Protein 8DPK (pdb70)

Sequence (549 aa):
HMNNALHAFVRSPHYRTIPSAGPNGIVVNRDMLVHQFRDFYKTLQHCSLVDKVHLMSERPSVEALRVADQMVSIGATFLEMPLTGMEHRATEFMESMRYVRGAGGPSTLASYLQDTENCRCNSGDVVCLPNGIAVGHGPRTNAVAHTTLKQLFEVKDSFDVFTLEQEGDAPPLGDYFGFAGSNVLLTWKDEHGLLAVDQYQQKQPHTEMNVVYLEPGCHFLSFYGDHTIDVLVQKGYERSMDSIAAAGLNPIPVQWSEMDKLGISMRAAVLPLKFALHAFVRSPHYRTIPSAGPNGIVVNRDMLVHQFRDFYKTLQHCSLVDKVHLMSERPSVEALRVADQMVSIGATFLEMPLTGMEHRATEFMESMRYVRGAGGPSTLASYLQDTENCRCNSGDVVCLPNGIAVGHGPRTNAVAHTTLKQLFEVKDDSFDVFTLEQEGDAPPLGDYFGFAGSNVLLTWKDEHGLLAVDQYQQKQPHTEMNVVYLEPGCHFLSFYGVDHTIDVLVQKGYERSMDSIAAAGLNPIPVQWSEMDKLGISMRAAVLPLKFF

Organism: Trypanosoma brucei brucei (strain 927/4 GUTat10.1) (NCBI:txid185431)

Foldseek 3Di:
DDAQQKEKEFEQEDLVQDDQFAPVGHGFDSVVRNVQVVVVQVVVDPDRFHPYYHYAYYDNDPLLLLLQQQFAQDPQATAGFACPPPPVCVVSSVSVQVSQVVVVHDNDHDCQQNPQPPFFAGNLQWADDPQETEGEDEDGGHVSNLVSVCVVFCDPVHYDYHYQYFDHPDDRCNQAWYDAADAEIGGEPDPGRVSSVVRVCVVPVPDDHHYQYFHPLWFKDHHDDNRAQEMETEPPRVVSCVSSVVVVGDYDYGHCVNVSRNVAGPSSSIHMRSD/DKEKEFEQEDLVQDDQAAPVRHGFDSVVRNVQVVVVQVVQPPDPQGPYYHYAYYDNDPLLLLVQQQFAADPLATEGFACPVPPVCVVSSVRVLVSCVVVPHDNDHDDLQNPQPPFFAGRLQWADAPQEIEGEDEDGGHVSNQVSCCVVFADPDPGYYYHYQYFDHPDDRCNQAWYDAFRQEIEGEPDPGRVSRVVRVCVVVVPDDHHYFYFHPLWFKDHGDADDGALEIETEPPRVVSCVSSVVVVGHYDYGHCVNVVRNVAGPSSSMHIYHND

B-factor: mean 29.28, std 13.78, range [8.92, 144.57]

Nearest PDB structures (foldseek):
  8dpk-assembly1_A  TM=1.004E+00  e=2.123E-64  Trypanosoma brucei
  8dpk-assembly2_D  TM=9.978E-01  e=4.471E-58  Trypanosoma brucei
  8fnk-assembly1_5  TM=9.763E-01  e=1.546E-48  Trypanosoma brucei
  8fn6-assembly1_5  TM=9.704E-01  e=1.549E-45  Trypanosoma brucei
  2jaj-assembly2_B  TM=7.789E-01  e=2.074E-13  Homo sapiens

Radius of gyration: 27.34 Å; Cα contacts (8 Å, |Δi|>4): 1108; chains: 2; bounding box: 71×53×75 Å

Solvent-accessible surface area: 24420 Å² total; per-residue (Å²): 125,23,32,41,40,11,32,0,0,0,0,28,8,50,82,192,54,17,46,93,41,9,111,152,50,91,110,10,64,104,89,78,0,16,103,7,4,142,55,0,54,104,34,0,66,149,23,40,4,8,66,99,4,37,84,2,55,86,57,96,52,44,69,3,5,45,3,6,9,5,4,20,4,3,50,90,37,34,0,40,3,12,83,89,70,29,95,125,10,35,82,8,25,87,52,2,16,149,73,0,100,70,32,63,17,25,79,105,19,26,48,116,1,72,111,42,144,109,4,104,11,30,6,0,0,10,13,26,8,46,100,3,1,0,0,0,49,22,54,61,0,30,56,53,0,9,89,9,0,62,142,53,34,70,71,192,147,86,52,50,6,24,27,1,88,27,81,65,100,3,43,18,0,8,19,2,0,4,3,4,5,74,63,7,2,0,0,21,109,32,98,17,0,78,72,4,8,101,34,7,79,142,96,27,88,170,89,161,23,66,27,8,87,0,46,69,21,0,19,9,8,18,37,35,54,62,82,43,83,17,0,0,0,10,116,64,49,143,187,1,45,104,39,0,51,89,24,54,12,61,24,34,60,6,70,0,25,1,0,44,66,14,48,5,5,0,38,0,0,1,0,38,0,48,82,66,3,26,0,0,0,3,22,6,51,86,199,55,16,42,99,46,10,111,126,50,82,113,13,69,105,86,77,0,15,102,8,6,129,68,0,52,106,32,0,83,157,13,71,8,5,94,115,14,28,86,4,54,89,56,96,57,48,66,1,7,47,4,6,8,4,3,18,4,8,40,71,18,13,0,31,1,10,38,89,60,33,110,127,9,35,91,10,7,109,48,3,15,134,76,0,100,72,30,59,15,57,68,106,25,26,38,81,1,72,112,46,145,110,4,118,13,30,7,1,0,11,14,17,7,47,91,0,1,0,0,0,48,28,53,52,0,40,54,50,0,5,71,11,0,67,116,11,4,73,51,172,111,182,74,51,48,7,20,24,1,84,26,84,65,108,4,42,18,0,8,19,2,0,4,4,2,9,73,53,6,0,0,0,21,105,27,99,20,0,80,74,4,8,102,30,9,84,144,101,31,90,172,86,149,22,62,27,10,86,0,34,66,22,0,20,9,4,14,34,85,22,71,133,118,26,80,18,0,0,0,11,124,69,52,110,172,0,38,93,36,0,52,91,27,55,15,64,25,39,66,7,64,0,31,0,2,54,61,18,50,6,5,0,36,0,3,1,2,33,0,25,36,123

Structure (mmCIF, N/CA/C/O backbone):
data_8DPK
#
_entry.id   8DPK
#
_cell.length_a   45.606
_cell.length_b   80.441
_cell.length_c   76.076
_cell.angle_alpha   90.000
_cell.angle_beta   102.730
_cell.angle_gamma   90.000
#
_symmetry.space_group_name_H-M   'P 1 21 1'
#
loop_
_entity.id
_entity.type
_entity.pdbx_description
1 polymer RESC5
2 water water
#
loop_
_atom_site.group_PDB
_atom_site.id
_atom_site.type_symbol
_atom_site.label_atom_id
_atom_site.label_alt_id
_atom_site.label_comp_id
_atom_site.label_asym_id
_atom_site.label_entity_id
_atom_site.label_seq_id
_atom_site.pdbx_PDB_ins_code
_atom_site.Cartn_x
_atom_site.Cartn_y
_atom_site.Cartn_z
_atom_site.occupancy
_atom_site.B_iso_or_equiv
_atom_site.auth_seq_id
_atom_site.auth_comp_id
_atom_site.auth_asym_id
_atom_site.auth_atom_id
_atom_site.pdbx_PDB_model_num
ATOM 1 N N . HIS A 1 20 ? 2.332 -10.310 58.162 1.00 49.99 6 HIS A N 1
ATOM 2 C CA . HIS A 1 20 ? 2.810 -10.587 56.813 1.00 46.65 6 HIS A CA 1
ATOM 3 C C . HIS A 1 20 ? 1.834 -11.488 56.068 1.00 50.12 6 HIS A C 1
ATOM 4 O O . HIS A 1 20 ? 1.502 -12.578 56.541 1.00 53.61 6 HIS A O 1
ATOM 6 N N . MET A 1 21 ? 1.378 -11.038 54.899 1.00 45.24 7 MET A N 1
ATOM 7 C CA . MET A 1 21 ? 0.437 -11.805 54.095 1.00 46.87 7 MET A CA 1
ATOM 8 C C . MET A 1 21 ? 0.869 -11.821 52.634 1.00 47.53 7 MET A C 1
ATOM 9 O O . MET A 1 21 ? 1.508 -10.886 52.143 1.00 47.41 7 MET A O 1
ATOM 14 N N . ASN A 1 22 ? 0.505 -12.902 51.943 1.00 47.60 8 ASN A N 1
ATOM 15 C CA . ASN A 1 22 ? 0.937 -13.138 50.569 1.00 46.04 8 ASN A CA 1
ATOM 16 C C . ASN A 1 22 ? 0.134 -12.268 49.608 1.00 49.06 8 ASN A C 1
ATOM 17 O O . ASN A 1 22 ? -1.100 -12.343 49.579 1.00 50.97 8 ASN A O 1
ATOM 22 N N . ASN A 1 23 ? 0.835 -11.463 48.802 1.00 46.27 9 ASN A N 1
ATOM 23 C CA . ASN A 1 23 ? 0.180 -10.475 47.951 1.00 50.95 9 ASN A CA 1
ATOM 24 C C . ASN A 1 23 ? -0.339 -11.044 46.625 1.00 47.20 9 ASN A C 1
ATOM 25 O O . ASN A 1 23 ? -0.891 -10.280 45.824 1.00 47.35 9 ASN A O 1
ATOM 30 N N . ALA A 1 24 ? -0.200 -12.357 46.393 1.00 45.51 10 ALA A N 1
ATOM 31 C CA . ALA A 1 24 ? -0.560 -13.080 45.168 1.00 47.44 10 ALA A CA 1
ATOM 32 C C . ALA A 1 24 ? 0.168 -12.564 43.924 1.00 46.63 10 ALA A C 1
ATOM 33 O O . ALA A 1 24 ? -0.201 -12.929 42.803 1.00 44.95 10 ALA A O 1
ATOM 35 N N . LEU A 1 25 ? 1.214 -11.751 44.088 1.00 39.00 11 LEU A N 1
ATOM 36 C CA . LEU A 1 25 ? 1.948 -11.199 42.954 1.00 42.34 11 LEU A CA 1
ATOM 37 C C . LEU A 1 25 ? 3.036 -12.164 42.495 1.00 39.88 11 LEU A C 1
ATOM 38 O O . LEU A 1 25 ? 3.863 -12.610 43.295 1.00 40.99 11 LEU A O 1
ATOM 43 N N . HIS A 1 26 ? 3.040 -12.469 41.200 1.00 36.67 12 HIS A N 1
ATOM 44 C CA . HIS A 1 26 ? 4.021 -13.355 40.591 1.00 30.65 12 HIS A CA 1
ATOM 45 C C . HIS A 1 26 ? 4.999 -12.541 39.755 1.00 33.23 12 HIS A C 1
ATOM 46 O O . HIS A 1 26 ? 4.595 -11.622 39.033 1.00 36.45 12 HIS A O 1
ATOM 53 N N . ALA A 1 27 ? 6.283 -12.884 39.849 1.00 26.39 13 ALA A N 1
ATOM 54 C CA . ALA A 1 27 ? 7.344 -12.172 39.146 1.00 24.62 13 ALA A CA 1
ATOM 55 C C . ALA A 1 27 ? 8.065 -13.136 38.214 1.00 21.94 13 ALA A C 1
ATOM 56 O O . ALA A 1 27 ? 8.605 -14.151 38.665 1.00 24.85 13 ALA A O 1
ATOM 58 N N . PHE A 1 28 ? 8.082 -12.810 36.924 1.00 21.15 14 PHE A N 1
ATOM 59 C CA . PHE A 1 28 ? 8.778 -13.594 35.913 1.00 17.71 14 PHE A CA 1
ATOM 60 C C . PHE A 1 28 ? 10.055 -12.870 35.513 1.00 15.11 14 PHE A C 1
ATOM 61 O O . PHE A 1 28 ? 10.037 -11.654 35.288 1.00 20.11 14 PHE A O 1
ATOM 69 N N . VAL A 1 29 ? 11.162 -13.613 35.438 1.00 14.51 15 VAL A N 1
ATOM 70 C CA . VAL A 1 29 ? 12.455 -13.078 35.029 1.00 13.90 15 VAL A CA 1
ATOM 71 C C . VAL A 1 29 ? 13.139 -14.111 34.142 1.00 18.65 15 VAL A C 1
ATOM 72 O O . VAL A 1 29 ? 12.825 -15.301 34.177 1.00 13.36 15 VAL A O 1
ATOM 76 N N . ARG A 1 30 ? 14.084 -13.636 33.336 1.00 18.17 16 ARG A N 1
ATOM 77 C CA . ARG A 1 30 ? 14.833 -14.477 32.411 1.00 16.48 16 ARG A CA 1
ATOM 78 C C . ARG A 1 30 ? 16.308 -14.375 32.759 1.00 18.81 16 ARG A C 1
ATOM 79 O O . ARG A 1 30 ? 16.842 -13.267 32.875 1.00 17.90 16 ARG A O 1
ATOM 87 N N . SER A 1 31 ? 16.964 -15.517 32.944 1.00 17.87 17 SER A N 1
ATOM 88 C CA . SER A 1 31 ? 18.368 -15.457 33.299 1.00 22.28 17 SER A CA 1
ATOM 89 C C . SER A 1 31 ? 19.204 -15.075 32.079 1.00 21.36 17 SER A C 1
ATOM 90 O O . SER A 1 31 ? 18.833 -15.372 30.939 1.00 23.72 17 SER A O 1
ATOM 93 N N . PRO A 1 32 ? 20.311 -14.373 32.296 1.00 21.12 18 PRO A N 1
ATOM 94 C CA . PRO A 1 32 ? 21.183 -14.001 31.179 1.00 21.93 18 PRO A CA 1
ATOM 95 C C . PRO A 1 32 ? 21.784 -15.217 30.486 1.00 23.54 18 PRO A C 1
ATOM 96 O O . PRO A 1 32 ? 22.070 -16.246 31.104 1.00 15.29 18 PRO A O 1
ATOM 100 N N . HIS A 1 33 ? 21.961 -15.083 29.175 1.00 19.62 19 HIS A N 1
ATOM 101 C CA . HIS A 1 33 ? 22.666 -16.069 28.366 1.00 22.08 19 HIS A CA 1
ATOM 102 C C . HIS A 1 33 ? 24.143 -15.690 28.365 1.00 23.02 19 HIS A C 1
ATOM 103 O O . HIS A 1 33 ? 24.544 -14.727 27.704 1.00 24.86 19 HIS A O 1
ATOM 110 N N . TYR A 1 34 ? 24.946 -16.449 29.116 1.00 21.89 20 TYR A N 1
ATOM 111 C CA . TYR A 1 34 ? 26.345 -16.098 29.354 1.00 24.06 20 TYR A CA 1
ATOM 112 C C . TYR A 1 34 ? 27.113 -15.863 28.057 1.00 24.51 20 TYR A C 1
ATOM 113 O O . TYR A 1 34 ? 27.911 -14.923 27.959 1.00 19.58 20 TYR A O 1
ATOM 122 N N . ARG A 1 35 ? 26.878 -16.703 27.046 1.00 26.31 21 ARG A N 1
ATOM 123 C CA . ARG A 1 35 ? 27.667 -16.631 25.820 1.00 25.26 21 ARG A CA 1
ATOM 124 C C . ARG A 1 35 ? 27.442 -15.329 25.052 1.00 26.18 21 ARG A C 1
ATOM 125 O O . ARG A 1 35 ? 28.352 -14.867 24.353 1.00 31.41 21 ARG A O 1
ATOM 133 N N . THR A 1 36 ? 26.261 -14.717 25.163 1.00 22.43 22 THR A N 1
ATOM 134 C CA . THR A 1 36 ? 25.929 -13.553 24.346 1.00 24.48 22 THR A CA 1
ATOM 135 C C . THR A 1 36 ? 25.852 -12.251 25.139 1.00 19.84 22 THR A C 1
ATOM 136 O O . THR A 1 36 ? 25.326 -11.258 24.627 1.00 17.54 22 THR A O 1
ATOM 140 N N . ILE A 1 37 ? 26.365 -12.219 26.364 1.00 17.86 23 ILE A N 1
ATOM 141 C CA . ILE A 1 37 ? 26.395 -10.982 27.140 1.00 22.34 23 ILE A CA 1
ATOM 142 C C . ILE A 1 37 ? 27.385 -10.020 26.488 1.00 20.20 23 ILE A C 1
ATOM 143 O O . ILE A 1 37 ? 28.551 -10.383 26.284 1.00 23.81 23 ILE A O 1
ATOM 148 N N . PRO A 1 38 ? 26.971 -8.806 26.121 1.00 20.51 24 PRO A N 1
ATOM 149 C CA . PRO A 1 38 ? 27.914 -7.872 25.490 1.00 20.29 24 PRO A CA 1
ATOM 150 C C . PRO A 1 38 ? 29.037 -7.476 26.438 1.00 21.90 24 PRO A C 1
ATOM 151 O O . PRO A 1 38 ? 28.852 -7.359 27.651 1.00 22.29 24 PRO A O 1
ATOM 155 N N . SER A 1 39 ? 30.225 -7.278 25.864 1.00 20.74 25 SER A N 1
ATOM 156 C CA . SER A 1 39 ? 31.379 -6.884 26.663 1.00 21.09 25 SER A CA 1
ATOM 157 C C . SER A 1 39 ? 31.275 -5.451 27.173 1.00 25.17 25 SER A C 1
ATOM 158 O O . SER A 1 39 ? 31.962 -5.100 28.139 1.00 27.56 25 SER A O 1
ATOM 161 N N . ALA A 1 40 ? 30.437 -4.617 26.558 1.00 23.96 26 ALA A N 1
ATOM 162 C CA . ALA A 1 40 ? 30.280 -3.238 26.992 1.00 27.15 26 ALA A CA 1
ATOM 163 C C . ALA A 1 40 ? 28.829 -2.811 26.832 1.00 27.14 26 ALA A C 1
ATOM 164 O O . ALA A 1 40 ? 28.092 -3.355 26.005 1.00 28.64 26 ALA A O 1
ATOM 166 N N . GLY A 1 41 ? 28.427 -1.828 27.636 1.00 25.50 27 GLY A N 1
ATOM 167 C CA . GLY A 1 41 ? 27.082 -1.312 27.582 1.00 27.70 27 GLY A CA 1
ATOM 168 C C . GLY A 1 41 ? 26.904 -0.286 26.483 1.00 29.77 27 GLY A C 1
ATOM 169 O O . GLY A 1 41 ? 27.833 0.055 25.738 1.00 25.45 27 GLY A O 1
ATOM 170 N N . PRO A 1 42 ? 25.676 0.231 26.377 1.00 33.22 28 PRO A N 1
ATOM 171 C CA . PRO A 1 42 ? 25.364 1.162 25.277 1.00 36.38 28 PRO A CA 1
ATOM 172 C C . PRO A 1 42 ? 26.221 2.414 25.268 1.00 39.55 28 PRO A C 1
ATOM 173 O O . PRO A 1 42 ? 26.453 2.981 24.193 1.00 41.02 28 PRO A O 1
ATOM 177 N N . ASN A 1 43 ? 26.697 2.870 26.425 1.00 35.55 29 ASN A N 1
ATOM 178 C CA . ASN A 1 43 ? 27.568 4.035 26.480 1.00 37.20 29 ASN A CA 1
ATOM 179 C C . ASN A 1 43 ? 29.041 3.688 26.315 1.00 37.10 29 ASN A C 1
ATOM 180 O O . ASN A 1 43 ? 29.861 4.599 26.158 1.00 34.39 29 ASN A O 1
ATOM 185 N N . GLY A 1 44 ? 29.397 2.405 26.339 1.00 31.32 30 GLY A N 1
ATOM 186 C CA . GLY A 1 44 ? 30.773 1.987 26.187 1.00 28.91 30 GLY A CA 1
ATOM 187 C C . GLY A 1 44 ? 31.457 1.532 27.458 1.00 27.92 30 GLY A C 1
ATOM 188 O O . GLY A 1 44 ? 32.613 1.096 27.394 1.00 26.76 30 GLY A O 1
ATOM 189 N N . ILE A 1 45 ? 30.787 1.615 28.607 1.00 24.92 31 ILE A N 1
ATOM 190 C CA . ILE A 1 45 ? 31.402 1.198 29.858 1.00 23.50 31 ILE A CA 1
ATOM 191 C C . ILE A 1 45 ? 31.535 -0.323 29.886 1.00 27.66 31 ILE A C 1
ATOM 192 O O . ILE A 1 45 ? 30.733 -1.054 29.288 1.00 27.68 31 ILE A O 1
ATOM 197 N N . VAL A 1 46 ? 32.575 -0.807 30.573 1.00 25.05 32 VAL A N 1
ATOM 198 C CA . VAL A 1 46 ? 32.866 -2.238 30.605 1.00 27.91 32 VAL A CA 1
ATOM 199 C C . VAL A 1 46 ? 31.767 -2.979 31.355 1.00 24.96 32 VAL A C 1
ATOM 200 O O . VAL A 1 46 ? 31.263 -2.510 32.385 1.00 22.23 32 VAL A O 1
ATOM 204 N N . VAL A 1 47 ? 31.386 -4.145 30.835 1.00 24.75 33 VAL A N 1
ATOM 205 C CA . VAL A 1 47 ? 30.433 -5.039 31.481 1.00 21.28 33 VAL A CA 1
ATOM 206 C C . VAL A 1 47 ? 31.157 -6.340 31.798 1.00 20.66 33 VAL A C 1
ATOM 207 O O . VAL A 1 47 ? 31.869 -6.881 30.945 1.00 22.92 33 VAL A O 1
ATOM 211 N N . ASN A 1 48 ? 30.984 -6.830 33.025 1.00 18.50 34 ASN A N 1
ATOM 212 C CA . ASN A 1 48 ? 31.620 -8.059 33.495 1.00 20.95 34 ASN A CA 1
ATOM 213 C C . ASN A 1 48 ? 30.572 -9.167 33.503 1.00 18.12 34 ASN A C 1
ATOM 214 O O . ASN A 1 48 ? 29.696 -9.194 34.372 1.00 15.83 34 ASN A O 1
ATOM 219 N N . ARG A 1 49 ? 30.665 -10.089 32.541 1.00 18.55 35 ARG A N 1
ATOM 220 C CA . ARG A 1 49 ? 29.630 -11.114 32.432 1.00 18.98 35 ARG A CA 1
ATOM 221 C C . ARG A 1 49 ? 29.654 -12.071 33.619 1.00 18.95 35 ARG A C 1
ATOM 222 O O . ARG A 1 49 ? 28.596 -12.549 34.048 1.00 18.91 35 ARG A O 1
ATOM 230 N N . ASP A 1 50 ? 30.832 -12.344 34.179 1.00 18.27 36 ASP A N 1
ATOM 231 C CA . ASP A 1 50 ? 30.896 -13.146 35.398 1.00 20.24 36 ASP A CA 1
ATOM 232 C C . ASP A 1 50 ? 30.170 -12.453 36.547 1.00 22.06 36 ASP A C 1
ATOM 233 O O . ASP A 1 50 ? 29.377 -13.077 37.263 1.00 14.40 36 ASP A O 1
ATOM 238 N N . MET A 1 51 ? 30.427 -11.155 36.737 1.00 18.33 37 MET A N 1
ATOM 239 C CA . MET A 1 51 ? 29.700 -10.401 37.752 1.00 18.56 37 MET A CA 1
ATOM 240 C C . MET A 1 51 ? 28.213 -10.359 37.438 1.00 17.03 37 MET A C 1
ATOM 241 O O . MET A 1 51 ? 27.377 -10.449 38.343 1.00 17.22 37 MET A O 1
ATOM 246 N N . LEU A 1 52 ? 27.864 -10.225 36.158 1.00 18.79 38 LEU A N 1
ATOM 247 C CA . LEU A 1 52 ? 26.464 -10.054 35.781 1.00 20.33 38 LEU A CA 1
ATOM 248 C C . LEU A 1 52 ? 25.626 -11.268 36.167 1.00 17.50 38 LEU A C 1
ATOM 249 O O . LEU A 1 52 ? 24.580 -11.133 36.811 1.00 14.84 38 LEU A O 1
ATOM 254 N N . VAL A 1 53 ? 26.053 -12.466 35.757 1.00 16.52 39 VAL A N 1
ATOM 255 C CA . VAL A 1 53 ? 25.286 -13.657 36.116 1.00 15.92 39 VAL A CA 1
ATOM 256 C C . VAL A 1 53 ? 25.282 -13.852 37.628 1.00 19.62 39 VAL A C 1
ATOM 257 O O . VAL A 1 53 ? 24.305 -14.358 38.195 1.00 18.89 39 VAL A O 1
ATOM 261 N N . HIS A 1 54 ? 26.358 -13.443 38.306 1.00 18.86 40 HIS A N 1
ATOM 262 C CA . HIS A 1 54 ? 26.383 -13.455 39.769 1.00 20.34 40 HIS A CA 1
ATOM 263 C C . HIS A 1 54 ? 25.270 -12.575 40.329 1.00 20.14 40 HIS A C 1
ATOM 264 O O . HIS A 1 54 ? 24.480 -13.010 41.177 1.00 16.11 40 HIS A O 1
ATOM 271 N N . GLN A 1 55 ? 25.170 -11.343 39.830 1.00 16.51 41 GLN A N 1
ATOM 272 C CA . GLN A 1 55 ? 24.212 -10.393 40.380 1.00 17.73 41 GLN A CA 1
ATOM 273 C C . GLN A 1 55 ? 22.776 -10.811 40.095 1.00 17.18 41 GLN A C 1
ATOM 274 O O . GLN A 1 55 ? 21.889 -10.606 40.935 1.00 13.30 41 GLN A O 1
ATOM 280 N N . PHE A 1 56 ? 22.523 -11.408 38.923 1.00 19.37 42 PHE A N 1
ATOM 281 C CA . PHE A 1 56 ? 21.158 -11.811 38.597 1.00 17.54 42 PHE A CA 1
ATOM 282 C C . PHE A 1 56 ? 20.696 -12.967 39.474 1.00 15.14 42 PHE A C 1
ATOM 283 O O . PHE A 1 56 ? 19.547 -12.984 39.931 1.00 16.13 42 PHE A O 1
ATOM 291 N N . ARG A 1 57 ? 21.565 -13.952 39.704 1.00 14.65 43 ARG A N 1
ATOM 292 C CA . ARG A 1 57 ? 21.212 -15.036 40.616 1.00 21.08 43 ARG A CA 1
ATOM 293 C C . ARG A 1 57 ? 20.920 -14.500 42.011 1.00 20.77 43 ARG A C 1
ATOM 294 O O . ARG A 1 57 ? 19.945 -14.913 42.651 1.00 18.80 43 ARG A O 1
ATOM 302 N N . ASP A 1 58 ? 21.743 -13.563 42.491 1.00 18.51 44 ASP A N 1
ATOM 303 C CA . ASP A 1 58 ? 21.478 -12.938 43.783 1.00 21.29 44 ASP A CA 1
ATOM 304 C C . ASP A 1 58 ? 20.197 -12.114 43.739 1.00 21.53 44 ASP A C 1
ATOM 305 O O . ASP A 1 58 ? 19.446 -12.075 44.722 1.00 17.52 44 ASP A O 1
ATOM 310 N N . PHE A 1 59 ? 19.926 -11.465 42.600 1.00 16.28 45 PHE A N 1
ATOM 311 C CA . PHE A 1 59 ? 18.705 -10.677 42.453 1.00 16.26 45 PHE A CA 1
ATOM 312 C C . PHE A 1 59 ? 17.470 -11.565 42.507 1.00 21.43 45 PHE A C 1
ATOM 313 O O . PHE A 1 59 ? 16.498 -11.258 43.208 1.00 18.72 45 PHE A O 1
ATOM 321 N N . TYR A 1 60 ? 17.490 -12.670 41.756 1.00 21.31 46 TYR A N 1
ATOM 322 C CA . TYR A 1 60 ? 16.396 -13.634 41.802 1.00 22.03 46 TYR A CA 1
ATOM 323 C C . TYR A 1 60 ? 16.154 -14.125 43.227 1.00 23.47 46 TYR A C 1
ATOM 324 O O . TYR A 1 60 ? 15.005 -14.212 43.678 1.00 21.09 46 TYR A O 1
ATOM 333 N N . LYS A 1 61 ? 17.225 -14.420 43.964 1.00 20.24 47 LYS A N 1
ATOM 334 C CA . LYS A 1 61 ? 17.062 -14.882 45.339 1.00 25.59 47 LYS A CA 1
ATOM 335 C C . LYS A 1 61 ? 16.561 -13.771 46.255 1.00 25.81 47 LYS A C 1
ATOM 336 O O . LYS A 1 61 ? 15.853 -14.045 47.231 1.00 26.85 47 LYS A O 1
ATOM 342 N N . THR A 1 62 ? 16.913 -12.517 45.960 1.00 24.07 48 THR A N 1
ATOM 343 C CA . THR A 1 62 ? 16.390 -11.400 46.740 1.00 24.55 48 THR A CA 1
ATOM 344 C C . THR A 1 62 ? 14.886 -11.250 46.539 1.00 29.53 48 THR A C 1
ATOM 345 O O . THR A 1 62 ? 14.137 -11.066 47.506 1.00 29.51 48 THR A O 1
ATOM 349 N N . LEU A 1 63 ? 14.427 -11.327 45.284 1.00 28.18 49 LEU A N 1
ATOM 350 C CA . LEU A 1 63 ? 12.994 -11.269 45.009 1.00 27.98 49 LEU A CA 1
ATOM 351 C C . LEU A 1 63 ? 12.238 -12.364 45.749 1.00 33.07 49 LEU A C 1
ATOM 352 O O . LEU A 1 63 ? 11.055 -12.201 46.066 1.00 37.96 49 LEU A O 1
ATOM 357 N N . GLN A 1 64 ? 12.917 -13.471 46.055 1.00 37.19 50 GLN A N 1
ATOM 358 C CA . GLN A 1 64 ? 12.255 -14.639 46.626 1.00 36.97 50 GLN A CA 1
ATOM 359 C C . GLN A 1 64 ? 11.848 -14.423 48.082 1.00 41.70 50 GLN A C 1
ATOM 360 O O . GLN A 1 64 ? 10.805 -14.928 48.515 1.00 44.72 50 GLN A O 1
ATOM 366 N N . HIS A 1 65 ? 12.649 -13.686 48.858 1.00 41.10 51 HIS A N 1
ATOM 367 C CA . HIS A 1 65 ? 12.514 -13.666 50.316 1.00 45.38 51 HIS A CA 1
ATOM 368 C C . HIS A 1 65 ? 11.940 -12.373 50.877 1.00 41.15 51 HIS A C 1
ATOM 369 O O . HIS A 1 65 ? 12.042 -12.140 52.086 1.00 49.91 51 HIS A O 1
ATOM 376 N N . CYS A 1 66 ? 11.353 -11.530 50.045 1.00 43.64 52 CYS A N 1
ATOM 377 C CA . CYS A 1 66 ? 10.969 -10.183 50.434 1.00 47.30 52 CYS A CA 1
ATOM 378 C C . CYS A 1 66 ? 9.457 -10.002 50.353 1.00 47.78 52 CYS A C 1
ATOM 379 O O . CYS A 1 66 ? 8.717 -10.932 50.025 1.00 50.03 52 CYS A O 1
ATOM 382 N N . SER A 1 67 ? 8.993 -8.791 50.682 1.00 46.79 53 SER A N 1
ATOM 383 C CA . SER A 1 67 ? 7.556 -8.558 50.773 1.00 43.04 53 SER A CA 1
ATOM 384 C C . SER A 1 67 ? 6.927 -8.178 49.442 1.00 45.74 53 SER A C 1
ATOM 385 O O . SER A 1 67 ? 5.697 -8.161 49.338 1.00 47.10 53 SER A O 1
ATOM 388 N N . LEU A 1 68 ? 7.743 -7.878 48.431 1.00 45.56 54 LEU A N 1
ATOM 389 C CA . LEU A 1 68 ? 7.223 -7.348 47.174 1.00 48.37 54 LEU A CA 1
ATOM 390 C C . LEU A 1 68 ? 6.409 -8.404 46.431 1.00 48.12 54 LEU A C 1
ATOM 391 O O . LEU A 1 68 ? 5.221 -8.196 46.164 1.00 49.14 54 LEU A O 1
ATOM 396 N N . VAL A 1 69 ? 7.013 -9.563 46.136 1.00 43.96 55 VAL A N 1
ATOM 397 C CA . VAL A 1 69 ? 6.385 -10.610 45.334 1.00 45.64 55 VAL A CA 1
ATOM 398 C C . VAL A 1 69 ? 6.193 -11.871 46.167 1.00 41.26 55 VAL A C 1
ATOM 399 O O . VAL A 1 69 ? 6.783 -12.056 47.235 1.00 43.57 55 VAL A O 1
ATOM 403 N N . ASP A 1 70 ? 5.350 -12.761 45.649 1.00 43.66 56 ASP A N 1
ATOM 404 C CA . ASP A 1 70 ? 5.009 -14.027 46.300 1.00 39.90 56 ASP A CA 1
ATOM 405 C C . ASP A 1 70 ? 5.811 -15.188 45.739 1.00 40.08 56 ASP A C 1
ATOM 406 O O . ASP A 1 70 ? 6.390 -15.982 46.487 1.00 41.80 56 ASP A O 1
ATOM 411 N N . LYS A 1 71 ? 5.860 -15.283 44.420 1.00 41.30 57 LYS A N 1
ATOM 412 C CA . LYS A 1 71 ? 6.469 -16.403 43.731 1.00 38.59 57 LYS A CA 1
ATOM 413 C C . LYS A 1 71 ? 7.266 -15.859 42.560 1.00 29.12 57 LYS A C 1
ATOM 414 O O . LYS A 1 71 ? 6.793 -14.988 41.827 1.00 33.41 57 LYS A O 1
ATOM 420 N N . VAL A 1 72 ? 8.486 -16.361 42.411 1.00 30.47 58 VAL A N 1
ATOM 421 C CA . VAL A 1 72 ? 9.390 -15.952 41.349 1.00 26.95 58 VAL A CA 1
ATOM 422 C C . VAL A 1 72 ? 9.450 -17.085 40.339 1.00 25.09 58 VAL A C 1
ATOM 423 O O . VAL A 1 72 ? 9.589 -18.253 40.719 1.00 24.85 58 VAL A O 1
ATOM 427 N N . HIS A 1 73 ? 9.319 -16.744 39.061 1.00 26.10 59 HIS A N 1
ATOM 428 C CA . HIS A 1 73 ? 9.339 -17.715 37.975 1.00 20.19 59 HIS A CA 1
ATOM 429 C C . HIS A 1 73 ? 10.501 -17.382 37.057 1.00 17.70 59 HIS A C 1
ATOM 430 O O . HIS A 1 73 ? 10.569 -16.275 36.512 1.00 18.53 59 HIS A O 1
ATOM 437 N N . LEU A 1 74 ? 11.410 -18.332 36.897 1.00 12.87 60 LEU A N 1
ATOM 438 C CA . LEU A 1 74 ? 12.570 -18.173 36.034 1.00 15.09 60 LEU A CA 1
ATOM 439 C C . LEU A 1 74 ? 12.246 -18.726 34.649 1.00 18.05 60 LEU A C 1
ATOM 440 O O . LEU A 1 74 ? 11.713 -19.833 34.525 1.00 15.94 60 LEU A O 1
ATOM 445 N N . MET A 1 75 ? 12.553 -17.949 33.615 1.00 15.01 61 MET A N 1
ATOM 446 C CA . MET A 1 75 ? 12.265 -18.315 32.236 1.00 17.37 61 MET A CA 1
ATOM 447 C C . MET A 1 75 ? 13.562 -18.620 31.497 1.00 15.90 61 MET A C 1
ATOM 448 O O . MET A 1 75 ? 14.629 -18.106 31.846 1.00 14.74 61 MET A O 1
ATOM 453 N N . SER A 1 76 ? 13.460 -19.461 30.471 1.00 12.55 62 SER A N 1
ATOM 454 C CA . SER A 1 76 ? 14.647 -20.001 29.822 1.00 16.24 62 SER A CA 1
ATOM 455 C C . SER A 1 76 ? 15.408 -18.927 29.048 1.00 15.09 62 SER A C 1
ATOM 456 O O . SER A 1 76 ? 14.838 -17.938 28.575 1.00 14.20 62 SER A O 1
ATOM 459 N N . GLU A 1 77 ? 16.720 -19.139 28.932 1.00 12.68 63 GLU A N 1
ATOM 460 C CA . GLU A 1 77 ? 17.610 -18.167 28.311 1.00 15.21 63 GLU A CA 1
ATOM 461 C C . GLU A 1 77 ? 17.288 -17.983 26.832 1.00 21.74 63 GLU A C 1
ATOM 462 O O . GLU A 1 77 ? 16.882 -18.918 26.136 1.00 22.14 63 GLU A O 1
ATOM 468 N N . ARG A 1 78 ? 17.481 -16.758 26.356 1.00 18.43 64 ARG A N 1
ATOM 469 C CA . ARG A 1 78 ? 17.422 -16.431 24.942 1.00 20.99 64 ARG A CA 1
ATOM 470 C C . ARG A 1 78 ? 18.677 -15.658 24.568 1.00 24.40 64 ARG A C 1
ATOM 471 O O . ARG A 1 78 ? 19.245 -14.953 25.409 1.00 19.83 64 ARG A O 1
ATOM 479 N N . PRO A 1 79 ? 19.146 -15.782 23.317 1.00 23.48 65 PRO A N 1
ATOM 480 C CA . PRO A 1 79 ? 20.477 -15.259 22.982 1.00 26.03 65 PRO A CA 1
ATOM 481 C C . PRO A 1 79 ? 20.487 -13.776 22.651 1.00 26.48 65 PRO A C 1
ATOM 482 O O . PRO A 1 79 ? 21.127 -13.358 21.683 1.00 34.34 65 PRO A O 1
ATOM 486 N N . SER A 1 80 ? 19.805 -12.969 23.455 1.00 29.95 66 SER A N 1
ATOM 487 C CA . SER A 1 80 ? 19.777 -11.528 23.250 1.00 27.34 66 SER A CA 1
ATOM 488 C C . SER A 1 80 ? 19.550 -10.863 24.594 1.00 25.28 66 SER A C 1
ATOM 489 O O . SER A 1 80 ? 18.617 -11.229 25.315 1.00 23.61 66 SER A O 1
ATOM 492 N N . VAL A 1 81 ? 20.398 -9.888 24.927 1.00 24.74 67 VAL A N 1
ATOM 493 C CA . VAL A 1 81 ? 20.271 -9.221 26.214 1.00 25.73 67 VAL A CA 1
ATOM 494 C C . VAL A 1 81 ? 18.968 -8.438 26.308 1.00 19.97 67 VAL A C 1
ATOM 495 O O . VAL A 1 81 ? 18.506 -8.137 27.414 1.00 22.68 67 VAL A O 1
ATOM 499 N N . GLU A 1 82 ? 18.343 -8.124 25.170 1.00 23.26 68 GLU A N 1
ATOM 500 C CA . GLU A 1 82 ? 17.054 -7.443 25.191 1.00 19.91 68 GLU A CA 1
ATOM 501 C C . GLU A 1 82 ? 15.965 -8.308 25.816 1.00 20.43 68 GLU A C 1
ATOM 502 O O . GLU A 1 82 ? 15.005 -7.776 26.385 1.00 18.73 68 GLU A O 1
ATOM 508 N N . ALA A 1 83 ? 16.093 -9.634 25.723 1.00 17.18 69 ALA A N 1
ATOM 509 C CA . ALA A 1 83 ? 15.109 -10.540 26.306 1.00 18.76 69 ALA A CA 1
ATOM 510 C C . ALA A 1 83 ? 15.113 -10.529 27.832 1.00 17.63 69 ALA A C 1
ATOM 511 O O . ALA A 1 83 ? 14.218 -11.124 28.440 1.00 18.99 69 ALA A O 1
ATOM 513 N N . LEU A 1 84 ? 16.092 -9.883 28.468 1.00 19.14 70 LEU A N 1
ATOM 514 C CA . LEU A 1 84 ? 16.027 -9.704 29.915 1.00 18.08 70 LEU A CA 1
ATOM 515 C C . LEU A 1 84 ? 15.022 -8.636 30.316 1.00 17.24 70 LEU A C 1
ATOM 516 O O . LEU A 1 84 ? 14.618 -8.591 31.483 1.00 15.63 70 LEU A O 1
ATOM 521 N N . ARG A 1 85 ? 14.610 -7.784 29.374 1.00 15.84 71 ARG A N 1
ATOM 522 C CA . ARG A 1 85 ? 13.694 -6.678 29.649 1.00 18.16 71 ARG A CA 1
ATOM 523 C C . ARG A 1 85 ? 12.244 -7.167 29.646 1.00 20.66 71 ARG A C 1
ATOM 524 O O . ARG A 1 85 ? 11.393 -6.678 28.902 1.00 21.93 71 ARG A O 1
ATOM 532 N N . VAL A 1 86 ? 11.970 -8.147 30.512 1.00 15.49 72 VAL A N 1
ATOM 533 C CA . VAL A 1 86 ? 10.680 -8.829 30.484 1.00 13.12 72 VAL A CA 1
ATOM 534 C C . VAL A 1 86 ? 9.518 -7.905 30.830 1.00 18.57 72 VAL A C 1
ATOM 535 O O . VAL A 1 86 ? 8.366 -8.223 30.512 1.00 18.72 72 VAL A O 1
ATOM 539 N N . ALA A 1 87 ? 9.783 -6.761 31.467 1.00 16.65 73 ALA A N 1
ATOM 540 C CA . ALA A 1 87 ? 8.708 -5.825 31.791 1.00 16.78 73 ALA A CA 1
ATOM 541 C C . ALA A 1 87 ? 8.101 -5.192 30.542 1.00 13.93 73 ALA A C 1
ATOM 542 O O . ALA A 1 87 ? 6.925 -4.809 30.552 1.00 11.30 73 ALA A O 1
ATOM 544 N N . ASP A 1 88 ? 8.881 -5.074 29.465 1.00 12.25 74 ASP A N 1
ATOM 545 C CA . ASP A 1 88 ? 8.425 -4.390 28.256 1.00 17.16 74 ASP A CA 1
ATOM 546 C C . ASP A 1 88 ? 7.188 -5.028 27.631 1.00 18.03 74 ASP A C 1
ATOM 547 O O . ASP A 1 88 ? 6.494 -4.363 26.853 1.00 19.70 74 ASP A O 1
ATOM 552 N N . GLN A 1 89 ? 6.904 -6.300 27.935 1.00 15.54 75 GLN A N 1
ATOM 553 C CA . GLN A 1 89 ? 5.833 -7.007 27.239 1.00 19.44 75 GLN A CA 1
ATOM 554 C C . GLN A 1 89 ? 4.460 -6.454 27.600 1.00 18.81 75 GLN A C 1
ATOM 555 O O . GLN A 1 89 ? 3.597 -6.307 26.726 1.00 22.53 75 GLN A O 1
ATOM 561 N N . MET A 1 90 ? 4.233 -6.150 28.873 1.00 17.20 76 MET A N 1
ATOM 562 C CA . MET A 1 90 ? 2.903 -5.766 29.327 1.00 19.29 76 MET A CA 1
ATOM 563 C C . MET A 1 90 ? 3.021 -4.966 30.615 1.00 20.21 76 MET A C 1
ATOM 564 O O . MET A 1 90 ? 4.091 -4.871 31.224 1.00 19.87 76 MET A O 1
ATOM 569 N N . VAL A 1 91 ? 1.894 -4.388 31.020 1.00 19.25 77 VAL A N 1
ATOM 570 C CA . VAL A 1 91 ? 1.739 -3.769 32.326 1.00 19.73 77 VAL A CA 1
ATOM 571 C C . VAL A 1 91 ? 0.412 -4.244 32.898 1.00 25.66 77 VAL A C 1
ATOM 572 O O . VAL A 1 91 ? -0.548 -4.499 32.162 1.00 25.32 77 VAL A O 1
ATOM 576 N N . SER A 1 92 ? 0.371 -4.398 34.217 1.00 23.53 78 SER A N 1
ATOM 577 C CA . SER A 1 92 ? -0.818 -4.870 34.913 1.00 27.31 78 SER A CA 1
ATOM 578 C C . SER A 1 92 ? -1.466 -3.683 35.617 1.00 28.83 78 SER A C 1
ATOM 579 O O . SER A 1 92 ? -0.855 -3.069 36.498 1.00 29.88 78 SER A O 1
ATOM 582 N N . ILE A 1 93 ? -2.684 -3.340 35.204 1.00 26.49 79 ILE A N 1
ATOM 583 C CA . ILE A 1 93 ? -3.466 -2.274 35.823 1.00 26.84 79 ILE A CA 1
ATOM 584 C C . ILE A 1 93 ? -4.693 -2.922 36.448 1.00 29.71 79 ILE A C 1
ATOM 585 O O . ILE A 1 93 ? -5.564 -3.439 35.736 1.00 26.83 79 ILE A O 1
ATOM 590 N N . GLY A 1 94 ? -4.763 -2.901 37.775 1.00 34.58 80 GLY A N 1
ATOM 591 C CA . GLY A 1 94 ? -5.824 -3.631 38.448 1.00 34.68 80 GLY A CA 1
ATOM 592 C C . GLY A 1 94 ? -5.692 -5.111 38.154 1.00 33.78 80 GLY A C 1
ATOM 593 O O . GLY A 1 94 ? -4.613 -5.698 38.284 1.00 36.68 80 GLY A O 1
ATOM 594 N N . ALA A 1 95 ? -6.797 -5.726 37.741 1.00 37.28 81 ALA A N 1
ATOM 595 C CA . ALA A 1 95 ? -6.806 -7.125 37.335 1.00 35.41 81 ALA A CA 1
ATOM 596 C C . ALA A 1 95 ? -6.660 -7.301 35.829 1.00 33.52 81 ALA A C 1
ATOM 597 O O . ALA A 1 95 ? -6.881 -8.407 35.323 1.00 33.11 81 ALA A O 1
ATOM 599 N N . THR A 1 96 ? -6.295 -6.243 35.106 1.00 28.36 82 THR A N 1
ATOM 600 C CA . THR A 1 96 ? -6.115 -6.290 33.660 1.00 25.11 82 THR A CA 1
ATOM 601 C C . THR A 1 96 ? -4.637 -6.451 33.331 1.00 27.78 82 THR A C 1
ATOM 602 O O . THR A 1 96 ? -3.794 -5.722 33.864 1.00 27.33 82 THR A O 1
ATOM 606 N N . PHE A 1 97 ? -4.327 -7.405 32.455 1.00 26.03 83 PHE A N 1
ATOM 607 C CA . PHE A 1 97 ? -2.965 -7.633 31.973 1.00 27.06 83 PHE A CA 1
ATOM 608 C C . PHE A 1 97 ? -2.877 -7.040 30.568 1.00 26.48 83 PHE A C 1
ATOM 609 O O . PHE A 1 97 ? -3.233 -7.692 29.583 1.00 25.52 83 PHE A O 1
ATOM 617 N N . LEU A 1 98 ? -2.396 -5.801 30.480 1.00 24.24 84 LEU A N 1
ATOM 618 C CA . LEU A 1 98 ? -2.503 -5.001 29.266 1.00 18.23 84 LEU A CA 1
ATOM 619 C C . LEU A 1 98 ? -1.274 -5.188 28.383 1.00 21.89 84 LEU A C 1
ATOM 620 O O . LEU A 1 98 ? -0.167 -4.784 28.753 1.00 21.50 84 LEU A O 1
ATOM 625 N N . GLU A 1 99 ? -1.481 -5.764 27.204 1.00 22.79 85 GLU A N 1
ATOM 626 C CA . GLU A 1 99 ? -0.395 -5.971 26.259 1.00 25.03 85 GLU A CA 1
ATOM 627 C C . GLU A 1 99 ? 0.045 -4.643 25.655 1.00 22.51 85 GLU A C 1
ATOM 628 O O . GLU A 1 99 ? -0.772 -3.751 25.413 1.00 23.04 85 GLU A O 1
ATOM 634 N N . MET A 1 100 ? 1.348 -4.514 25.421 1.00 21.67 86 MET A N 1
ATOM 635 C CA . MET A 1 100 ? 1.900 -3.320 24.806 1.00 23.76 86 MET A CA 1
ATOM 636 C C . MET A 1 100 ? 1.823 -3.426 23.287 1.00 27.12 86 MET A C 1
ATOM 637 O O . MET A 1 100 ? 1.798 -4.534 22.738 1.00 25.15 86 MET A O 1
ATOM 642 N N . PRO A 1 101 ? 1.769 -2.291 22.592 1.00 28.21 87 PRO A N 1
ATOM 643 C CA . PRO A 1 101 ? 1.885 -2.321 21.133 1.00 25.14 87 PRO A CA 1
ATOM 644 C C . PRO A 1 101 ? 3.289 -2.731 20.721 1.00 32.13 87 PRO A C 1
ATOM 645 O O . PRO A 1 101 ? 4.273 -2.435 21.400 1.00 41.93 87 PRO A O 1
ATOM 649 N N . LEU A 1 102 ? 3.374 -3.425 19.588 1.00 39.55 88 LEU A N 1
ATOM 650 C CA . LEU A 1 102 ? 4.638 -3.959 19.099 1.00 44.38 88 LEU A CA 1
ATOM 651 C C . LEU A 1 102 ? 5.296 -3.057 18.064 1.00 50.36 88 LEU A C 1
ATOM 652 O O . LEU A 1 102 ? 6.198 -3.507 17.352 1.00 55.94 88 LEU A O 1
ATOM 657 N N . THR A 1 103 ? 4.874 -1.791 17.979 1.00 48.97 89 THR A N 1
ATOM 658 C CA . THR A 1 103 ? 5.341 -0.918 16.904 1.00 57.27 89 THR A CA 1
ATOM 659 C C . THR A 1 103 ? 6.849 -0.711 16.944 1.00 65.75 89 THR A C 1
ATOM 660 O O . THR A 1 103 ? 7.471 -0.472 15.901 1.00 68.05 89 THR A O 1
ATOM 664 N N . GLY A 1 104 ? 7.455 -0.791 18.123 1.00 68.03 90 GLY A N 1
ATOM 665 C CA . GLY A 1 104 ? 8.885 -0.597 18.226 1.00 82.49 90 GLY A CA 1
ATOM 666 C C . GLY A 1 104 ? 9.658 -1.885 18.409 1.00 94.05 90 GLY A C 1
ATOM 667 O O . GLY A 1 104 ? 10.883 -1.903 18.260 1.00 105.19 90 GLY A O 1
ATOM 668 N N . MET A 1 105 ? 8.958 -2.970 18.725 1.00 85.38 91 MET A N 1
ATOM 669 C CA . MET A 1 105 ? 9.594 -4.234 19.082 1.00 72.90 91 MET A CA 1
ATOM 670 C C . MET A 1 105 ? 8.924 -5.403 18.372 1.00 56.76 91 MET A C 1
ATOM 671 O O . MET A 1 105 ? 8.544 -6.400 18.989 1.00 55.19 91 MET A O 1
ATOM 676 N N . GLU A 1 106 ? 8.752 -5.287 17.052 1.00 47.69 92 GLU A N 1
ATOM 677 C CA . GLU A 1 106 ? 8.248 -6.417 16.276 1.00 44.70 92 GLU A CA 1
ATOM 678 C C . GLU A 1 106 ? 9.157 -7.630 16.423 1.00 36.99 92 GLU A C 1
ATOM 679 O O . GLU A 1 106 ? 8.679 -8.763 16.547 1.00 37.27 92 GLU A O 1
ATOM 685 N N . HIS A 1 107 ? 10.472 -7.406 16.422 1.00 34.58 93 HIS A N 1
ATOM 686 C CA . HIS A 1 107 ? 11.457 -8.478 16.500 1.00 34.93 93 HIS A CA 1
ATOM 687 C C . HIS A 1 107 ? 11.412 -9.243 17.816 1.00 30.42 93 HIS A C 1
ATOM 688 O O . HIS A 1 107 ? 12.138 -10.234 17.958 1.00 30.24 93 HIS A O 1
ATOM 695 N N . ARG A 1 108 ? 10.598 -8.815 18.779 1.00 28.71 94 ARG A N 1
ATOM 696 C CA . ARG A 1 108 ? 10.499 -9.482 20.071 1.00 26.28 94 ARG A CA 1
ATOM 697 C C . ARG A 1 108 ? 9.210 -10.275 20.220 1.00 25.23 94 ARG A C 1
ATOM 698 O O . ARG A 1 108 ? 8.903 -10.741 21.323 1.00 22.09 94 ARG A O 1
ATOM 706 N N . ALA A 1 109 ? 8.455 -10.449 19.134 1.00 25.54 95 ALA A N 1
ATOM 707 C CA . ALA A 1 109 ? 7.193 -11.174 19.217 1.00 25.95 95 ALA A CA 1
ATOM 708 C C . ALA A 1 109 ? 7.409 -12.598 19.715 1.00 22.43 95 ALA A C 1
ATOM 709 O O . ALA A 1 109 ? 6.690 -13.071 20.603 1.00 24.08 95 ALA A O 1
ATOM 711 N N . THR A 1 110 ? 8.390 -13.305 19.148 1.00 16.87 96 THR A N 1
ATOM 712 C CA . THR A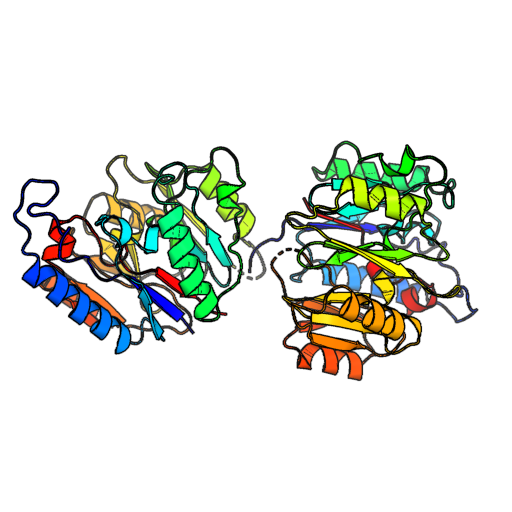 1 110 ? 8.569 -14.703 19.524 1.00 23.84 96 THR A CA 1
ATOM 713 C C . THR A 1 110 ? 9.060 -14.835 20.958 1.00 20.12 96 THR A C 1
ATOM 714 O O . THR A 1 110 ? 8.774 -15.841 21.618 1.00 18.20 96 THR A O 1
ATOM 718 N N . GLU A 1 111 ? 9.778 -13.829 21.458 1.00 23.73 97 GLU A N 1
ATOM 719 C CA . GLU A 1 111 ? 10.145 -13.809 22.869 1.00 17.34 97 GLU A CA 1
ATOM 720 C C . GLU A 1 111 ? 8.907 -13.673 23.749 1.00 18.28 97 GLU A C 1
ATOM 721 O O . GLU A 1 111 ? 8.668 -14.504 24.633 1.00 17.93 97 GLU A O 1
ATOM 727 N N . PHE A 1 112 ? 8.098 -12.633 23.506 1.00 16.57 98 PHE A N 1
ATOM 728 C CA . PHE A 1 112 ? 6.886 -12.399 24.293 1.00 20.23 98 PHE A CA 1
ATOM 729 C C . PHE A 1 112 ? 5.997 -13.636 24.304 1.00 23.31 98 PHE A C 1
ATOM 730 O O . PHE A 1 112 ? 5.346 -13.953 25.310 1.00 23.80 98 PHE A O 1
ATOM 738 N N . MET A 1 113 ? 5.964 -14.332 23.172 1.00 25.09 99 MET A N 1
ATOM 739 C CA . MET A 1 113 ? 5.262 -15.599 23.034 1.00 22.22 99 MET A CA 1
ATOM 740 C C . MET A 1 113 ? 5.718 -16.606 24.071 1.00 24.88 99 MET A C 1
ATOM 741 O O . MET A 1 113 ? 4.915 -17.158 24.834 1.00 23.61 99 MET A O 1
ATOM 746 N N . GLU A 1 114 ? 7.015 -16.906 24.050 1.00 22.16 100 GLU A N 1
ATOM 747 C CA . GLU A 1 114 ? 7.595 -17.881 24.959 1.00 21.29 100 GLU A CA 1
ATOM 748 C C . GLU A 1 114 ? 7.349 -17.486 26.408 1.00 23.31 100 GLU A C 1
ATOM 749 O O . GLU A 1 114 ? 7.010 -18.330 27.248 1.00 19.90 100 GLU A O 1
ATOM 755 N N . SER A 1 115 ? 7.481 -16.190 26.706 1.00 19.62 101 SER A N 1
ATOM 756 C CA . SER A 1 115 ? 7.154 -15.684 28.032 1.00 19.88 101 SER A CA 1
ATOM 757 C C . SER A 1 115 ? 5.708 -15.981 28.398 1.00 19.96 101 SER A C 1
ATOM 758 O O . SER A 1 115 ? 5.404 -16.222 29.570 1.00 21.34 101 SER A O 1
ATOM 761 N N . MET A 1 116 ? 4.805 -15.984 27.413 1.00 18.72 102 MET A N 1
ATOM 762 C CA . MET A 1 116 ? 3.400 -16.236 27.714 1.00 21.03 102 MET A CA 1
ATOM 763 C C . MET A 1 116 ? 3.150 -17.696 28.060 1.00 21.38 102 MET A C 1
ATOM 764 O O . MET A 1 116 ? 2.200 -18.003 28.789 1.00 23.72 102 MET A O 1
ATOM 769 N N . ARG A 1 117 ? 3.981 -18.607 27.557 1.00 18.89 103 ARG A N 1
ATOM 770 C CA . ARG A 1 117 ? 3.848 -20.001 27.962 1.00 23.83 103 ARG A CA 1
ATOM 771 C C . ARG A 1 117 ? 4.198 -20.171 29.435 1.00 21.59 103 ARG A C 1
ATOM 772 O O . ARG A 1 117 ? 3.522 -20.910 30.160 1.00 21.17 103 ARG A O 1
ATOM 780 N N . TYR A 1 118 ? 5.234 -19.469 29.902 1.00 24.17 104 TYR A N 1
ATOM 781 C CA . TYR A 1 118 ? 5.567 -19.500 31.323 1.00 25.05 104 TYR A CA 1
ATOM 782 C C . TYR A 1 118 ? 4.438 -18.922 32.165 1.00 23.60 104 TYR A C 1
ATOM 783 O O . TYR A 1 118 ? 4.137 -19.436 33.248 1.00 25.70 104 TYR A O 1
ATOM 792 N N . VAL A 1 119 ? 3.795 -17.861 31.676 1.00 24.34 105 VAL A N 1
ATOM 793 C CA . VAL A 1 119 ? 2.685 -17.256 32.408 1.00 24.30 105 VAL A CA 1
ATOM 794 C C . VAL A 1 119 ? 1.523 -18.236 32.515 1.00 26.98 105 VAL A C 1
ATOM 795 O O . VAL A 1 119 ? 0.981 -18.468 33.603 1.00 27.37 105 VAL A O 1
ATOM 799 N N . ARG A 1 120 ? 1.133 -18.838 31.389 1.00 28.99 106 ARG A N 1
ATOM 800 C CA . ARG A 1 120 ? 0.045 -19.812 31.404 1.00 29.40 106 ARG A CA 1
ATOM 801 C C . ARG A 1 120 ? 0.400 -21.022 32.257 1.00 27.12 106 ARG A C 1
ATOM 802 O O . ARG A 1 120 ? -0.437 -21.520 33.019 1.00 26.24 106 ARG A O 1
ATOM 810 N N . GLY A 1 121 ? 1.640 -21.504 32.147 1.00 25.64 107 GLY A N 1
ATOM 811 C CA . GLY A 1 121 ? 2.035 -22.689 32.889 1.00 24.68 107 GLY A CA 1
ATOM 812 C C . GLY A 1 121 ? 1.976 -22.502 34.390 1.00 29.90 107 GLY A C 1
ATOM 813 O O . GLY A 1 121 ? 1.764 -23.465 35.131 1.00 36.43 107 GLY A O 1
ATOM 814 N N . ALA A 1 122 ? 2.156 -21.272 34.860 1.00 26.79 108 ALA A N 1
ATOM 815 C CA . ALA A 1 122 ? 2.113 -20.973 36.284 1.00 30.74 108 ALA A CA 1
ATOM 816 C C . ALA A 1 122 ? 0.697 -20.742 36.792 1.00 32.16 108 ALA A C 1
ATOM 817 O O . ALA A 1 122 ? 0.529 -20.296 37.932 1.00 33.27 108 ALA A O 1
ATOM 819 N N . GLY A 1 123 ? -0.315 -21.033 35.980 1.00 27.82 109 GLY A N 1
ATOM 820 C CA . GLY A 1 123 ? -1.685 -20.750 36.349 1.00 30.48 109 GLY A CA 1
ATOM 821 C C . GLY A 1 123 ? -2.142 -19.341 36.056 1.00 31.11 109 GLY A C 1
ATOM 822 O O . GLY A 1 123 ? -3.156 -18.906 36.614 1.00 31.23 109 GLY A O 1
ATOM 823 N N . GLY A 1 124 ? -1.431 -18.614 35.197 1.00 32.50 110 GLY A N 1
ATOM 824 C CA . GLY A 1 124 ? -1.766 -17.245 34.891 1.00 32.78 110 GLY A CA 1
ATOM 825 C C . GLY A 1 124 ? -2.838 -17.115 33.831 1.00 37.61 110 GLY A C 1
ATOM 826 O O . GLY A 1 124 ? -3.524 -18.080 33.480 1.00 35.61 110 GLY A O 1
ATOM 827 N N . PRO A 1 125 ? -3.002 -15.903 33.301 1.00 36.76 111 PRO A N 1
ATOM 828 C CA . PRO A 1 125 ? -4.020 -15.681 32.268 1.00 39.61 111 PRO A CA 1
ATOM 829 C C . PRO A 1 125 ? -3.734 -16.507 31.026 1.00 38.54 111 PRO A C 1
ATOM 830 O O . PRO A 1 125 ? -2.582 -16.779 30.685 1.00 40.35 111 PRO A O 1
ATOM 834 N N . SER A 1 126 ? -4.810 -16.903 30.346 1.00 41.20 112 SER A N 1
ATOM 835 C CA . SER A 1 126 ? -4.653 -17.621 29.087 1.00 44.11 112 SER A CA 1
ATOM 836 C C . SER A 1 126 ? -4.220 -16.677 27.974 1.00 42.80 112 SER A C 1
ATOM 837 O O . SER A 1 126 ? -3.399 -17.042 27.125 1.00 40.36 112 SER A O 1
ATOM 840 N N . THR A 1 127 ? -4.767 -15.465 27.963 1.00 40.02 113 THR A N 1
ATOM 841 C CA . THR A 1 127 ? -4.429 -14.437 26.992 1.00 42.77 113 THR A CA 1
ATOM 842 C C . THR A 1 127 ? -4.184 -13.127 27.731 1.00 38.30 113 THR A C 1
ATOM 843 O O . THR A 1 127 ? -4.388 -13.024 28.944 1.00 41.34 113 THR A O 1
ATOM 847 N N . LEU A 1 128 ? -3.733 -12.120 26.992 1.00 33.24 114 LEU A N 1
ATOM 848 C CA . LEU A 1 128 ? -3.604 -10.770 27.514 1.00 33.24 114 LEU A CA 1
ATOM 849 C C . LEU A 1 128 ? -4.609 -9.856 26.827 1.00 32.58 114 LEU A C 1
ATOM 850 O O . LEU A 1 128 ? -5.008 -10.094 25.684 1.00 34.49 114 LEU A O 1
ATOM 855 N N . ALA A 1 129 ? -5.017 -8.809 27.540 1.00 28.99 115 ALA A N 1
ATOM 856 C CA . ALA A 1 129 ? -5.887 -7.800 26.952 1.00 26.27 115 ALA A CA 1
ATOM 857 C C . ALA A 1 129 ? -5.182 -7.128 25.782 1.00 23.84 115 ALA A C 1
ATOM 858 O O . ALA A 1 129 ? -4.026 -6.709 25.895 1.00 21.83 115 ALA A O 1
ATOM 860 N N . SER A 1 130 ? -5.879 -7.031 24.652 1.00 25.27 116 SER A N 1
ATOM 861 C CA . SER A 1 130 ? -5.290 -6.540 23.414 1.00 25.86 116 SER A CA 1
ATOM 862 C C . SER A 1 130 ? -5.782 -5.145 23.039 1.00 23.44 116 SER A C 1
ATOM 863 O O . SER A 1 130 ? -5.687 -4.758 21.870 1.00 23.91 116 SER A O 1
ATOM 866 N N . TYR A 1 131 ? -6.300 -4.384 24.008 1.00 23.92 117 TYR A N 1
ATOM 867 C CA . TYR A 1 131 ? -6.826 -3.050 23.720 1.00 22.95 117 TYR A CA 1
ATOM 868 C C . TYR A 1 131 ? -5.789 -2.175 23.027 1.00 19.51 117 TYR A C 1
ATOM 869 O O . TYR A 1 131 ? -6.055 -1.599 21.966 1.00 22.60 117 TYR A O 1
ATOM 878 N N . LEU A 1 132 ? -4.600 -2.055 23.623 1.00 20.31 118 LEU A N 1
ATOM 879 C CA . LEU A 1 132 ? -3.568 -1.185 23.066 1.00 20.18 118 LEU A CA 1
ATOM 880 C C . LEU A 1 132 ? -3.081 -1.684 21.714 1.00 23.74 118 LEU A C 1
ATOM 881 O O . LEU A 1 132 ? -2.705 -0.880 20.854 1.00 19.09 118 LEU A O 1
ATOM 886 N N . GLN A 1 133 ? -3.065 -3.004 21.514 1.00 23.63 119 GLN A N 1
ATOM 887 C CA . GLN A 1 133 ? -2.661 -3.557 20.226 1.00 25.68 119 GLN A CA 1
ATOM 888 C C . GLN A 1 133 ? -3.735 -3.354 19.166 1.00 23.88 119 GLN A C 1
ATOM 889 O O . GLN A 1 133 ? -3.424 -3.332 17.970 1.00 26.75 119 GLN A O 1
ATOM 895 N N . ASP A 1 1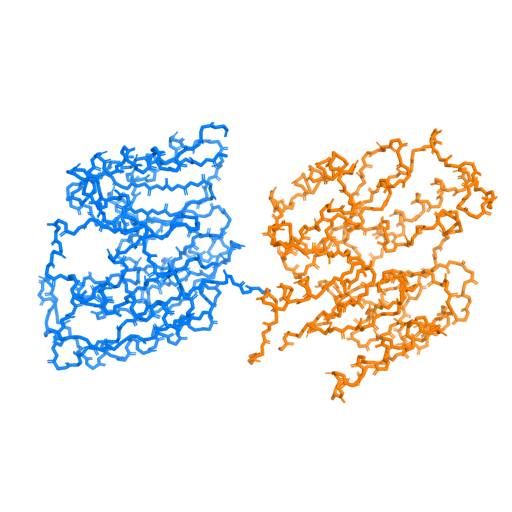34 ? -4.993 -3.214 19.576 1.00 21.12 120 ASP A N 1
ATOM 896 C CA . ASP A 1 134 ? -6.095 -3.007 18.647 1.00 24.05 120 ASP A CA 1
ATOM 897 C C . ASP A 1 134 ? -6.396 -1.536 18.391 1.00 22.29 120 ASP A C 1
ATOM 898 O O . ASP A 1 134 ? -7.333 -1.235 17.647 1.00 21.67 120 ASP A O 1
ATOM 903 N N . THR A 1 135 ? -5.633 -0.617 18.979 1.00 23.34 121 THR A N 1
ATOM 904 C CA . THR A 1 135 ? -5.873 0.816 18.839 1.00 17.72 121 THR A CA 1
ATOM 905 C C . THR A 1 135 ? -4.880 1.402 17.844 1.00 22.43 121 THR A C 1
ATOM 906 O O . THR A 1 135 ? -3.664 1.286 18.037 1.00 18.85 121 THR A O 1
ATOM 910 N N . GLU A 1 136 ? -5.391 2.047 16.796 1.00 22.84 122 GLU A N 1
ATOM 911 C CA . GLU A 1 136 ? -4.514 2.560 15.754 1.00 22.68 122 GLU A CA 1
ATOM 912 C C . GLU A 1 136 ? -3.632 3.688 16.283 1.00 18.18 122 GLU A C 1
ATOM 913 O O . GLU A 1 136 ? -4.084 4.544 17.047 1.00 21.63 122 GLU A O 1
ATOM 919 N N . ASN A 1 137 ? -2.360 3.670 15.871 1.00 19.62 123 ASN A N 1
ATOM 920 C CA . ASN A 1 137 ? -1.356 4.694 16.182 1.00 19.38 123 ASN A CA 1
ATOM 921 C C . ASN A 1 137 ? -1.062 4.808 17.671 1.00 21.22 123 ASN A C 1
ATOM 922 O O . ASN A 1 137 ? -0.507 5.817 18.118 1.00 21.36 123 ASN A O 1
ATOM 927 N N . CYS A 1 138 ? -1.431 3.797 18.446 1.00 20.36 124 CYS A N 1
ATOM 928 C CA . CYS A 1 138 ? -1.191 3.787 19.881 1.00 21.50 124 CYS A CA 1
ATOM 929 C C . CYS A 1 138 ? 0.239 3.329 20.146 1.00 23.06 124 CYS A C 1
ATOM 930 O O . CYS A 1 138 ? 0.601 2.195 19.821 1.00 22.64 124 CYS A O 1
ATOM 933 N N . ARG A 1 139 ? 1.059 4.210 20.712 1.00 18.25 125 ARG A N 1
ATOM 934 C CA . ARG A 1 139 ? 2.412 3.872 21.138 1.00 19.56 125 ARG A CA 1
ATOM 935 C C . ARG A 1 139 ? 2.454 3.943 22.658 1.00 19.41 125 ARG A C 1
ATOM 936 O O . ARG A 1 139 ? 2.043 4.951 23.241 1.00 16.11 125 ARG A O 1
ATOM 944 N N . CYS A 1 140 ? 2.934 2.883 23.302 1.00 19.69 126 CYS A N 1
ATOM 945 C CA . CYS A 1 140 ? 2.980 2.890 24.758 1.00 18.40 126 CYS A CA 1
ATOM 946 C C . CYS A 1 140 ? 4.120 1.994 25.220 1.00 23.39 126 CYS A C 1
ATOM 947 O O . CYS A 1 140 ? 4.408 0.971 24.591 1.00 25.34 126 CYS A O 1
ATOM 950 N N . ASN A 1 141 ? 4.776 2.396 26.306 1.00 19.15 127 ASN A N 1
ATOM 951 C CA . ASN A 1 141 ? 5.853 1.632 26.924 1.00 18.84 127 ASN A CA 1
ATOM 952 C C . ASN A 1 141 ? 5.443 1.296 28.349 1.00 18.85 127 ASN A C 1
ATOM 953 O O . ASN A 1 141 ? 4.994 2.177 29.089 1.00 12.73 127 ASN A O 1
ATOM 958 N N . SER A 1 142 ? 5.582 0.021 28.730 1.00 18.02 128 SER A N 1
ATOM 959 C CA . SER A 1 142 ? 5.075 -0.412 30.029 1.00 19.24 128 SER A CA 1
ATOM 960 C C . SER A 1 142 ? 5.720 0.359 31.172 1.00 13.89 128 SER A C 1
ATOM 961 O O . SER A 1 142 ? 5.081 0.588 32.204 1.00 10.98 128 SER A O 1
ATOM 964 N N . GLY A 1 143 ? 6.983 0.755 31.015 1.00 11.35 129 GLY A N 1
ATOM 965 C CA . GLY A 1 143 ? 7.658 1.520 32.043 1.00 17.60 129 GLY A CA 1
ATOM 966 C C . GLY A 1 143 ? 7.140 2.929 32.214 1.00 18.00 129 GLY A C 1
ATOM 967 O O . GLY A 1 143 ? 7.446 3.561 33.230 1.00 18.73 129 GLY A O 1
ATOM 968 N N . ASP A 1 144 ? 6.373 3.435 31.250 1.00 13.03 130 ASP A N 1
ATOM 969 C CA . ASP A 1 144 ? 5.770 4.753 31.360 1.00 16.19 130 ASP A CA 1
ATOM 970 C C . ASP A 1 144 ? 4.448 4.726 32.113 1.00 16.81 130 ASP A C 1
ATOM 971 O O . ASP A 1 144 ? 3.831 5.781 32.291 1.00 16.31 130 ASP A O 1
ATOM 976 N N . VAL A 1 145 ? 4.008 3.559 32.571 1.00 11.37 131 VAL A N 1
ATOM 977 C CA . VAL A 1 145 ? 2.798 3.421 33.374 1.00 12.26 131 VAL A CA 1
ATOM 978 C C . VAL A 1 145 ? 3.226 3.091 34.798 1.00 17.83 131 VAL A C 1
ATOM 979 O O . VAL A 1 145 ? 3.913 2.089 35.028 1.00 16.21 131 VAL A O 1
ATOM 983 N N . VAL A 1 146 ? 2.841 3.935 35.751 1.00 14.01 132 VAL A N 1
ATOM 984 C CA . VAL A 1 146 ? 3.226 3.771 37.151 1.00 17.82 132 VAL A CA 1
ATOM 985 C C . VAL A 1 146 ? 1.960 3.696 37.990 1.00 21.93 132 VAL A C 1
ATOM 986 O O . VAL A 1 146 ? 1.139 4.622 37.968 1.00 18.12 132 VAL A O 1
ATOM 990 N N . CYS A 1 147 ? 1.807 2.600 38.731 1.00 17.46 133 CYS A N 1
ATOM 991 C CA . CYS A 1 147 ? 0.638 2.405 39.580 1.00 27.01 133 CYS A CA 1
ATOM 992 C C . CYS A 1 147 ? 0.731 3.255 40.844 1.00 27.39 133 CYS A C 1
ATOM 993 O O . CYS A 1 147 ? 1.798 3.387 41.451 1.00 23.96 133 CYS A O 1
ATOM 996 N N . LEU A 1 148 ? -0.408 3.832 41.233 1.00 30.22 134 LEU A N 1
ATOM 997 C CA . LEU A 1 148 ? -0.532 4.798 42.319 1.00 33.62 134 LEU A CA 1
ATOM 998 C C . LEU A 1 148 ? -1.609 4.309 43.285 1.00 39.04 134 LEU A C 1
ATOM 999 O O . LEU A 1 148 ? -2.233 3.274 43.014 1.00 43.92 134 LEU A O 1
ATOM 1004 N N . PRO A 1 149 ? -1.851 4.999 44.434 1.00 44.68 135 PRO A N 1
ATOM 1005 C CA . PRO A 1 149 ? -2.905 4.548 45.358 1.00 51.89 135 PRO A CA 1
ATOM 1006 C C . PRO A 1 149 ? -4.232 4.213 44.693 1.00 52.88 135 PRO A C 1
ATOM 1007 O O . PRO A 1 149 ? -4.720 3.082 44.802 1.00 55.92 135 PRO A O 1
ATOM 1011 N N . ASN A 1 150 ? -4.819 5.178 43.994 1.00 45.55 136 ASN A N 1
ATOM 1012 C CA . ASN A 1 150 ? -6.108 4.998 43.336 1.00 45.19 136 ASN A CA 1
ATOM 1013 C C . ASN A 1 150 ? -6.041 5.504 41.904 1.00 37.17 136 ASN A C 1
ATOM 1014 O O . ASN A 1 150 ? -6.889 6.271 41.444 1.00 35.28 136 ASN A O 1
ATOM 1019 N N . GLY A 1 151 ? -5.007 5.087 41.183 1.00 30.68 137 GLY A N 1
ATOM 1020 C CA . GLY A 1 151 ? -4.873 5.483 39.796 1.00 29.67 137 GLY A CA 1
ATOM 1021 C C . GLY A 1 151 ? -3.500 5.128 39.264 1.00 26.09 137 GLY A C 1
ATOM 1022 O O . GLY A 1 151 ? -2.774 4.334 39.863 1.00 24.07 137 GLY A O 1
ATOM 1023 N N . ILE A 1 152 ? -3.166 5.726 38.123 1.00 23.14 138 ILE A N 1
ATOM 1024 C CA . ILE A 1 152 ? -1.872 5.530 37.484 1.00 23.25 138 ILE A CA 1
ATOM 1025 C C . ILE A 1 152 ? -1.360 6.879 37.003 1.00 20.94 138 ILE A C 1
ATOM 1026 O O . ILE A 1 152 ? -2.135 7.785 36.685 1.00 21.46 138 ILE A O 1
ATOM 1031 N N . ALA A 1 153 ? -0.040 7.012 36.965 1.00 17.10 139 ALA A N 1
ATOM 1032 C CA . ALA A 1 153 ? 0.617 8.144 36.328 1.00 21.07 139 ALA A CA 1
ATOM 1033 C C . ALA A 1 153 ? 1.273 7.625 35.059 1.00 18.21 139 ALA A C 1
ATOM 1034 O O . ALA A 1 153 ? 2.040 6.658 35.106 1.00 15.86 139 ALA A O 1
ATOM 1036 N N . VAL A 1 154 ? 0.942 8.235 33.926 1.00 12.48 140 VAL A N 1
ATOM 1037 C CA . VAL A 1 154 ? 1.463 7.819 32.631 1.00 17.03 140 VAL A CA 1
ATOM 1038 C C . VAL A 1 154 ? 2.329 8.938 32.078 1.00 19.49 140 VAL A C 1
ATOM 1039 O O . VAL A 1 154 ? 1.876 10.083 31.961 1.00 14.82 140 VAL A O 1
ATOM 1043 N N . GLY A 1 155 ? 3.571 8.608 31.738 1.00 16.05 141 GLY A N 1
ATOM 1044 C CA . GLY A 1 155 ? 4.420 9.574 31.070 1.00 15.66 141 GLY A CA 1
ATOM 1045 C C . GLY A 1 155 ? 4.011 9.749 29.618 1.00 20.09 141 GLY A C 1
ATOM 1046 O O . GLY A 1 155 ? 3.692 8.787 28.916 1.00 14.25 141 GLY A O 1
ATOM 1047 N N . HIS A 1 156 ? 3.996 11.001 29.173 1.00 18.84 142 HIS A N 1
ATOM 1048 C CA . HIS A 1 156 ? 3.780 11.340 27.771 1.00 21.47 142 HIS A CA 1
ATOM 1049 C C . HIS A 1 156 ? 5.085 11.876 27.205 1.00 22.32 142 HIS A C 1
ATOM 1050 O O . HIS A 1 156 ? 5.586 12.906 27.667 1.00 25.01 142 HIS A O 1
ATOM 1057 N N . GLY A 1 157 ? 5.634 11.185 26.216 1.00 21.02 143 GLY A N 1
ATOM 1058 C CA . GLY A 1 157 ? 6.883 11.609 25.640 1.00 25.60 143 GLY A CA 1
ATOM 1059 C C . GLY A 1 157 ? 7.365 10.737 24.502 1.00 28.63 143 GLY A C 1
ATOM 1060 O O . GLY A 1 157 ? 6.607 10.352 23.606 1.00 28.78 143 GLY A O 1
ATOM 1061 N N . PRO A 1 158 ? 8.656 10.397 24.535 1.00 27.62 144 PRO A N 1
ATOM 1062 C CA . PRO A 1 158 ? 9.290 9.771 23.366 1.00 28.05 144 PRO A CA 1
ATOM 1063 C C . PRO A 1 158 ? 8.904 8.318 23.147 1.00 28.02 144 PRO A C 1
ATOM 1064 O O . PRO A 1 158 ? 9.191 7.784 22.067 1.00 34.78 144 PRO A O 1
ATOM 1068 N N . ARG A 1 159 ? 8.272 7.660 24.115 1.00 22.25 145 ARG A N 1
ATOM 1069 C CA . ARG A 1 159 ? 7.844 6.277 23.955 1.00 19.59 145 ARG A CA 1
ATOM 1070 C C . ARG A 1 159 ? 6.337 6.097 23.962 1.00 22.29 145 ARG A C 1
ATOM 1071 O O . ARG A 1 159 ? 5.836 5.191 23.293 1.00 20.91 145 ARG A O 1
ATOM 1079 N N . THR A 1 160 ? 5.606 6.924 24.706 1.00 18.81 146 THR A N 1
ATOM 1080 C CA . THR A 1 160 ? 4.188 6.724 24.981 1.00 16.40 146 THR A CA 1
ATOM 1081 C C . THR A 1 160 ? 3.437 7.951 24.492 1.00 19.06 146 THR A C 1
ATOM 1082 O O . THR A 1 160 ? 3.516 9.019 25.109 1.00 24.12 146 THR A O 1
ATOM 1086 N N . ASN A 1 161 ? 2.710 7.801 23.387 1.00 19.79 147 ASN A N 1
ATOM 1087 C CA . ASN A 1 161 ? 2.116 8.941 22.714 1.00 18.92 147 ASN A CA 1
ATOM 1088 C C . ASN A 1 161 ? 0.730 9.233 23.286 1.00 22.70 147 ASN A C 1
ATOM 1089 O O . ASN A 1 161 ? 0.261 8.586 24.229 1.00 16.72 147 ASN A O 1
ATOM 1094 N N . ALA A 1 162 ? 0.065 10.228 22.697 1.00 20.44 148 ALA A N 1
ATOM 1095 C CA . ALA A 1 162 ? -1.172 10.744 23.264 1.00 14.62 148 ALA A CA 1
ATOM 1096 C C . ALA A 1 162 ? -2.363 9.831 23.012 1.00 16.17 148 ALA A C 1
ATOM 1097 O O . ALA A 1 162 ? -3.307 9.830 23.810 1.00 18.62 148 ALA A O 1
ATOM 1099 N N . VAL A 1 163 ? -2.360 9.074 21.910 1.00 16.87 149 VAL A N 1
ATOM 1100 C CA . VAL A 1 163 ? -3.400 8.065 21.713 1.00 18.57 149 VAL A CA 1
ATOM 1101 C C . VAL A 1 163 ? -3.403 7.085 22.882 1.00 18.07 149 VAL A C 1
ATOM 1102 O O . VAL A 1 163 ? -4.455 6.766 23.451 1.00 16.21 149 VAL A O 1
ATOM 1106 N N . ALA A 1 164 ? -2.218 6.619 23.279 1.00 16.19 150 ALA A N 1
ATOM 1107 C CA . ALA A 1 164 ? -2.128 5.717 24.424 1.00 18.90 150 ALA A CA 1
ATOM 1108 C C . ALA A 1 164 ? -2.727 6.347 25.675 1.00 18.08 150 ALA A C 1
ATOM 1109 O O . ALA A 1 164 ? -3.448 5.681 26.426 1.00 16.86 150 ALA A O 1
ATOM 1111 N N . HIS A 1 165 ? -2.459 7.636 25.911 1.00 15.35 151 HIS A N 1
ATOM 1112 C CA . HIS A 1 165 ? -3.051 8.296 27.070 1.00 16.10 151 HIS A CA 1
ATOM 1113 C C . HIS A 1 165 ? -4.566 8.382 26.935 1.00 16.22 151 HIS A C 1
ATOM 1114 O O . HIS A 1 165 ? -5.297 8.108 27.894 1.00 17.08 151 HIS A O 1
ATOM 1121 N N . THR A 1 166 ? -5.053 8.757 25.747 1.00 22.44 152 THR A N 1
ATOM 1122 C CA . THR A 1 166 ? -6.492 8.785 25.503 1.00 21.51 152 THR A CA 1
ATOM 1123 C C . THR A 1 166 ? -7.110 7.410 25.718 1.00 20.90 152 THR A C 1
ATOM 1124 O O . THR A 1 166 ? -8.169 7.284 26.348 1.00 19.41 152 THR A O 1
ATOM 1128 N N . THR A 1 167 ? -6.456 6.365 25.208 1.00 19.87 153 THR A N 1
ATOM 1129 C CA . THR A 1 167 ? -7.008 5.017 25.315 1.00 19.73 153 THR A CA 1
ATOM 1130 C C . THR A 1 167 ? -6.983 4.520 26.755 1.00 20.75 153 THR A C 1
ATOM 1131 O O . THR A 1 167 ? -7.958 3.924 27.226 1.00 20.64 153 THR A O 1
ATOM 1135 N N . LEU A 1 168 ? -5.882 4.758 27.476 1.00 20.13 154 LEU A N 1
ATOM 1136 C CA . LEU A 1 168 ? -5.805 4.314 28.866 1.00 21.62 154 LEU A CA 1
ATOM 1137 C C . LEU A 1 168 ? -6.862 5.002 29.719 1.00 22.63 154 LEU A C 1
ATOM 1138 O O . LEU A 1 168 ? -7.425 4.391 30.636 1.00 19.58 154 LEU A O 1
ATOM 1143 N N . LYS A 1 169 ? -7.150 6.273 29.424 1.00 20.84 155 LYS A N 1
ATOM 1144 C CA . LYS A 1 169 ? -8.153 7.007 30.187 1.00 21.84 155 LYS A CA 1
ATOM 1145 C C . LYS A 1 169 ? -9.540 6.409 29.986 1.00 21.32 155 LYS A C 1
ATOM 1146 O O . LYS A 1 169 ? -10.258 6.140 30.955 1.00 26.73 155 LYS A O 1
ATOM 1152 N N . GLN A 1 170 ? -9.938 6.179 28.735 1.00 23.48 156 GLN A N 1
ATOM 1153 C CA . GLN A 1 170 ? -11.244 5.570 28.517 1.00 25.58 156 GLN A CA 1
ATOM 1154 C C . GLN A 1 170 ? -11.287 4.141 29.047 1.00 22.80 156 GLN A C 1
ATOM 1155 O O . GLN A 1 170 ? -12.352 3.671 29.457 1.00 22.21 156 GLN A O 1
ATOM 1161 N N . LEU A 1 171 ? -10.139 3.458 29.097 1.00 22.07 157 LEU A N 1
ATOM 1162 C CA . LEU A 1 171 ? -10.095 2.101 29.636 1.00 22.92 157 LEU A CA 1
ATOM 1163 C C . LEU A 1 171 ? -10.273 2.085 31.151 1.00 22.58 157 LEU A C 1
ATOM 1164 O O . LEU A 1 171 ? -10.957 1.206 31.690 1.00 21.86 157 LEU A O 1
ATOM 1169 N N . PHE A 1 172 ? -9.661 3.035 31.862 1.00 24.67 158 PHE A N 1
ATOM 1170 C CA . PHE A 1 172 ? -9.544 2.927 33.315 1.00 24.01 158 PHE A CA 1
ATOM 1171 C C . PHE A 1 172 ? -10.001 4.148 34.106 1.00 27.30 158 PHE A C 1
ATOM 1172 O O . PHE A 1 172 ? -10.312 3.992 35.293 1.00 30.01 158 PHE A O 1
ATOM 1180 N N . GLU A 1 173 ? -10.050 5.342 33.518 1.00 25.50 159 GLU A N 1
ATOM 1181 C CA . GLU A 1 173 ? -10.365 6.529 34.306 1.00 29.05 159 GLU A CA 1
ATOM 1182 C C . GLU A 1 173 ? -11.816 6.504 34.774 1.00 34.32 159 GLU A C 1
ATOM 1183 O O . GLU A 1 173 ? -12.731 6.222 33.994 1.00 37.43 159 GLU A O 1
ATOM 1189 N N . VAL A 1 174 ? -12.020 6.788 36.059 1.00 39.93 160 VAL A N 1
ATOM 1190 C CA . VAL A 1 174 ? -13.346 6.899 36.657 1.00 45.09 160 VAL A CA 1
ATOM 1191 C C . VAL A 1 174 ? -13.393 8.210 37.429 1.00 51.90 160 VAL A C 1
ATOM 1192 O O . VAL A 1 174 ? -12.628 8.398 38.383 1.00 47.50 160 VAL A O 1
ATOM 1196 N N . LYS A 1 175 ? -14.289 9.111 37.021 1.00 60.35 161 LYS A N 1
ATOM 1197 C CA . LYS A 1 175 ? -14.378 10.438 37.619 1.00 70.92 161 LYS A CA 1
ATOM 1198 C C . LYS A 1 175 ? -15.218 10.472 38.890 1.00 79.46 161 LYS A C 1
ATOM 1199 O O . LYS A 1 175 ? -15.145 11.460 39.628 1.00 81.95 161 LYS A O 1
ATOM 1205 N N . ASP A 1 176 ? -16.005 9.434 39.158 1.00 88.70 162 ASP A N 1
ATOM 1206 C CA . ASP A 1 176 ? -16.876 9.398 40.331 1.00 107.15 162 ASP A CA 1
ATOM 1207 C C . ASP A 1 176 ? -16.085 9.501 41.633 1.00 114.79 162 ASP A C 1
ATOM 1208 O O . ASP A 1 176 ? -15.037 8.875 41.788 1.00 111.85 162 ASP A O 1
ATOM 1213 N N . SER A 1 180 ? -12.991 6.141 42.598 1.00 53.29 166 SER A N 1
ATOM 1214 C CA . SER A 1 180 ? -12.252 6.961 41.643 1.00 48.54 166 SER A CA 1
ATOM 1215 C C . SER A 1 180 ? -10.982 6.245 41.195 1.00 43.40 166 SER A C 1
ATOM 1216 O O . SER A 1 180 ? -10.343 5.538 41.977 1.00 35.94 166 SER A O 1
ATOM 1219 N N . PHE A 1 181 ? -10.628 6.426 39.925 1.00 36.45 167 PHE A N 1
ATOM 1220 C CA . PHE A 1 181 ? -9.366 5.927 39.387 1.00 32.87 167 PHE A CA 1
ATOM 1221 C C . PHE A 1 181 ? -8.829 6.980 38.430 1.00 31.89 167 PHE A C 1
ATOM 1222 O O . PHE A 1 181 ? -9.373 7.161 37.337 1.00 30.68 167 PHE A O 1
ATOM 1230 N N . ASP A 1 182 ? -7.776 7.677 38.840 1.00 30.03 168 ASP A N 1
ATOM 1231 C CA . ASP A 1 182 ? -7.212 8.749 38.037 1.00 29.75 168 ASP A CA 1
ATOM 1232 C C . ASP A 1 182 ? -6.173 8.205 37.070 1.00 26.88 168 ASP A C 1
ATOM 1233 O O . ASP A 1 182 ? -5.529 7.183 37.322 1.00 24.54 168 ASP A O 1
ATOM 1238 N N . VAL A 1 183 ? -6.034 8.892 35.942 1.00 22.15 169 VAL A N 1
ATOM 1239 C CA . VAL A 1 183 ? -4.986 8.621 34.966 1.00 24.87 169 VAL A CA 1
ATOM 1240 C C . VAL A 1 183 ? -4.275 9.951 34.756 1.00 26.22 169 VAL A C 1
ATOM 1241 O O . VAL A 1 183 ? -4.724 10.783 33.961 1.00 25.61 169 VAL A O 1
ATOM 1245 N N . PHE A 1 184 ? -3.179 10.163 35.478 1.00 24.60 170 PHE A N 1
ATOM 1246 C CA . PHE A 1 184 ? -2.432 11.413 35.402 1.00 28.31 170 PHE A CA 1
ATOM 1247 C C . PHE A 1 184 ? -1.454 11.361 34.234 1.00 25.59 170 PHE A C 1
ATOM 1248 O O . PHE A 1 184 ? -0.611 10.460 34.166 1.00 21.21 170 PHE A O 1
ATOM 1256 N N . THR A 1 185 ? -1.551 12.330 33.325 1.00 24.56 171 THR A N 1
ATOM 1257 C CA . THR A 1 185 ? -0.583 12.471 32.244 1.00 19.52 171 THR A CA 1
ATOM 1258 C C . THR A 1 185 ? 0.558 13.370 32.706 1.00 22.56 171 THR A C 1
ATOM 1259 O O . THR A 1 185 ? 0.332 14.523 33.085 1.00 19.11 171 THR A O 1
ATOM 1263 N N . LEU A 1 186 ? 1.781 12.844 32.674 1.00 19.90 172 LEU A N 1
ATOM 1264 C CA . LEU A 1 186 ? 2.975 13.595 33.048 1.00 21.98 172 LEU A CA 1
ATOM 1265 C C . LEU A 1 186 ? 3.814 13.797 31.793 1.00 22.73 172 LEU A C 1
ATOM 1266 O O . LEU A 1 186 ? 4.384 12.838 31.262 1.00 18.54 172 LEU A O 1
ATOM 1271 N N . GLU A 1 187 ? 3.874 15.042 31.321 1.00 17.62 173 GLU A N 1
ATOM 1272 C CA . GLU A 1 187 ? 4.623 15.375 30.116 1.00 18.28 173 GLU A CA 1
ATOM 1273 C C . GLU A 1 187 ? 6.117 15.260 30.374 1.00 20.51 173 GLU A C 1
ATOM 1274 O O . GLU A 1 187 ? 6.639 15.841 31.330 1.00 25.01 173 GLU A O 1
ATOM 1280 N N . GLN A 1 188 ? 6.811 14.533 29.508 1.00 16.59 174 GLN A N 1
ATOM 1281 C CA . GLN A 1 188 ? 8.229 14.260 29.671 1.00 18.31 174 GLN A CA 1
ATOM 1282 C C . GLN A 1 188 ? 9.044 15.006 28.625 1.00 20.07 174 GLN A C 1
ATOM 1283 O O . GLN A 1 188 ? 8.556 15.317 27.535 1.00 24.66 174 GLN A O 1
ATOM 1289 N N . GLU A 1 189 ? 10.298 15.282 28.970 1.00 20.21 175 GLU A N 1
ATOM 1290 C CA . GLU A 1 189 ? 11.254 15.808 28.012 1.00 24.06 175 GLU A CA 1
ATOM 1291 C C . GLU A 1 189 ? 11.747 14.690 27.096 1.00 29.43 175 GLU A C 1
ATOM 1292 O O . GLU A 1 189 ? 11.567 13.500 27.368 1.00 27.70 175 GLU A O 1
ATOM 1298 N N . GLY A 1 190 ? 12.402 15.090 26.004 1.00 34.41 176 GLY A N 1
ATOM 1299 C CA . GLY A 1 190 ? 12.741 14.142 24.955 1.00 29.56 176 GLY A CA 1
ATOM 1300 C C . GLY A 1 190 ? 13.701 13.051 25.387 1.00 31.00 176 GLY A C 1
ATOM 1301 O O . GLY A 1 190 ? 13.680 11.948 24.834 1.00 33.32 176 GLY A O 1
ATOM 1302 N N . ASP A 1 191 ? 14.560 13.332 26.366 1.00 26.57 177 ASP A N 1
ATOM 1303 C CA . ASP A 1 191 ? 15.545 12.355 26.812 1.00 26.89 177 ASP A CA 1
ATOM 1304 C C . ASP A 1 191 ? 15.138 11.660 28.107 1.00 26.15 177 ASP A C 1
ATOM 1305 O O . ASP A 1 191 ? 15.990 11.073 28.781 1.00 26.76 177 ASP A O 1
ATOM 1310 N N . ALA A 1 192 ? 13.861 11.707 28.462 1.00 22.56 178 ALA A N 1
ATOM 1311 C CA . ALA A 1 192 ? 13.412 11.070 29.693 1.00 19.70 178 ALA A CA 1
ATOM 1312 C C . ALA A 1 192 ? 13.437 9.554 29.540 1.00 21.02 178 ALA A C 1
ATOM 1313 O O . ALA A 1 192 ? 12.925 9.027 28.544 1.00 17.57 178 ALA A O 1
ATOM 1315 N N . PRO A 1 193 ? 14.010 8.826 30.493 1.00 19.99 179 PRO A N 1
ATOM 1316 C CA . PRO A 1 193 ? 13.835 7.371 30.528 1.00 14.51 179 PRO A CA 1
ATOM 1317 C C . PRO A 1 193 ? 12.378 7.033 30.788 1.00 17.67 179 PRO A C 1
ATOM 1318 O O . PRO A 1 193 ? 11.576 7.937 31.073 1.00 20.19 179 PRO A O 1
ATOM 1322 N N . PRO A 1 194 ? 11.985 5.762 30.683 1.00 18.69 180 PRO A N 1
ATOM 1323 C CA . PRO A 1 194 ? 10.621 5.387 31.075 1.00 16.72 180 PRO A CA 1
ATOM 1324 C C . PRO A 1 194 ? 10.299 5.908 32.469 1.00 18.59 180 PRO A C 1
ATOM 1325 O O . PRO A 1 194 ? 11.142 5.879 33.368 1.00 14.76 180 PRO A O 1
ATOM 1329 N N . LEU A 1 195 ? 9.062 6.390 32.636 1.00 16.21 181 LEU A N 1
ATOM 1330 C CA . LEU A 1 195 ? 8.676 7.094 33.858 1.00 16.54 181 LEU A CA 1
ATOM 1331 C C . LEU A 1 195 ? 8.997 6.291 35.113 1.00 17.18 181 LEU A C 1
ATOM 1332 O O . LEU A 1 195 ? 9.492 6.844 36.104 1.00 10.00 181 LEU A O 1
ATOM 1337 N N . GLY A 1 196 ? 8.739 4.983 35.083 1.00 17.26 182 GLY A N 1
ATOM 1338 C CA . GLY A 1 196 ? 8.889 4.143 36.262 1.00 16.25 182 GLY A CA 1
ATOM 1339 C C . GLY A 1 196 ? 10.316 3.902 36.702 1.00 13.98 182 GLY A C 1
ATOM 1340 O O . GLY A 1 196 ? 10.520 3.417 37.821 1.00 15.89 182 GLY A O 1
ATOM 1341 N N . ASP A 1 197 ? 11.302 4.219 35.860 1.00 11.21 183 ASP A N 1
ATOM 1342 C CA . ASP A 1 197 ? 12.696 4.050 36.263 1.00 16.10 183 ASP A CA 1
ATOM 1343 C C . ASP A 1 197 ? 13.125 5.097 37.290 1.00 17.49 183 ASP A C 1
ATOM 1344 O O . ASP A 1 197 ? 14.038 4.847 38.088 1.00 15.47 183 ASP A O 1
ATOM 1349 N N . TYR A 1 198 ? 12.484 6.268 37.284 1.00 16.44 184 TYR A N 1
ATOM 1350 C CA . TYR A 1 198 ? 12.889 7.383 38.131 1.00 13.52 184 TYR A CA 1
ATOM 1351 C C . TYR A 1 198 ? 11.733 7.953 38.937 1.00 13.35 184 TYR A C 1
ATOM 1352 O O . TYR A 1 198 ? 11.899 8.991 39.590 1.00 16.96 184 TYR A O 1
ATOM 1361 N N . PHE A 1 199 ? 10.576 7.303 38.918 1.00 13.99 185 PHE A N 1
ATOM 1362 C CA . PHE A 1 199 ? 9.374 7.844 39.540 1.00 13.90 185 PHE A CA 1
ATOM 1363 C C . PHE A 1 199 ? 8.532 6.666 39.995 1.00 17.98 185 PHE A C 1
ATOM 1364 O O . PHE A 1 199 ? 8.122 5.844 39.171 1.00 13.47 185 PHE A O 1
ATOM 1372 N N . GLY A 1 200 ? 8.289 6.568 41.296 1.00 18.68 186 GLY A N 1
ATOM 1373 C CA . GLY A 1 200 ? 7.594 5.406 41.807 1.00 20.94 186 GLY A CA 1
ATOM 1374 C C . GLY A 1 200 ? 6.821 5.649 43.083 1.00 23.14 186 GLY A C 1
ATOM 1375 O O . GLY A 1 200 ? 6.761 6.776 43.582 1.00 26.31 186 GLY A O 1
ATOM 1376 N N . PHE A 1 201 ? 6.236 4.582 43.621 1.00 24.97 187 PHE A N 1
ATOM 1377 C CA . PHE A 1 201 ? 5.442 4.630 44.838 1.00 26.37 187 PHE A CA 1
ATOM 1378 C C . PHE A 1 201 ? 5.878 3.524 45.786 1.00 28.86 187 PHE A C 1
ATOM 1379 O O . PHE A 1 201 ? 6.270 2.436 45.357 1.00 23.46 187 PHE A O 1
ATOM 1387 N N . ALA A 1 202 ? 5.774 3.806 47.084 1.00 25.99 188 ALA A N 1
ATOM 1388 C CA . ALA A 1 202 ? 6.069 2.816 48.108 1.00 27.25 188 ALA A CA 1
ATOM 1389 C C . ALA A 1 202 ? 5.216 3.092 49.336 1.00 32.19 188 ALA A C 1
ATOM 1390 O O . ALA A 1 202 ? 4.843 4.238 49.610 1.00 30.48 188 ALA A O 1
ATOM 1392 N N . GLY A 1 203 ? 4.915 2.027 50.073 1.00 35.90 189 GLY A N 1
ATOM 1393 C CA . GLY A 1 203 ? 4.175 2.172 51.313 1.00 35.19 189 GLY A CA 1
ATOM 1394 C C . GLY A 1 203 ? 2.772 2.688 51.076 1.00 33.89 189 GLY A C 1
ATOM 1395 O O . GLY A 1 203 ? 2.116 2.354 50.084 1.00 38.76 189 GLY A O 1
ATOM 1396 N N . SER A 1 204 ? 2.300 3.522 52.001 1.00 38.05 190 SER A N 1
ATOM 1397 C CA . SER A 1 204 ? 0.952 4.068 51.914 1.00 37.03 190 SER A CA 1
ATOM 1398 C C . SER A 1 204 ? 0.903 5.363 51.108 1.00 39.13 190 SER A C 1
ATOM 1399 O O . SER A 1 204 ? 0.007 5.538 50.277 1.00 45.74 190 SER A O 1
ATOM 1402 N N . ASN A 1 205 ? 1.828 6.295 51.364 1.00 32.72 191 ASN A N 1
ATOM 1403 C CA . ASN A 1 205 ? 1.788 7.584 50.682 1.00 36.71 191 ASN A CA 1
ATOM 1404 C C . ASN A 1 205 ? 3.179 8.128 50.355 1.00 31.58 191 ASN A C 1
ATOM 1405 O O . ASN A 1 205 ? 3.377 9.348 50.346 1.00 40.05 191 ASN A O 1
ATOM 1410 N N . VAL A 1 206 ? 4.154 7.265 50.077 1.00 24.54 192 VAL A N 1
ATOM 1411 C CA . VAL A 1 206 ? 5.517 7.710 49.796 1.00 24.07 192 VAL A CA 1
ATOM 1412 C C . VAL A 1 206 ? 5.741 7.764 48.291 1.00 28.40 192 VAL A C 1
ATOM 1413 O O . VAL A 1 206 ? 5.532 6.768 47.583 1.00 25.96 192 VAL A O 1
ATOM 1417 N N . LEU A 1 207 ? 6.188 8.924 47.810 1.00 24.53 193 LEU A N 1
ATOM 1418 C CA . LEU A 1 207 ? 6.565 9.135 46.418 1.00 24.47 193 LEU A CA 1
ATOM 1419 C C . LEU A 1 207 ? 8.081 9.062 46.289 1.00 22.37 193 LEU A C 1
ATOM 1420 O O . LEU A 1 207 ? 8.801 9.800 46.967 1.00 24.93 193 LEU A O 1
ATOM 1425 N N . LEU A 1 208 ? 8.561 8.181 45.418 1.00 19.18 194 LEU A N 1
ATOM 1426 C CA . LEU A 1 208 ? 9.986 8.021 45.162 1.00 21.05 194 LEU A CA 1
ATOM 1427 C C . LEU A 1 208 ? 10.322 8.662 43.825 1.00 22.46 194 LEU A C 1
ATOM 1428 O O . LEU A 1 208 ? 9.687 8.354 42.811 1.00 21.63 194 LEU A O 1
ATOM 1433 N N . THR A 1 209 ? 11.310 9.557 43.820 1.00 19.61 195 THR A N 1
ATOM 1434 C CA . THR A 1 209 ? 11.662 10.243 42.587 1.00 14.99 195 THR A CA 1
ATOM 1435 C C . THR A 1 209 ? 13.154 10.539 42.569 1.00 14.46 195 THR A C 1
ATOM 1436 O O . THR A 1 209 ? 13.773 10.765 43.613 1.00 17.80 195 THR A O 1
ATOM 1440 N N . TRP A 1 210 ? 13.728 10.503 41.368 1.00 13.63 196 TRP A N 1
ATOM 1441 C CA . TRP A 1 210 ? 15.113 10.905 41.169 1.00 17.80 196 TRP A CA 1
ATOM 1442 C C . TRP A 1 210 ? 15.241 12.422 41.240 1.00 21.59 196 TRP A C 1
ATOM 1443 O O . TRP A 1 210 ? 14.324 13.164 40.877 1.00 23.82 196 TRP A O 1
ATOM 1454 N N . LYS A 1 211 ? 16.418 12.883 41.662 1.00 21.08 197 LYS A N 1
ATOM 1455 C CA . LYS A 1 211 ? 16.685 14.303 41.841 1.00 23.29 197 LYS A CA 1
ATOM 1456 C C . LYS A 1 211 ? 17.129 14.996 40.556 1.00 19.50 197 LYS A C 1
ATOM 1457 O O . LYS A 1 211 ? 17.807 16.026 40.628 1.00 27.67 197 LYS A O 1
ATOM 1463 N N . ASP A 1 212 ? 16.783 14.462 39.389 1.00 19.79 198 ASP A N 1
ATOM 1464 C CA . ASP A 1 212 ? 17.185 15.081 38.137 1.00 18.60 198 ASP A CA 1
ATOM 1465 C C . ASP A 1 212 ? 16.020 15.866 37.540 1.00 18.39 198 ASP A C 1
ATOM 1466 O O . ASP A 1 212 ? 14.944 15.983 38.133 1.00 13.84 198 ASP A O 1
ATOM 1471 N N . GLU A 1 213 ? 16.240 16.408 36.338 1.00 23.65 199 GLU A N 1
ATOM 1472 C CA . GLU A 1 213 ? 15.209 17.217 35.697 1.00 15.04 199 GLU A CA 1
ATOM 1473 C C . GLU A 1 213 ? 13.926 16.425 35.481 1.00 20.40 199 GLU A C 1
ATOM 1474 O O . GLU A 1 213 ? 12.827 16.986 35.575 1.00 17.05 199 GLU A O 1
ATOM 1480 N N . HIS A 1 214 ? 14.041 15.119 35.223 1.00 18.59 200 HIS A N 1
ATOM 1481 C CA . HIS A 1 214 ? 12.874 14.314 34.880 1.00 14.77 200 HIS A CA 1
ATOM 1482 C C . HIS A 1 214 ? 12.016 14.014 36.103 1.00 15.30 200 HIS A C 1
ATOM 1483 O O . HIS A 1 214 ? 10.795 14.209 36.076 1.00 11.83 200 HIS A O 1
ATOM 1490 N N . GLY A 1 215 ? 12.634 13.535 37.185 1.00 14.54 201 GLY A N 1
ATOM 1491 C CA . GLY A 1 215 ? 11.872 13.281 38.397 1.00 13.48 201 GLY A CA 1
ATOM 1492 C C . GLY A 1 215 ? 11.293 14.545 39.004 1.00 14.83 201 GLY A C 1
ATOM 1493 O O . GLY A 1 215 ? 10.150 14.557 39.472 1.00 13.22 201 GLY A O 1
ATOM 1494 N N . LEU A 1 216 ? 12.065 15.632 38.994 1.00 11.98 202 LEU A N 1
ATOM 1495 C CA . LEU A 1 216 ? 11.592 16.876 39.597 1.00 15.44 202 LEU A CA 1
ATOM 1496 C C . LEU A 1 216 ? 10.445 17.485 38.797 1.00 14.14 202 LEU A C 1
ATOM 1497 O O . LEU A 1 216 ? 9.503 18.039 39.376 1.00 12.44 202 LEU A O 1
ATOM 1502 N N . LEU A 1 217 ? 10.496 17.376 37.467 1.00 15.19 203 LEU A N 1
ATOM 1503 C CA . LEU A 1 217 ? 9.377 17.829 36.647 1.00 14.90 203 LEU A CA 1
ATOM 1504 C C . LEU A 1 217 ? 8.133 16.982 36.886 1.00 16.98 203 LEU A C 1
ATOM 1505 O O . LEU A 1 217 ? 7.026 17.518 37.016 1.00 13.00 203 LEU A O 1
ATOM 1510 N N . ALA A 1 218 ? 8.296 15.654 36.938 1.00 11.52 204 ALA A N 1
ATOM 1511 C CA . ALA A 1 218 ? 7.163 14.770 37.194 1.00 14.93 204 ALA A CA 1
ATOM 1512 C C . ALA A 1 218 ? 6.538 15.053 38.552 1.00 16.41 204 ALA A C 1
ATOM 1513 O O . ALA A 1 218 ? 5.310 15.015 38.703 1.00 13.68 204 ALA A O 1
ATOM 1515 N N . VAL A 1 219 ? 7.375 15.331 39.553 1.00 19.36 205 VAL A N 1
ATOM 1516 C CA . VAL A 1 219 ? 6.891 15.628 40.897 1.00 20.70 205 VAL A CA 1
ATOM 1517 C C . VAL A 1 219 ? 6.139 16.956 40.920 1.00 17.66 205 VAL A C 1
ATOM 1518 O O . VAL A 1 219 ? 5.065 17.068 41.525 1.00 14.88 205 VAL A O 1
ATOM 1522 N N . ASP A 1 220 ? 6.676 17.978 40.252 1.00 19.32 206 ASP A N 1
ATOM 1523 C CA . ASP A 1 220 ? 5.963 19.250 40.176 1.00 20.92 206 ASP A CA 1
ATOM 1524 C C . ASP A 1 220 ? 4.603 19.079 39.505 1.00 16.74 206 ASP A C 1
ATOM 1525 O O . ASP A 1 220 ? 3.592 19.599 39.994 1.00 17.36 206 ASP A O 1
ATOM 1530 N N . GLN A 1 221 ? 4.549 18.320 38.407 1.00 17.93 207 GLN A N 1
ATOM 1531 C CA . GLN A 1 221 ? 3.284 18.125 37.706 1.00 19.29 207 GLN A CA 1
ATOM 1532 C C . GLN A 1 221 ? 2.298 17.323 38.545 1.00 18.24 207 GLN A C 1
ATOM 1533 O O . GLN A 1 221 ? 1.117 17.678 38.629 1.00 16.67 207 GLN A O 1
ATOM 1539 N N . TYR A 1 222 ? 2.764 16.243 39.180 1.00 18.94 208 TYR A N 1
ATOM 1540 C CA . TYR A 1 222 ? 1.849 15.355 39.892 1.00 19.63 208 TYR A CA 1
ATOM 1541 C C . TYR A 1 222 ? 1.250 16.031 41.120 1.00 22.71 208 TYR A C 1
ATOM 1542 O O . TYR A 1 222 ? 0.071 15.823 41.434 1.00 21.39 208 TYR A O 1
ATOM 1551 N N . GLN A 1 223 ? 2.045 16.825 41.840 1.00 19.04 209 GLN A N 1
ATOM 1552 C CA . GLN A 1 223 ? 1.526 17.482 43.033 1.00 22.17 209 GLN A CA 1
ATOM 1553 C C . GLN A 1 223 ? 0.484 18.544 42.709 1.00 22.29 209 GLN A C 1
ATOM 1554 O O . GLN A 1 223 ? -0.355 18.846 43.564 1.00 22.57 209 GLN A O 1
ATOM 1560 N N . GLN A 1 224 ? 0.513 19.118 41.503 1.00 15.91 210 GLN A N 1
ATOM 1561 C CA . GLN A 1 224 ? -0.545 20.040 41.108 1.00 18.30 210 GLN A CA 1
ATOM 1562 C C . GLN A 1 224 ? -1.825 19.296 40.744 1.00 23.03 210 GLN A C 1
ATOM 1563 O O . GLN A 1 224 ? -2.920 19.704 41.146 1.00 22.47 210 GLN A O 1
ATOM 1569 N N . LYS A 1 225 ? -1.706 18.201 39.987 1.00 23.35 211 LYS A N 1
ATOM 1570 C CA . LYS A 1 225 ? -2.879 17.435 39.580 1.00 24.64 211 LYS A CA 1
ATOM 1571 C C . LYS A 1 225 ? -3.537 16.730 40.752 1.00 25.45 211 LYS A C 1
ATOM 1572 O O . LYS A 1 225 ? -4.731 16.422 40.688 1.00 28.52 211 LYS A O 1
ATOM 1578 N N . GLN A 1 226 ? -2.784 16.461 41.811 1.00 27.72 212 GLN A N 1
ATOM 1579 C CA . GLN A 1 226 ? -3.319 15.866 43.030 1.00 31.75 212 GLN A CA 1
ATOM 1580 C C . GLN A 1 226 ? -2.817 16.716 44.189 1.00 33.60 212 GLN A C 1
ATOM 1581 O O . GLN A 1 226 ? -1.777 16.416 44.791 1.00 39.09 212 GLN A O 1
ATOM 1587 N N . PRO A 1 227 ? -3.518 17.801 44.514 1.00 31.86 213 PRO A N 1
ATOM 1588 C CA . PRO A 1 227 ? -3.111 18.651 45.648 1.00 39.16 213 PRO A CA 1
ATOM 1589 C C . PRO A 1 227 ? -3.837 18.371 46.960 1.00 42.17 213 PRO A C 1
ATOM 1590 O O . PRO A 1 227 ? -3.591 19.097 47.929 1.00 45.20 213 PRO A O 1
ATOM 1594 N N . HIS A 1 228 ? -4.695 17.353 47.023 1.00 48.08 214 HIS A N 1
ATOM 1595 C CA . HIS A 1 228 ? -5.571 17.154 48.172 1.00 51.33 214 HIS A CA 1
ATOM 1596 C C . HIS A 1 228 ? -5.039 16.144 49.183 1.00 52.16 214 HIS A C 1
ATOM 1597 O O . HIS A 1 228 ? -5.196 16.354 50.389 1.00 50.39 214 HIS A O 1
ATOM 1604 N N . THR A 1 229 ? -4.425 15.046 48.745 1.00 50.66 215 THR A N 1
ATOM 1605 C CA . THR A 1 229 ? -3.751 14.132 49.664 1.00 53.19 215 THR A CA 1
ATOM 1606 C C . THR A 1 229 ? -2.263 14.465 49.654 1.00 49.02 215 THR A C 1
ATOM 1607 O O . THR A 1 229 ? -1.590 14.291 48.632 1.00 42.74 215 THR A O 1
ATOM 1611 N N . GLU A 1 230 ? -1.752 14.939 50.789 1.00 44.30 216 GLU A N 1
ATOM 1612 C CA . GLU A 1 230 ? -0.342 15.294 50.864 1.00 47.37 216 GLU A CA 1
ATOM 1613 C C . GLU A 1 230 ? 0.532 14.053 50.724 1.00 43.65 216 GLU A C 1
ATOM 1614 O O . GLU A 1 230 ? 0.222 12.987 51.263 1.00 38.68 216 GLU A O 1
ATOM 1620 N N . MET A 1 231 ? 1.634 14.200 49.996 1.00 44.66 217 MET A N 1
ATOM 1621 C CA . MET A 1 231 ? 2.479 13.082 49.606 1.00 39.16 217 MET A CA 1
ATOM 1622 C C . MET A 1 231 ? 3.871 13.269 50.190 1.00 38.00 217 MET A C 1
ATOM 1623 O O . MET A 1 231 ? 4.423 14.374 50.152 1.00 35.38 217 MET A O 1
ATOM 1628 N N . ASN A 1 232 ? 4.432 12.191 50.733 1.00 31.65 218 ASN A N 1
ATOM 1629 C CA . ASN A 1 232 ? 5.786 12.212 51.283 1.00 33.65 218 ASN A CA 1
ATOM 1630 C C . ASN A 1 232 ? 6.750 11.881 50.152 1.00 29.66 218 ASN A C 1
ATOM 1631 O O . ASN A 1 232 ? 6.918 10.716 49.783 1.00 28.57 218 ASN A O 1
ATOM 1636 N N . VAL A 1 233 ? 7.387 12.909 49.601 1.00 22.08 219 VAL A N 1
ATOM 1637 C CA . VAL A 1 233 ? 8.295 12.747 48.473 1.00 23.81 219 VAL A CA 1
ATOM 1638 C C . VAL A 1 233 ? 9.692 12.447 48.996 1.00 22.12 219 VAL A C 1
ATOM 1639 O O . VAL A 1 233 ? 10.245 13.211 49.797 1.00 24.07 219 VAL A O 1
ATOM 1643 N N . VAL A 1 234 ? 10.265 11.338 48.537 1.00 20.56 220 VAL A N 1
ATOM 1644 C CA . VAL A 1 234 ? 11.616 10.920 48.895 1.00 18.08 220 VAL A CA 1
ATOM 1645 C C . VAL A 1 234 ? 12.503 11.119 47.675 1.00 20.14 220 VAL A C 1
ATOM 1646 O O . VAL A 1 234 ? 12.274 10.505 46.625 1.00 23.36 220 VAL A O 1
ATOM 1650 N N . TYR A 1 235 ? 13.518 11.966 47.809 1.00 19.24 221 TYR A N 1
ATOM 1651 C CA . TYR A 1 235 ? 14.381 12.323 46.688 1.00 17.04 221 TYR A CA 1
ATOM 1652 C C . TYR A 1 235 ? 15.584 11.389 46.651 1.00 24.67 221 TYR A C 1
ATOM 1653 O O . TYR A 1 235 ? 16.485 11.486 47.491 1.00 28.63 221 TYR A O 1
ATOM 1662 N N . LEU A 1 236 ? 15.591 10.479 45.682 1.00 15.66 222 LEU A N 1
ATOM 1663 C CA . LEU A 1 236 ? 16.710 9.578 45.472 1.00 18.15 222 LEU A CA 1
ATOM 1664 C C . LEU A 1 236 ? 17.803 10.267 44.662 1.00 16.55 222 LEU A C 1
ATOM 1665 O O . LEU A 1 236 ? 17.580 11.285 44.004 1.00 24.04 222 LEU A O 1
ATOM 1670 N N . GLU A 1 237 ? 18.991 9.690 44.703 1.00 15.02 223 GLU A N 1
ATOM 1671 C CA . GLU A 1 237 ? 20.057 10.227 43.868 1.00 17.97 223 GLU A CA 1
ATOM 1672 C C . GLU A 1 237 ? 19.872 9.773 42.419 1.00 25.68 223 GLU A C 1
ATOM 1673 O O . GLU A 1 237 ? 19.545 8.607 42.173 1.00 19.38 223 GLU A O 1
ATOM 1679 N N . PRO A 1 238 ? 20.063 10.671 41.453 1.00 21.39 224 PRO A N 1
ATOM 1680 C CA . PRO A 1 238 ? 19.912 10.295 40.041 1.00 19.04 224 PRO A CA 1
ATOM 1681 C C . PRO A 1 238 ? 20.762 9.085 39.681 1.00 23.17 224 PRO A C 1
ATOM 1682 O O . PRO A 1 238 ? 21.961 9.039 39.958 1.00 24.36 224 PRO A O 1
ATOM 1686 N N . GLY A 1 239 ? 20.127 8.099 39.054 1.00 25.53 225 GLY A N 1
ATOM 1687 C CA . GLY A 1 239 ? 20.769 6.842 38.738 1.00 21.47 225 GLY A CA 1
ATOM 1688 C C . GLY A 1 239 ? 20.497 5.731 39.728 1.00 24.49 225 GLY A C 1
ATOM 1689 O O . GLY A 1 239 ? 20.888 4.585 39.471 1.00 24.47 225 GLY A O 1
ATOM 1690 N N . CYS A 1 240 ? 19.828 6.026 40.839 1.00 25.22 226 CYS A N 1
ATOM 1691 C CA . CYS A 1 240 ? 19.572 5.029 41.876 1.00 24.27 226 CYS A CA 1
ATOM 1692 C C . CYS A 1 240 ? 18.428 4.128 41.437 1.00 19.55 226 CYS A C 1
ATOM 1693 O O . CYS A 1 240 ? 17.256 4.442 41.655 1.00 16.55 226 CYS A O 1
ATOM 1696 N N . HIS A 1 241 ? 18.761 2.992 40.834 1.00 23.30 227 HIS A N 1
ATOM 1697 C CA . HIS A 1 241 ? 17.729 2.042 40.444 1.00 18.30 227 HIS A CA 1
ATOM 1698 C C . HIS A 1 241 ? 17.035 1.498 41.685 1.00 21.37 227 HIS A C 1
ATOM 1699 O O . HIS A 1 241 ? 17.684 1.182 42.689 1.00 17.05 227 HIS A O 1
ATOM 1706 N N . PHE A 1 242 ? 15.707 1.443 41.628 1.00 17.95 228 PHE A N 1
ATOM 1707 C CA . PHE A 1 242 ? 14.881 1.008 42.742 1.00 18.19 228 PHE A CA 1
ATOM 1708 C C . PHE A 1 242 ? 13.754 0.148 42.197 1.00 19.20 228 PHE A C 1
ATOM 1709 O O . PHE A 1 242 ? 13.404 0.226 41.018 1.00 16.62 228 PHE A O 1
ATOM 1717 N N . LEU A 1 243 ? 13.185 -0.678 43.071 1.00 20.05 229 LEU A N 1
ATOM 1718 C CA . LEU A 1 243 ? 12.061 -1.529 42.693 1.00 18.66 229 LEU A CA 1
ATOM 1719 C C . LEU A 1 243 ? 11.033 -1.508 43.814 1.00 21.62 229 LEU A C 1
ATOM 1720 O O . LEU A 1 243 ? 11.299 -1.995 44.918 1.00 21.65 229 LEU A O 1
ATOM 1725 N N . SER A 1 244 ? 9.865 -0.943 43.529 1.00 23.97 230 SER A N 1
ATOM 1726 C CA . SER A 1 244 ? 8.730 -1.014 44.437 1.00 30.78 230 SER A CA 1
ATOM 1727 C C . SER A 1 244 ? 7.468 -0.778 43.628 1.00 34.96 230 SER A C 1
ATOM 1728 O O . SER A 1 244 ? 7.389 0.202 42.880 1.00 37.65 230 SER A O 1
ATOM 1731 N N . PHE A 1 245 ? 6.495 -1.672 43.767 1.00 45.56 231 PHE A N 1
ATOM 1732 C CA . PHE A 1 245 ? 5.205 -1.516 43.111 1.00 52.33 231 PHE A CA 1
ATOM 1733 C C . PHE A 1 245 ? 4.135 -1.356 44.178 1.00 53.26 231 PHE A C 1
ATOM 1734 O O . PHE A 1 245 ? 3.986 -2.222 45.048 1.00 52.26 231 PHE A O 1
ATOM 1742 N N . TYR A 1 246 ? 3.413 -0.241 44.127 1.00 50.65 232 TYR A N 1
ATOM 1743 C CA . TYR A 1 246 ? 2.260 -0.086 44.996 1.00 58.24 232 TYR A CA 1
ATOM 1744 C C . TYR A 1 246 ? 1.218 -1.148 44.670 1.00 59.07 232 TYR A C 1
ATOM 1745 O O . TYR A 1 246 ? 1.164 -1.686 43.561 1.00 52.51 232 TYR A O 1
ATOM 1754 N N . GLY A 1 247 ? 0.376 -1.445 45.654 1.00 63.39 233 GLY A N 1
ATOM 1755 C CA . GLY A 1 247 ? -0.737 -2.322 45.381 1.00 70.42 233 GLY A CA 1
ATOM 1756 C C . GLY A 1 247 ? -1.489 -2.846 46.580 1.00 80.68 233 GLY A C 1
ATOM 1757 O O . GLY A 1 247 ? -2.026 -2.098 47.405 1.00 76.40 233 GLY A O 1
ATOM 1758 N N . ASP A 1 249 ? -1.112 -4.136 49.441 1.00 83.43 235 ASP A N 1
ATOM 1759 C CA . ASP A 1 249 ? -0.893 -4.136 50.884 1.00 74.38 235 ASP A CA 1
ATOM 1760 C C . ASP A 1 249 ? -0.147 -2.948 51.474 1.00 69.69 235 ASP A C 1
ATOM 1761 O O . ASP A 1 249 ? -0.153 -2.812 52.702 1.00 71.96 235 ASP A O 1
ATOM 1766 N N . HIS A 1 250 ? 0.493 -2.097 50.673 1.00 68.83 236 HIS A N 1
ATOM 1767 C CA . HIS A 1 250 ? 1.369 -1.037 51.182 1.00 62.70 236 HIS A CA 1
ATOM 1768 C C . HIS A 1 250 ? 2.508 -1.618 52.020 1.00 57.74 236 HIS A C 1
ATOM 1769 O O . HIS A 1 250 ? 2.797 -1.153 53.126 1.00 54.53 236 HIS A O 1
ATOM 1776 N N . THR A 1 251 ? 3.145 -2.661 51.494 1.00 54.84 237 THR A N 1
ATOM 1777 C CA . THR A 1 251 ? 4.380 -3.136 52.096 1.00 48.32 237 THR A CA 1
ATOM 1778 C C . THR A 1 251 ? 5.438 -2.038 52.027 1.00 40.07 237 THR A C 1
ATOM 1779 O O . THR A 1 251 ? 5.379 -1.135 51.186 1.00 38.29 237 THR A O 1
ATOM 1783 N N . ILE A 1 252 ? 6.410 -2.106 52.936 1.00 29.31 238 ILE A N 1
ATOM 1784 C CA . ILE A 1 252 ? 7.427 -1.064 53.023 1.00 33.01 238 ILE A CA 1
ATOM 1785 C C . ILE A 1 252 ? 8.751 -1.498 52.406 1.00 28.94 238 ILE A C 1
ATOM 1786 O O . ILE A 1 252 ? 9.725 -0.743 52.453 1.00 30.40 238 ILE A O 1
ATOM 1791 N N . ASP A 1 253 ? 8.809 -2.687 51.812 1.00 32.31 239 ASP A N 1
ATOM 1792 C CA . ASP A 1 253 ? 10.046 -3.164 51.212 1.00 30.72 239 ASP A CA 1
ATOM 1793 C C . ASP A 1 253 ? 10.295 -2.464 49.883 1.00 30.02 239 ASP A C 1
ATOM 1794 O O . ASP A 1 253 ? 9.419 -2.432 49.013 1.00 28.59 239 ASP A O 1
ATOM 1799 N N . VAL A 1 254 ? 11.497 -1.916 49.725 1.00 23.65 240 VAL A N 1
ATOM 1800 C CA . VAL A 1 254 ? 11.919 -1.270 48.489 1.00 24.13 240 VAL A CA 1
ATOM 1801 C C . VAL A 1 254 ? 13.321 -1.766 48.162 1.00 26.98 240 VAL A C 1
ATOM 1802 O O . VAL A 1 254 ? 14.247 -1.579 48.961 1.00 23.58 240 VAL A O 1
ATOM 1806 N N . LEU A 1 255 ? 13.473 -2.408 47.004 1.00 17.22 241 LEU A N 1
ATOM 1807 C CA . LEU A 1 255 ? 14.801 -2.762 46.518 1.00 16.20 241 LEU A CA 1
ATOM 1808 C C . LEU A 1 255 ? 15.535 -1.498 46.088 1.00 20.58 241 LEU A C 1
ATOM 1809 O O . LEU A 1 255 ? 14.967 -0.649 45.392 1.00 19.76 241 LEU A O 1
ATOM 1814 N N . VAL A 1 256 ? 16.788 -1.355 46.524 1.00 17.05 242 VAL A N 1
ATOM 1815 C CA . VAL A 1 256 ? 17.608 -0.186 46.218 1.00 18.66 242 VAL A CA 1
ATOM 1816 C C . VAL A 1 256 ? 18.967 -0.662 45.725 1.00 18.72 242 VAL A C 1
ATOM 1817 O O . VAL A 1 256 ? 19.603 -1.502 46.370 1.00 16.78 242 VAL A O 1
ATOM 1821 N N . GLN A 1 257 ? 19.416 -0.116 44.595 1.00 15.97 243 GLN A N 1
ATOM 1822 C CA . GLN A 1 257 ? 20.716 -0.484 44.044 1.00 14.25 243 GLN A CA 1
ATOM 1823 C C . GLN A 1 257 ? 21.819 -0.253 45.070 1.00 24.64 243 GLN A C 1
ATOM 1824 O O . GLN A 1 257 ? 21.962 0.851 45.610 1.00 18.65 243 GLN A O 1
ATOM 1830 N N . LYS A 1 258 ? 22.593 -1.304 45.335 1.00 24.56 244 LYS A N 1
ATOM 1831 C CA . LYS A 1 258 ? 23.703 -1.213 46.275 1.00 26.10 244 LYS A CA 1
ATOM 1832 C C . LYS A 1 258 ? 24.725 -0.189 45.798 1.00 31.86 244 LYS A C 1
ATOM 1833 O O . LYS A 1 258 ? 25.129 -0.190 44.632 1.00 39.01 244 LYS A O 1
ATOM 1839 N N . GLY A 1 259 ? 25.140 0.688 46.706 1.00 31.67 245 GLY A N 1
ATOM 1840 C CA . GLY A 1 259 ? 26.080 1.751 46.407 1.00 32.36 245 GLY A CA 1
ATOM 1841 C C . GLY A 1 259 ? 25.505 3.142 46.549 1.00 39.50 245 GLY A C 1
ATOM 1842 O O . GLY A 1 259 ? 26.269 4.114 46.630 1.00 56.89 245 GLY A O 1
ATOM 1843 N N . TYR A 1 260 ? 24.179 3.271 46.584 1.00 30.44 246 TYR A N 1
ATOM 1844 C CA . TYR A 1 260 ? 23.522 4.567 46.728 1.00 30.84 246 TYR A CA 1
ATOM 1845 C C . TYR A 1 260 ? 23.182 4.756 48.201 1.00 27.91 246 TYR A C 1
ATOM 1846 O O . TYR A 1 260 ? 22.040 4.617 48.641 1.00 22.44 246 TYR A O 1
ATOM 1855 N N . GLU A 1 261 ? 24.223 5.096 48.961 1.00 31.33 247 GLU A N 1
ATOM 1856 C CA . GLU A 1 261 ? 24.122 5.192 50.411 1.00 28.88 247 GLU A CA 1
ATOM 1857 C C . GLU A 1 261 ? 23.076 6.213 50.835 1.00 24.17 247 GLU A C 1
ATOM 1858 O O . GLU A 1 261 ? 22.187 5.912 51.640 1.00 22.45 247 GLU A O 1
ATOM 1864 N N . ARG A 1 262 ? 23.166 7.431 50.299 1.00 28.92 248 ARG A N 1
ATOM 1865 C CA . ARG A 1 262 ? 22.274 8.496 50.739 1.00 24.84 248 ARG A CA 1
ATOM 1866 C C . ARG A 1 262 ? 20.827 8.206 50.353 1.00 23.26 248 ARG A C 1
ATOM 1867 O O . ARG A 1 262 ? 19.907 8.493 51.128 1.00 25.40 248 ARG A O 1
ATOM 1875 N N . SER A 1 263 ? 20.606 7.620 49.170 1.00 22.58 249 SER A N 1
ATOM 1876 C CA . SER A 1 263 ? 19.258 7.205 48.786 1.00 21.27 249 SER A CA 1
ATOM 1877 C C . SER A 1 263 ? 18.687 6.209 49.784 1.00 23.01 249 SER A C 1
ATOM 1878 O O . SER A 1 263 ? 17.535 6.336 50.218 1.00 22.51 249 SER A O 1
ATOM 1881 N N . MET A 1 264 ? 19.480 5.201 50.157 1.00 24.91 250 MET A N 1
ATOM 1882 C CA . MET A 1 264 ? 19.041 4.249 51.172 1.00 25.23 250 MET A CA 1
ATOM 1883 C C . MET A 1 264 ? 18.690 4.957 52.475 1.00 21.68 250 MET A C 1
ATOM 1884 O O . MET A 1 264 ? 17.707 4.605 53.138 1.00 23.56 250 MET A O 1
ATOM 1889 N N . ASP A 1 265 ? 19.470 5.971 52.850 1.00 21.20 251 ASP A N 1
ATOM 1890 C CA . ASP A 1 265 ? 19.125 6.772 54.021 1.00 23.45 251 ASP A CA 1
ATOM 1891 C C . ASP A 1 265 ? 17.798 7.493 53.836 1.00 27.49 251 ASP A C 1
ATOM 1892 O O . ASP A 1 265 ? 16.968 7.530 54.753 1.00 24.73 251 ASP A O 1
ATOM 1897 N N . SER A 1 266 ? 17.582 8.077 52.656 1.00 22.26 252 SER A N 1
ATOM 1898 C CA . SER A 1 266 ? 16.344 8.803 52.406 1.00 23.59 252 SER A CA 1
ATOM 1899 C C . SER A 1 266 ? 15.136 7.886 52.516 1.00 23.27 252 SER A C 1
ATOM 1900 O O . SER A 1 266 ? 14.100 8.279 53.067 1.00 24.33 252 SER A O 1
ATOM 1903 N N . ILE A 1 267 ? 15.251 6.657 52.007 1.00 23.60 253 ILE A N 1
ATOM 1904 C CA . ILE A 1 267 ? 14.114 5.742 52.014 1.00 23.40 253 ILE A CA 1
ATOM 1905 C C . ILE A 1 267 ? 13.796 5.286 53.434 1.00 25.08 253 ILE A C 1
ATOM 1906 O O . ILE A 1 267 ? 12.630 5.270 53.848 1.00 27.00 253 ILE A O 1
ATOM 1911 N N . ALA A 1 268 ? 14.818 4.911 54.205 1.00 29.45 254 ALA A N 1
ATOM 1912 C CA . ALA A 1 268 ? 14.578 4.516 55.589 1.00 29.95 254 ALA A CA 1
ATOM 1913 C C . ALA A 1 268 ? 14.178 5.697 56.466 1.00 26.37 254 ALA A C 1
ATOM 1914 O O . ALA A 1 268 ? 13.563 5.492 57.517 1.00 30.32 254 ALA A O 1
ATOM 1916 N N . ALA A 1 269 ? 14.500 6.927 56.060 1.00 27.54 255 ALA A N 1
ATOM 1917 C CA . ALA A 1 269 ? 14.044 8.088 56.815 1.00 28.53 255 ALA A CA 1
ATOM 1918 C C . ALA A 1 269 ? 12.541 8.300 56.694 1.00 28.25 255 ALA A C 1
ATOM 1919 O O . ALA A 1 269 ? 11.969 9.056 57.487 1.00 26.19 255 ALA A O 1
ATOM 1921 N N . ALA A 1 270 ? 11.890 7.654 55.726 1.00 26.65 256 ALA A N 1
ATOM 1922 C CA . ALA A 1 270 ? 10.456 7.794 55.513 1.00 24.79 256 ALA A CA 1
ATOM 1923 C C . ALA A 1 270 ? 9.675 6.578 55.995 1.00 25.21 256 ALA A C 1
ATOM 1924 O O . ALA A 1 270 ? 8.531 6.376 55.573 1.00 32.63 256 ALA A O 1
ATOM 1926 N N . GLY A 1 271 ? 10.270 5.761 56.860 1.00 25.83 257 GLY A N 1
ATOM 1927 C CA . GLY A 1 271 ? 9.585 4.607 57.402 1.00 27.76 257 GLY A CA 1
ATOM 1928 C C . GLY A 1 271 ? 9.552 3.387 56.509 1.00 27.19 257 GLY A C 1
ATOM 1929 O O . GLY A 1 271 ? 8.760 2.475 56.771 1.00 29.93 257 GLY A O 1
ATOM 1930 N N . LEU A 1 272 ? 10.381 3.332 55.471 1.00 23.04 258 LEU A N 1
ATOM 1931 C CA . LEU A 1 272 ? 10.411 2.195 54.564 1.00 30.78 258 LEU A CA 1
ATOM 1932 C C . LEU A 1 272 ? 11.617 1.307 54.857 1.00 32.25 258 LEU A C 1
ATOM 1933 O O . LEU A 1 272 ? 12.506 1.657 55.636 1.00 29.58 258 LEU A O 1
ATOM 1938 N N . ASN A 1 273 ? 11.637 0.138 54.211 1.00 25.84 259 ASN A N 1
ATOM 1939 C CA . ASN A 1 273 ? 12.689 -0.857 54.401 1.00 28.86 259 ASN A CA 1
ATOM 1940 C C . ASN A 1 273 ? 13.545 -0.954 53.143 1.00 25.15 259 ASN A C 1
ATOM 1941 O O . ASN A 1 273 ? 13.215 -1.710 52.217 1.00 27.96 259 ASN A O 1
ATOM 1946 N N . PRO A 1 274 ? 14.657 -0.222 53.060 1.00 21.59 260 PRO A N 1
ATOM 1947 C CA . PRO A 1 274 ? 15.513 -0.319 51.871 1.00 24.16 260 PRO A CA 1
ATOM 1948 C C . PRO A 1 274 ? 16.299 -1.622 51.870 1.00 25.77 260 PRO A C 1
ATOM 1949 O O . PRO A 1 274 ? 16.966 -1.964 52.850 1.00 25.64 260 PRO A O 1
ATOM 1953 N N . ILE A 1 275 ? 16.209 -2.350 50.761 1.00 19.39 261 ILE A N 1
ATOM 1954 C CA . ILE A 1 275 ? 16.866 -3.646 50.609 1.00 19.76 261 ILE A CA 1
ATOM 1955 C C . ILE A 1 275 ? 17.940 -3.522 49.534 1.00 20.77 261 ILE A C 1
ATOM 1956 O O . ILE A 1 275 ? 17.614 -3.387 48.345 1.00 20.32 261 ILE A O 1
ATOM 1961 N N . PRO A 1 276 ? 19.223 -3.558 49.897 1.00 20.63 262 PRO A N 1
ATOM 1962 C CA . PRO A 1 276 ? 20.277 -3.350 48.896 1.00 17.93 262 PRO A CA 1
ATOM 1963 C C . PRO A 1 276 ? 20.372 -4.507 47.909 1.00 21.12 262 PRO A C 1
ATOM 1964 O O . PRO A 1 276 ? 20.295 -5.681 48.280 1.00 15.48 262 PRO A O 1
ATOM 1968 N N . VAL A 1 277 ? 20.537 -4.155 46.636 1.00 19.84 263 VAL A N 1
ATOM 1969 C CA . VAL A 1 277 ? 20.700 -5.115 45.551 1.00 21.38 263 VAL A CA 1
ATOM 1970 C C . VAL A 1 277 ? 21.910 -4.693 44.733 1.00 19.39 263 VAL A C 1
ATOM 1971 O O . VAL A 1 277 ? 21.999 -3.536 44.305 1.00 18.86 263 VAL A O 1
ATOM 1975 N N . GLN A 1 278 ? 22.847 -5.618 44.532 1.00 17.50 264 GLN A N 1
ATOM 1976 C CA . GLN A 1 278 ? 23.959 -5.365 43.625 1.00 16.65 264 GLN A CA 1
ATOM 1977 C C . GLN A 1 278 ? 23.446 -5.379 42.191 1.00 17.35 264 GLN A C 1
ATOM 1978 O O . GLN A 1 278 ? 22.926 -6.395 41.722 1.00 16.49 264 GLN A O 1
ATOM 1984 N N . TRP A 1 279 ? 23.587 -4.248 41.494 1.00 14.42 265 TRP A N 1
ATOM 1985 C CA . TRP A 1 279 ? 22.989 -4.102 40.172 1.00 17.52 265 TRP A CA 1
ATOM 1986 C C . TRP A 1 279 ? 23.934 -3.425 39.183 1.00 18.36 265 TRP A C 1
ATOM 1987 O O . TRP A 1 279 ? 23.490 -3.006 38.106 1.00 20.09 265 TRP A O 1
ATOM 1998 N N . SER A 1 280 ? 25.227 -3.345 39.510 1.00 18.06 266 SER A N 1
ATOM 1999 C CA . SER A 1 280 ? 26.160 -2.537 38.730 1.00 18.09 266 SER A CA 1
ATOM 2000 C C . SER A 1 280 ? 26.178 -2.938 37.260 1.00 19.38 266 SER A C 1
ATOM 2001 O O . SER A 1 280 ? 26.209 -2.074 36.377 1.00 19.45 266 SER A O 1
ATOM 2004 N N . GLU A 1 281 ? 26.162 -4.241 36.972 1.00 17.57 267 GLU A N 1
ATOM 2005 C CA . GLU A 1 281 ? 26.399 -4.679 35.601 1.00 19.42 267 GLU A CA 1
ATOM 2006 C C . GLU A 1 281 ? 25.150 -4.555 34.734 1.00 17.80 267 GLU A C 1
ATOM 2007 O O . GLU A 1 281 ? 25.248 -4.209 33.550 1.00 18.26 267 GLU A O 1
ATOM 2013 N N . MET A 1 282 ? 23.973 -4.856 35.289 1.00 19.46 268 MET A N 1
ATOM 2014 C CA . MET A 1 282 ? 22.734 -4.597 34.561 1.00 17.34 268 MET A CA 1
ATOM 2015 C C . MET A 1 282 ? 22.481 -3.102 34.423 1.00 22.45 268 MET A C 1
ATOM 2016 O O . MET A 1 282 ? 21.907 -2.656 33.420 1.00 16.21 268 MET A O 1
ATOM 2021 N N . ASP A 1 283 ? 22.883 -2.323 35.429 1.00 18.98 269 ASP A N 1
ATOM 2022 C CA . ASP A 1 283 ? 22.882 -0.868 35.313 1.00 18.42 269 ASP A CA 1
ATOM 2023 C C . ASP A 1 283 ? 23.680 -0.424 34.092 1.00 18.11 269 ASP A C 1
ATOM 2024 O O . ASP A 1 283 ? 23.202 0.372 33.276 1.00 21.59 269 ASP A O 1
ATOM 2029 N N . LYS A 1 284 ? 24.897 -0.953 33.939 1.00 20.21 270 LYS A N 1
ATOM 2030 C CA . LYS A 1 284 ? 25.743 -0.557 32.820 1.00 17.62 270 LYS A CA 1
ATOM 2031 C C . LYS A 1 284 ? 25.169 -1.018 31.488 1.00 23.99 270 LYS A C 1
ATOM 2032 O O . LYS A 1 284 ? 25.416 -0.386 30.454 1.00 22.18 270 LYS A O 1
ATOM 2038 N N . LEU A 1 285 ? 24.405 -2.111 31.493 1.00 22.91 271 LEU A N 1
ATOM 2039 C CA . LEU A 1 285 ? 23.746 -2.575 30.282 1.00 24.12 271 LEU A CA 1
ATOM 2040 C C . LEU A 1 285 ? 22.557 -1.711 29.897 1.00 24.79 271 LEU A C 1
ATOM 2041 O O . LEU A 1 285 ? 22.044 -1.856 28.782 1.00 29.37 271 LEU A O 1
ATOM 2046 N N . GLY A 1 286 ? 22.113 -0.823 30.781 1.00 22.49 272 GLY A N 1
ATOM 2047 C CA . GLY A 1 286 ? 20.936 -0.023 30.522 1.00 22.72 272 GLY A CA 1
ATOM 2048 C C . GLY A 1 286 ? 19.632 -0.669 30.922 1.00 22.81 272 GLY A C 1
ATOM 2049 O O . GLY A 1 286 ? 18.583 -0.301 30.382 1.00 21.84 272 GLY A O 1
ATOM 2050 N N . ILE A 1 287 ? 19.656 -1.622 31.849 1.00 23.13 273 ILE A N 1
ATOM 2051 C CA . ILE A 1 287 ? 18.462 -2.350 32.259 1.00 20.60 273 ILE A CA 1
ATOM 2052 C C . ILE A 1 287 ? 18.222 -2.053 33.730 1.00 21.16 273 ILE A C 1
ATOM 2053 O O . ILE A 1 287 ? 19.012 -2.463 34.591 1.00 17.42 273 ILE A O 1
ATOM 2058 N N . SER A 1 288 ? 17.137 -1.339 34.020 1.00 21.56 274 SER A N 1
ATOM 2059 C CA . SER A 1 288 ? 16.747 -1.114 35.400 1.00 20.51 274 SER A CA 1
ATOM 2060 C C . SER A 1 288 ? 16.298 -2.429 36.034 1.00 16.70 274 SER A C 1
ATOM 2061 O O . SER A 1 288 ? 16.044 -3.425 35.353 1.00 20.56 274 SER A O 1
ATOM 2064 N N . MET A 1 289 ? 16.197 -2.426 37.364 1.00 15.59 275 MET A N 1
ATOM 2065 C CA . MET A 1 289 ? 15.567 -3.552 38.044 1.00 18.67 275 MET A CA 1
ATOM 2066 C C . MET A 1 289 ? 14.108 -3.676 37.634 1.00 18.02 275 MET A C 1
ATOM 2067 O O . MET A 1 289 ? 13.591 -4.788 37.471 1.00 11.74 275 MET A O 1
ATOM 2072 N N . ARG A 1 290 ? 13.427 -2.540 37.463 1.00 13.25 276 ARG A N 1
ATOM 2073 C CA . ARG A 1 290 ? 12.034 -2.575 37.037 1.00 13.74 276 ARG A CA 1
ATOM 2074 C C . ARG A 1 290 ? 11.899 -3.268 35.689 1.00 17.39 276 ARG A C 1
ATOM 2075 O O . ARG A 1 290 ? 11.005 -4.101 35.498 1.00 14.04 276 ARG A O 1
ATOM 2083 N N . ALA A 1 291 ? 12.798 -2.958 34.753 1.00 14.13 277 ALA A N 1
ATOM 2084 C CA . ALA A 1 291 ? 12.734 -3.553 33.425 1.00 17.24 277 ALA A CA 1
ATOM 2085 C C . ALA A 1 291 ? 12.974 -5.054 33.449 1.00 16.42 277 ALA A C 1
ATOM 2086 O O . ALA A 1 291 ? 12.542 -5.748 32.525 1.00 14.15 277 ALA A O 1
ATOM 2088 N N . ALA A 1 292 ? 13.649 -5.569 34.474 1.00 16.84 278 ALA A N 1
ATOM 2089 C CA . ALA A 1 292 ? 14.063 -6.966 34.504 1.00 12.89 278 ALA A CA 1
ATOM 2090 C C . ALA A 1 292 ? 13.081 -7.869 35.243 1.00 16.10 278 ALA A C 1
ATOM 2091 O O . ALA A 1 292 ? 13.358 -9.064 35.404 1.00 14.92 278 ALA A O 1
ATOM 2093 N N . VAL A 1 293 ? 11.939 -7.337 35.681 1.00 14.59 279 VAL A N 1
ATOM 2094 C CA . VAL A 1 293 ? 10.937 -8.101 36.416 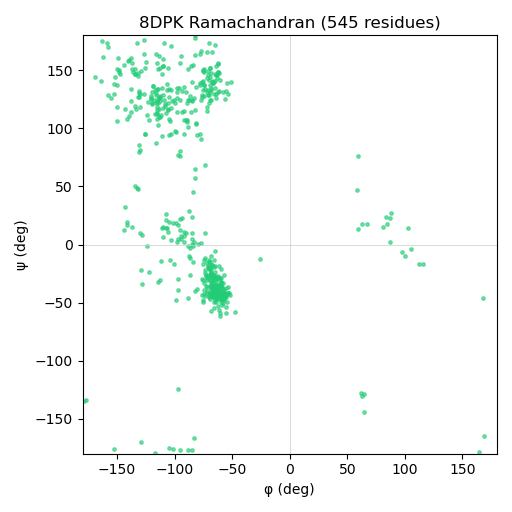1.00 17.53 279 VAL A CA 1
ATOM 2095 C C . VAL A 1 293 ? 9.569 -7.845 35.806 1.00 18.13 279 VAL A C 1
ATOM 2096 O O . VAL A 1 293 ? 9.152 -6.689 35.673 1.00 17.09 279 VAL A O 1
ATOM 2100 N N . LEU A 1 294 ? 8.861 -8.925 35.461 1.00 22.35 280 LEU A N 1
ATOM 2101 C CA . LEU A 1 294 ? 7.497 -8.840 34.962 1.00 21.11 280 LEU A CA 1
ATOM 2102 C C . LEU A 1 294 ? 6.542 -9.149 36.108 1.00 21.51 280 LEU A C 1
ATOM 2103 O O . LEU A 1 294 ? 6.311 -10.329 36.417 1.00 24.87 280 LEU A O 1
ATOM 2108 N N . PRO A 1 295 ? 5.981 -8.142 36.777 1.00 23.20 281 PRO A N 1
ATOM 2109 C CA . PRO A 1 295 ? 5.104 -8.408 37.923 1.00 30.83 281 PRO A CA 1
ATOM 2110 C C . PRO A 1 295 ? 3.657 -8.595 37.499 1.00 32.12 281 PRO A C 1
ATOM 2111 O O . PRO A 1 295 ? 3.079 -7.715 36.855 1.00 36.82 281 PRO A O 1
ATOM 2115 N N . LEU A 1 296 ? 3.056 -9.727 37.854 1.00 31.81 282 LEU A N 1
ATOM 2116 C CA . LEU A 1 296 ? 1.701 -10.052 37.420 1.00 37.90 282 LEU A CA 1
ATOM 2117 C C . LEU A 1 296 ? 0.790 -10.105 38.637 1.00 41.74 282 LEU A C 1
ATOM 2118 O O . LEU A 1 296 ? 0.915 -11.003 39.477 1.00 44.06 282 LEU A O 1
ATOM 2123 N N . LYS A 1 297 ? -0.128 -9.143 38.722 1.00 47.32 283 LYS A N 1
ATOM 2124 C CA . LYS A 1 297 ? -1.068 -9.038 39.837 1.00 47.63 283 LYS A CA 1
ATOM 2125 C C . LYS A 1 297 ? -2.160 -10.083 39.645 1.00 55.35 283 LYS A C 1
ATOM 2126 O O . LYS A 1 297 ? -3.182 -9.840 39.000 1.00 53.59 283 LYS A O 1
ATOM 2132 N N . PHE A 1 298 ? -1.936 -11.270 40.206 1.00 49.90 284 PHE A N 1
ATOM 2133 C CA . PHE A 1 298 ? -2.930 -12.335 40.138 1.00 48.77 284 PHE A CA 1
ATOM 2134 C C . PHE A 1 298 ? -4.113 -11.985 41.032 1.00 59.53 284 PHE A C 1
ATOM 2135 O O . PHE A 1 298 ? -3.970 -11.895 42.257 1.00 63.78 284 PHE A O 1
ATOM 2143 N N . ALA B 1 24 ? -0.087 -0.557 71.251 1.00 49.95 10 ALA D N 1
ATOM 2144 C CA . ALA B 1 24 ? -0.534 -0.125 69.933 1.00 49.54 10 ALA D CA 1
ATOM 2145 C C . ALA B 1 24 ? -1.803 -0.862 69.502 1.00 46.31 10 ALA D C 1
ATOM 2146 O O . ALA B 1 24 ? -2.091 -0.968 68.311 1.00 43.49 10 ALA D O 1
ATOM 2148 N N . LEU B 1 25 ? -2.560 -1.374 70.470 1.00 41.20 11 LEU D N 1
ATOM 2149 C CA . LEU B 1 25 ? -3.803 -2.085 70.200 1.00 41.63 11 LEU D CA 1
ATOM 2150 C C . LEU B 1 25 ? -4.978 -1.193 70.574 1.00 38.92 11 LEU D C 1
ATOM 2151 O O . LEU B 1 25 ? -5.153 -0.852 71.748 1.00 35.25 11 LEU D O 1
ATOM 2156 N N . HIS B 1 26 ? -5.785 -0.833 69.581 1.00 33.90 12 HIS D N 1
ATOM 2157 C CA . HIS B 1 26 ? -6.929 0.044 69.778 1.00 31.37 12 HIS D CA 1
ATOM 2158 C C . HIS B 1 26 ? -8.212 -0.776 69.784 1.00 28.71 12 HIS D C 1
ATOM 2159 O O . HIS B 1 26 ? -8.422 -1.616 68.905 1.00 33.36 12 HIS D O 1
ATOM 2166 N N . ALA B 1 27 ? -9.068 -0.522 70.770 1.00 26.51 13 ALA D N 1
ATOM 2167 C CA . ALA B 1 27 ? -10.342 -1.213 70.905 1.00 23.92 13 ALA D CA 1
ATOM 2168 C C . ALA B 1 27 ? -11.475 -0.217 70.715 1.00 25.52 13 ALA D C 1
ATOM 2169 O O . ALA B 1 27 ? -11.449 0.877 71.290 1.00 26.23 13 ALA D O 1
ATOM 2171 N N . PHE B 1 28 ? -12.464 -0.598 69.912 1.00 17.66 14 PHE D N 1
ATOM 2172 C CA . PHE B 1 28 ? -13.627 0.231 69.634 1.00 19.43 14 PHE D CA 1
ATOM 2173 C C . PHE B 1 28 ? -14.860 -0.461 70.198 1.00 18.10 14 PHE D C 1
ATOM 2174 O O . PHE B 1 28 ? -15.034 -1.672 70.017 1.00 21.69 14 PHE D O 1
ATOM 2182 N N . VAL B 1 29 ? -15.696 0.304 70.902 1.00 17.29 15 VAL D N 1
ATOM 2183 C CA . VAL B 1 29 ? -16.917 -0.203 71.517 1.00 17.43 15 VAL D CA 1
ATOM 2184 C C . VAL B 1 29 ? -18.024 0.815 71.280 1.00 19.14 15 VAL D C 1
ATOM 2185 O O . VAL B 1 29 ? -17.769 1.989 70.997 1.00 20.77 15 VAL D O 1
ATOM 2189 N N . ARG B 1 30 ? -19.268 0.359 71.412 1.00 17.71 16 ARG D N 1
ATOM 2190 C CA . ARG B 1 30 ? -20.430 1.226 71.270 1.00 18.60 16 ARG D CA 1
ATOM 2191 C C . ARG B 1 30 ? -21.309 1.089 72.502 1.00 22.79 16 ARG D C 1
ATOM 2192 O O . ARG B 1 30 ? -21.650 -0.028 72.905 1.00 19.29 16 ARG D O 1
ATOM 2200 N N . SER B 1 31 ? -21.671 2.214 73.093 1.00 25.56 17 SER D N 1
ATOM 2201 C CA . SER B 1 31 ? -22.507 2.127 74.277 1.00 25.65 17 SER D CA 1
ATOM 2202 C C . SER B 1 31 ? -23.947 1.787 73.898 1.00 23.93 17 SER D C 1
ATOM 2203 O O . SER B 1 31 ? -24.406 2.118 72.802 1.00 26.90 17 SER D O 1
ATOM 2206 N N . PRO B 1 32 ? -24.661 1.095 74.782 1.00 23.60 18 PRO D N 1
ATOM 2207 C CA . PRO B 1 32 ? -26.063 0.758 74.508 1.00 25.85 18 PRO D CA 1
ATOM 2208 C C . PRO B 1 32 ? -26.940 1.995 74.374 1.00 27.46 18 PRO D C 1
ATOM 2209 O O . PRO B 1 32 ? -26.705 3.030 75.002 1.00 21.92 18 PRO D O 1
ATOM 2213 N N . HIS B 1 33 ? -27.966 1.873 73.536 1.00 24.90 19 HIS D N 1
ATOM 2214 C CA . HIS B 1 33 ? -28.981 2.906 73.381 1.00 23.99 19 HIS D CA 1
ATOM 2215 C C . HIS B 1 33 ? -30.087 2.630 74.393 1.00 24.83 19 HIS D C 1
ATOM 2216 O O . HIS B 1 33 ? -30.864 1.685 74.229 1.00 28.02 19 HIS D O 1
ATOM 2223 N N . TYR B 1 34 ? -30.150 3.457 75.442 1.00 25.56 20 TYR D N 1
ATOM 2224 C CA . TYR B 1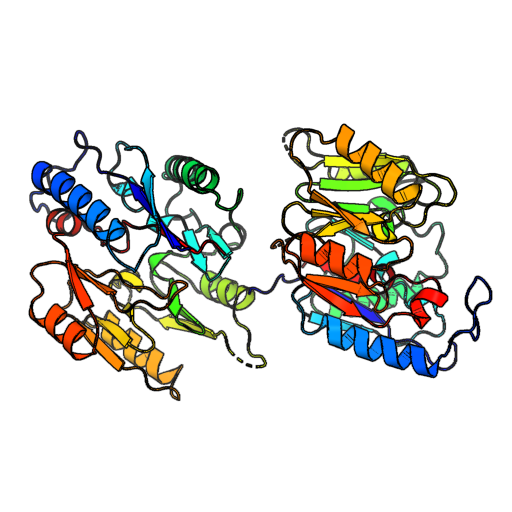 34 ? -31.052 3.199 76.563 1.00 26.73 20 TYR D CA 1
ATOM 2225 C C . TYR B 1 34 ? -32.499 3.030 76.110 1.00 29.72 20 TYR D C 1
ATOM 2226 O O . TYR B 1 34 ? -33.202 2.124 76.574 1.00 28.38 20 TYR D O 1
ATOM 2235 N N . ARG B 1 35 ? -32.960 3.889 75.196 1.00 26.30 21 ARG D N 1
ATOM 2236 C CA . ARG B 1 35 ? -34.369 3.884 74.820 1.00 28.85 21 ARG D CA 1
ATOM 2237 C C . ARG B 1 35 ? -34.777 2.586 74.128 1.00 28.10 21 ARG D C 1
ATOM 2238 O O . ARG B 1 35 ? -35.944 2.184 74.212 1.00 32.19 21 ARG D O 1
ATOM 2246 N N . THR B 1 36 ? -33.844 1.909 73.458 1.00 24.69 22 THR D N 1
ATOM 2247 C CA . THR B 1 36 ? -34.169 0.720 72.678 1.00 27.75 22 THR D CA 1
ATOM 2248 C C . THR B 1 36 ? -33.611 -0.567 73.278 1.00 27.50 22 THR D C 1
ATOM 2249 O O . THR B 1 36 ? -33.581 -1.592 72.588 1.00 26.40 22 THR D O 1
ATOM 2253 N N . ILE B 1 37 ? -33.173 -0.551 74.529 1.00 22.70 23 ILE D N 1
ATOM 2254 C CA . ILE B 1 37 ? -32.697 -1.798 75.139 1.00 28.01 23 ILE D CA 1
ATOM 2255 C C . ILE B 1 37 ? -33.870 -2.763 75.279 1.00 30.01 23 ILE D C 1
ATOM 2256 O O . ILE B 1 37 ? -34.930 -2.371 75.802 1.00 31.78 23 ILE D O 1
ATOM 2261 N N . PRO B 1 38 ? -33.746 -4.011 74.820 1.00 28.77 24 PRO D N 1
ATOM 2262 C CA . PRO B 1 38 ? -34.877 -4.944 74.903 1.00 29.48 24 PRO D CA 1
ATOM 2263 C C . PRO B 1 38 ? -35.303 -5.185 76.344 1.00 32.53 24 PRO D C 1
ATOM 2264 O O . PRO B 1 38 ? -34.477 -5.259 77.255 1.00 31.90 24 PRO D O 1
ATOM 2268 N N . SER B 1 39 ? -36.618 -5.291 76.543 1.00 34.78 25 SER D N 1
ATOM 2269 C CA . SER B 1 39 ? -37.137 -5.588 77.873 1.00 36.57 25 SER D CA 1
ATOM 2270 C C . SER B 1 39 ? -36.840 -7.025 78.276 1.00 36.45 25 SER D C 1
ATOM 2271 O O . SER B 1 39 ? -36.717 -7.321 79.469 1.00 38.63 25 SER D O 1
ATOM 2274 N N . ALA B 1 40 ? -36.713 -7.922 77.302 1.00 35.20 26 ALA D N 1
ATOM 2275 C CA . ALA B 1 40 ? -36.442 -9.323 77.573 1.00 39.35 26 ALA D CA 1
ATOM 2276 C C . ALA B 1 40 ? -35.388 -9.836 76.603 1.00 36.74 26 ALA D C 1
ATOM 2277 O O . ALA B 1 40 ? -35.203 -9.298 75.509 1.00 35.10 26 ALA D O 1
ATOM 2279 N N . GLY B 1 41 ? -34.695 -10.891 77.025 1.00 37.42 27 GLY D N 1
ATOM 2280 C CA . GLY B 1 41 ? -33.699 -11.533 76.202 1.00 39.54 27 GLY D CA 1
ATOM 2281 C C . GLY B 1 41 ? -34.315 -12.558 75.272 1.00 42.52 27 GLY D C 1
ATOM 2282 O O . GLY B 1 41 ? -35.536 -12.729 75.224 1.00 40.12 27 GLY D O 1
ATOM 2283 N N . PRO B 1 42 ? -33.470 -13.264 74.513 1.00 41.40 28 PRO D N 1
ATOM 2284 C CA . PRO B 1 42 ? -34.000 -14.208 73.512 1.00 47.52 28 PRO D CA 1
ATOM 2285 C C . PRO B 1 42 ? -34.877 -15.310 74.090 1.00 50.99 28 PRO D C 1
ATOM 2286 O O . PRO B 1 42 ? -35.849 -15.716 73.441 1.00 58.46 28 PRO D O 1
ATOM 2290 N N . ASN B 1 43 ? -34.572 -15.809 75.284 1.00 51.78 29 ASN D N 1
ATOM 2291 C CA . ASN B 1 43 ? -35.377 -16.861 75.893 1.00 54.06 29 ASN D CA 1
ATOM 2292 C C . ASN B 1 43 ? -36.507 -16.310 76.752 1.00 53.54 29 ASN D C 1
ATOM 2293 O O . ASN B 1 43 ? -37.161 -17.078 77.467 1.00 50.85 29 ASN D O 1
ATOM 2298 N N . GLY B 1 44 ? -36.755 -15.003 76.692 1.00 51.20 30 GLY D N 1
ATOM 2299 C CA . GLY B 1 44 ? -37.757 -14.379 77.525 1.00 49.96 30 GLY D CA 1
ATOM 2300 C C . GLY B 1 44 ? -37.268 -13.941 78.887 1.00 44.52 30 GLY D C 1
ATOM 2301 O O . GLY B 1 44 ? -38.073 -13.439 79.682 1.00 46.82 30 GLY D O 1
ATOM 2302 N N . ILE B 1 45 ? -35.980 -14.119 79.188 1.00 40.67 31 ILE D N 1
ATOM 2303 C CA . ILE B 1 45 ? -35.447 -13.652 80.459 1.00 38.69 31 ILE D CA 1
ATOM 2304 C C . ILE B 1 45 ? -35.496 -12.129 80.496 1.00 37.98 31 ILE D C 1
ATOM 2305 O O . ILE B 1 45 ? -35.233 -11.453 79.492 1.00 39.04 31 ILE D O 1
ATOM 2310 N N . VAL B 1 46 ? -35.872 -11.578 81.652 1.00 34.73 32 VAL D N 1
ATOM 2311 C CA . VAL B 1 46 ? -35.988 -10.131 81.786 1.00 37.62 32 VAL D CA 1
ATOM 2312 C C . VAL B 1 46 ? -34.597 -9.512 81.855 1.00 34.38 32 VAL D C 1
ATOM 2313 O O . VAL B 1 46 ? -33.691 -10.041 82.514 1.00 33.22 32 VAL D O 1
ATOM 2317 N N . VAL B 1 47 ? -34.414 -8.397 81.149 1.00 34.64 33 VAL D N 1
ATOM 2318 C CA . VAL B 1 47 ? -33.141 -7.684 81.103 1.00 31.44 33 VAL D CA 1
ATOM 2319 C C . VAL B 1 47 ? -33.335 -6.311 81.732 1.00 27.25 33 VAL D C 1
ATOM 2320 O O . VAL B 1 47 ? -34.266 -5.582 81.374 1.00 35.99 33 VAL D O 1
ATOM 2324 N N . ASN B 1 48 ? -32.461 -5.970 82.675 1.00 28.10 34 ASN D N 1
ATOM 2325 C CA . ASN B 1 48 ? -32.501 -4.706 83.405 1.00 27.32 34 ASN D CA 1
ATOM 2326 C C . ASN B 1 48 ? -31.656 -3.695 82.636 1.00 26.83 34 ASN D C 1
ATOM 2327 O O . ASN B 1 48 ? -30.423 -3.784 82.632 1.00 23.29 34 ASN D O 1
ATOM 2332 N N . ARG B 1 49 ? -32.310 -2.736 81.975 1.00 27.78 35 ARG D N 1
ATOM 2333 C CA . ARG B 1 49 ? -31.555 -1.800 81.146 1.00 24.47 35 ARG D CA 1
ATOM 2334 C C . ARG B 1 49 ? -30.686 -0.871 81.987 1.00 25.22 35 ARG D C 1
ATOM 2335 O O . ARG B 1 49 ? -29.601 -0.470 81.543 1.00 21.40 35 ARG D O 1
ATOM 2343 N N . ASP B 1 50 ? -31.124 -0.537 83.202 1.00 24.76 36 ASP D N 1
ATOM 2344 C CA . ASP B 1 50 ? -30.288 0.266 84.091 1.00 23.78 36 ASP D CA 1
ATOM 2345 C C . ASP B 1 50 ? -29.000 -0.468 84.438 1.00 25.15 36 ASP D C 1
ATOM 2346 O O . ASP B 1 50 ? -27.910 0.114 84.404 1.00 20.14 36 ASP D O 1
ATOM 2351 N N . MET B 1 51 ? -29.110 -1.758 84.773 1.00 23.50 37 MET D N 1
ATOM 2352 C CA . MET B 1 51 ? -27.923 -2.559 85.047 1.00 23.08 37 MET D CA 1
ATOM 2353 C C . MET B 1 51 ? -27.063 -2.706 83.801 1.00 18.39 37 MET D C 1
ATOM 2354 O O . MET B 1 51 ? -25.830 -2.738 83.887 1.00 19.44 37 MET D O 1
ATOM 2359 N N . LEU B 1 52 ? -27.696 -2.791 82.630 1.00 19.83 38 LEU D N 1
ATOM 2360 C CA . LEU B 1 52 ? -26.952 -2.974 81.389 1.00 21.03 38 LEU D CA 1
ATOM 2361 C C . LEU B 1 52 ? -26.001 -1.808 81.137 1.00 18.07 38 LEU D C 1
ATOM 2362 O O . LEU B 1 52 ? -24.793 -2.007 80.960 1.00 16.64 38 LEU D O 1
ATOM 2367 N N . VAL B 1 53 ? -26.533 -0.579 81.101 1.00 15.82 39 VAL D N 1
ATOM 2368 C CA . VAL B 1 53 ? -25.687 0.579 80.810 1.00 19.02 39 VAL D CA 1
ATOM 2369 C C . VAL B 1 53 ? -24.630 0.753 81.892 1.00 17.98 39 VAL D C 1
ATOM 2370 O O . VAL B 1 53 ? -23.498 1.171 81.618 1.00 19.71 39 VAL D O 1
ATOM 2374 N N . HIS B 1 54 ? -24.985 0.437 83.138 1.00 20.81 40 HIS D N 1
ATOM 2375 C CA . HIS B 1 54 ? -24.008 0.429 84.222 1.00 18.04 40 HIS D CA 1
ATOM 2376 C C . HIS B 1 54 ? -22.871 -0.533 83.912 1.00 16.75 40 HIS D C 1
ATOM 2377 O O . HIS B 1 54 ? -21.692 -0.186 84.046 1.00 14.97 40 HIS D O 1
ATOM 2384 N N . GLN B 1 55 ? -23.209 -1.745 83.469 1.00 21.57 41 GLN D N 1
ATOM 2385 C CA . GLN B 1 55 ? -22.185 -2.757 83.245 1.00 17.82 41 GLN D CA 1
ATOM 2386 C C . GLN B 1 55 ? -21.268 -2.377 82.090 1.00 15.97 41 GLN D C 1
ATOM 2387 O O . GLN B 1 55 ? -20.053 -2.599 82.161 1.00 12.33 41 GLN D O 1
ATOM 2393 N N . PHE B 1 56 ? -21.822 -1.791 81.024 1.00 17.88 42 PHE D N 1
ATOM 2394 C CA . PHE B 1 56 ? -20.980 -1.397 79.900 1.00 17.58 42 PHE D CA 1
ATOM 2395 C C . PHE B 1 56 ? -20.014 -0.285 80.292 1.00 18.28 42 PHE D C 1
ATOM 2396 O O . PHE B 1 56 ? -18.837 -0.320 79.911 1.00 17.29 42 PHE D O 1
ATOM 2404 N N . ARG B 1 57 ? -20.502 0.733 81.008 1.00 17.40 43 ARG D N 1
ATOM 2405 C CA . ARG B 1 57 ? -19.617 1.803 81.464 1.00 21.11 43 ARG D CA 1
ATOM 2406 C C . ARG B 1 57 ? -18.471 1.244 82.295 1.00 22.14 43 ARG D C 1
ATOM 2407 O O . ARG B 1 57 ? -17.310 1.627 82.106 1.00 20.13 43 ARG D O 1
ATOM 2415 N N . ASP B 1 58 ? -18.780 0.327 83.215 1.00 19.99 44 ASP D N 1
ATOM 2416 C CA . ASP B 1 58 ? -17.730 -0.341 83.971 1.00 20.58 44 ASP D CA 1
ATOM 2417 C C . ASP B 1 58 ? -16.830 -1.159 83.054 1.00 21.62 44 ASP D C 1
ATOM 2418 O O . ASP B 1 58 ? -15.615 -1.241 83.275 1.00 18.72 44 ASP D O 1
ATOM 2423 N N . PHE B 1 59 ? -17.408 -1.763 82.009 1.00 19.34 45 PHE D N 1
ATOM 2424 C CA . PHE B 1 59 ? -16.612 -2.549 81.073 1.00 16.55 45 PHE D CA 1
ATOM 2425 C C . PHE B 1 59 ? -15.657 -1.666 80.282 1.00 19.89 45 PHE D C 1
ATOM 2426 O O . PHE B 1 59 ? -14.486 -2.018 80.098 1.00 20.10 45 PHE D O 1
ATOM 2434 N N . TYR B 1 60 ? -16.147 -0.521 79.794 1.00 22.18 46 TYR D N 1
ATOM 2435 C CA . TYR B 1 60 ? -15.283 0.432 79.103 1.00 22.16 46 TYR D CA 1
ATOM 2436 C C . TYR B 1 60 ? -14.132 0.878 80.000 1.00 21.02 46 TYR D C 1
ATOM 2437 O O . TYR B 1 60 ? -12.983 0.975 79.551 1.00 24.23 46 TYR D O 1
ATOM 2446 N N . LYS B 1 61 ? -14.416 1.136 81.278 1.00 21.90 47 LYS D N 1
ATOM 2447 C CA . LYS B 1 61 ? -13.360 1.542 82.201 1.00 27.47 47 LYS D CA 1
ATOM 2448 C C . LYS B 1 61 ? -12.397 0.395 82.481 1.00 24.49 47 LYS D C 1
ATOM 2449 O O . LYS B 1 61 ? -11.191 0.617 82.640 1.00 23.94 47 LYS D O 1
ATOM 2455 N N . THR B 1 62 ? -12.912 -0.836 82.549 1.00 18.15 48 THR D N 1
ATOM 2456 C CA . THR B 1 62 ? -12.043 -1.996 82.733 1.00 24.54 48 THR D CA 1
ATOM 2457 C C . THR B 1 62 ? -11.040 -2.114 81.592 1.00 25.30 48 THR D C 1
ATOM 2458 O O . THR B 1 62 ? -9.843 -2.324 81.821 1.00 27.95 48 THR D O 1
ATOM 2462 N N . LEU B 1 63 ? -11.515 -1.976 80.349 1.00 23.82 49 LEU D N 1
ATOM 2463 C CA . LEU B 1 63 ? -10.627 -2.070 79.194 1.00 28.92 49 LEU D CA 1
ATOM 2464 C C . LEU B 1 63 ? -9.533 -1.010 79.249 1.00 31.33 49 LEU D C 1
ATOM 2465 O O . LEU B 1 63 ? -8.391 -1.264 78.850 1.00 32.80 49 LEU D O 1
ATOM 2470 N N . GLN B 1 64 ? -9.866 0.181 79.753 1.00 29.39 50 GLN D N 1
ATOM 2471 C CA . GLN B 1 64 ? -8.907 1.282 79.790 1.00 31.71 50 GLN D CA 1
ATOM 2472 C C . GLN B 1 64 ? -7.717 0.958 80.685 1.00 39.26 50 GLN D C 1
ATOM 2473 O O . GLN B 1 64 ? -6.560 1.189 80.310 1.00 41.97 50 GLN D O 1
ATOM 2479 N N . HIS B 1 65 ? -7.980 0.432 81.878 1.00 37.78 51 HIS D N 1
ATOM 2480 C CA . HIS B 1 65 ? -6.960 0.298 82.910 1.00 44.33 51 HIS D CA 1
ATOM 2481 C C . HIS B 1 65 ? -6.234 -1.042 82.872 1.00 36.76 51 HIS D C 1
ATOM 2482 O O . HIS B 1 65 ? -5.487 -1.351 83.805 1.00 44.76 51 HIS D O 1
ATOM 2489 N N . CYS B 1 66 ? -6.422 -1.836 81.823 1.00 37.73 52 CYS D N 1
ATOM 2490 C CA . CYS B 1 66 ? -5.777 -3.134 81.714 1.00 40.67 52 CYS D CA 1
ATOM 2491 C C . CYS B 1 66 ? -4.776 -3.124 80.566 1.00 41.29 52 CYS D C 1
ATOM 2492 O O . CYS B 1 66 ? -4.801 -2.249 79.697 1.00 43.82 52 CYS D O 1
ATOM 2495 N N . SER B 1 67 ? -3.873 -4.104 80.587 1.00 36.68 53 SER D N 1
ATOM 2496 C CA . SER B 1 67 ? -2.823 -4.196 79.581 1.00 37.08 53 SER D CA 1
ATOM 2497 C C . SER B 1 67 ? -3.278 -4.906 78.311 1.00 39.61 53 SER D C 1
ATOM 2498 O O . SER B 1 67 ? -2.487 -5.018 77.367 1.00 36.80 53 SER D O 1
ATOM 2501 N N . LEU B 1 68 ? -4.526 -5.378 78.263 1.00 35.84 54 LEU D N 1
ATOM 2502 C CA . LEU B 1 68 ? -5.027 -6.047 77.066 1.00 38.11 54 LEU D CA 1
ATOM 2503 C C . LEU B 1 68 ? -5.135 -5.081 75.890 1.00 44.83 54 LEU D C 1
ATOM 2504 O O . LEU B 1 68 ? -4.824 -5.445 74.749 1.00 40.93 54 LEU D O 1
ATOM 2509 N N . VAL B 1 69 ? -5.592 -3.852 76.142 1.00 40.53 55 VAL D N 1
ATOM 2510 C CA . VAL B 1 69 ? -5.701 -2.834 75.104 1.00 40.76 55 VAL D CA 1
ATOM 2511 C C . VAL B 1 69 ? -4.956 -1.584 75.553 1.00 35.46 55 VAL D C 1
ATOM 2512 O O . VAL B 1 69 ? -4.815 -1.308 76.749 1.00 31.53 55 VAL D O 1
ATOM 2516 N N . ASP B 1 70 ? -4.471 -0.827 74.573 1.00 38.37 56 ASP D N 1
ATOM 2517 C CA . ASP B 1 70 ? -3.710 0.388 74.827 1.00 37.23 56 ASP D CA 1
ATOM 2518 C C . ASP B 1 70 ? -4.553 1.652 74.757 1.00 35.68 56 ASP D C 1
ATOM 2519 O O . ASP B 1 70 ? -4.238 2.629 75.441 1.00 35.68 56 ASP D O 1
ATOM 2524 N N . LYS B 1 71 ? -5.612 1.657 73.951 1.00 37.80 57 LYS D N 1
ATOM 2525 C CA . LYS B 1 71 ? -6.491 2.811 73.829 1.00 30.32 57 LYS D CA 1
ATOM 2526 C C . LYS B 1 71 ? -7.889 2.325 73.486 1.00 31.13 57 LYS D C 1
ATOM 2527 O O . LYS B 1 71 ? -8.055 1.430 72.652 1.00 29.95 57 LYS D O 1
ATOM 2533 N N . VAL B 1 72 ? -8.888 2.917 74.134 1.00 27.08 58 VAL D N 1
ATOM 2534 C CA . VAL B 1 72 ? -10.287 2.558 73.936 1.00 28.02 58 VAL D CA 1
ATOM 2535 C C . VAL B 1 72 ? -10.987 3.714 73.236 1.00 24.53 58 VAL D C 1
ATOM 2536 O O . VAL B 1 72 ? -10.798 4.880 73.605 1.00 23.89 58 VAL D O 1
ATOM 2540 N N . HIS B 1 73 ? -11.790 3.390 72.225 1.00 23.39 59 HIS D N 1
ATOM 2541 C CA . HIS B 1 73 ? -12.537 4.377 71.456 1.00 22.35 59 HIS D CA 1
ATOM 2542 C C . HIS B 1 73 ? -14.020 4.062 71.567 1.00 20.84 59 HIS D C 1
ATOM 2543 O O . HIS B 1 73 ? -14.444 2.937 71.283 1.00 22.12 59 HIS D O 1
ATOM 2550 N N . LEU B 1 74 ? -14.795 5.048 71.995 1.00 14.81 60 LEU D N 1
ATOM 2551 C CA . LEU B 1 74 ? -16.233 4.922 72.168 1.00 17.22 60 LEU D CA 1
ATOM 2552 C C . LEU B 1 74 ? -16.942 5.463 70.930 1.00 20.89 60 LEU D C 1
ATOM 2553 O O . LEU B 1 74 ? -16.590 6.530 70.421 1.00 18.72 60 LEU D O 1
ATOM 2558 N N . MET B 1 75 ? -17.936 4.720 70.443 1.00 18.85 61 MET D N 1
ATOM 2559 C CA . MET B 1 75 ? -18.653 5.073 69.226 1.00 17.99 61 MET D CA 1
ATOM 2560 C C . MET B 1 75 ? -20.107 5.391 69.555 1.00 21.03 61 MET D C 1
ATOM 2561 O O . MET B 1 75 ? -20.672 4.863 70.518 1.00 21.03 61 MET D O 1
ATOM 2566 N N . SER B 1 76 ? -20.705 6.265 68.749 1.00 16.36 62 SER D N 1
ATOM 2567 C CA . SER B 1 76 ? -22.004 6.831 69.086 1.00 18.04 62 SER D CA 1
ATOM 2568 C C . SER B 1 76 ? -23.116 5.790 69.002 1.00 18.84 62 SER D C 1
ATOM 2569 O O . SER B 1 76 ? -23.059 4.840 68.214 1.00 18.68 62 SER D O 1
ATOM 2572 N N . GLU B 1 77 ? -24.151 6.004 69.811 1.00 16.93 63 GLU D N 1
ATOM 2573 C CA . GLU B 1 77 ? -25.225 5.035 69.967 1.00 20.39 63 GLU D CA 1
ATOM 2574 C C . GLU B 1 77 ? -26.004 4.836 68.671 1.00 24.90 63 GLU D C 1
ATOM 2575 O O . GLU B 1 77 ? -26.072 5.721 67.814 1.00 27.04 63 GLU D O 1
ATOM 2581 N N . ARG B 1 78 ? -26.598 3.652 68.534 1.00 22.95 64 ARG D N 1
ATOM 2582 C CA . ARG B 1 78 ? -27.487 3.332 67.428 1.00 25.54 64 ARG D CA 1
ATOM 2583 C C . ARG B 1 78 ? -28.699 2.593 67.973 1.00 25.36 64 ARG D C 1
ATOM 2584 O O . ARG B 1 78 ? -28.590 1.862 68.965 1.00 25.31 64 ARG D O 1
ATOM 2592 N N . PRO B 1 79 ? -29.868 2.758 67.339 1.00 27.16 65 PRO D N 1
ATOM 2593 C CA . PRO B 1 79 ? -31.118 2.254 67.931 1.00 26.86 65 PRO D CA 1
ATOM 2594 C C . PRO B 1 79 ? -31.300 0.742 67.885 1.00 30.63 65 PRO D C 1
ATOM 2595 O O . PRO B 1 79 ? -32.391 0.251 68.190 1.00 37.38 65 PRO D O 1
ATOM 2599 N N . SER B 1 80 ? -30.270 -0.012 67.513 1.00 29.15 66 SER D N 1
ATOM 2600 C CA . SER B 1 80 ? -30.361 -1.464 67.441 1.00 28.68 66 SER D CA 1
ATOM 2601 C C . SER B 1 80 ? -29.375 -2.103 68.409 1.00 30.07 66 SER D C 1
ATOM 2602 O O . SER B 1 80 ? -28.216 -1.686 68.496 1.00 31.04 66 SER D O 1
ATOM 2605 N N . VAL B 1 81 ? -29.834 -3.133 69.126 1.00 28.56 67 VAL D N 1
ATOM 2606 C CA . VAL B 1 81 ? -28.952 -3.832 70.052 1.00 30.01 67 VAL D CA 1
ATOM 2607 C C . VAL B 1 81 ? -27.887 -4.629 69.312 1.00 26.00 67 VAL D C 1
ATOM 2608 O O . VAL B 1 81 ? -26.857 -4.979 69.899 1.00 27.16 67 VAL D O 1
ATOM 2612 N N . GLU B 1 82 ? -28.104 -4.919 68.028 1.00 26.57 68 GLU D N 1
ATOM 2613 C CA . GLU B 1 82 ? -27.099 -5.628 67.244 1.00 24.68 68 GLU D CA 1
ATOM 2614 C C . GLU B 1 82 ? -25.845 -4.789 67.048 1.00 25.54 68 GLU D C 1
ATOM 2615 O O . GLU B 1 82 ? -24.752 -5.342 66.884 1.00 25.79 68 GLU D O 1
ATOM 2621 N N . ALA B 1 83 ? -25.979 -3.460 67.055 1.00 24.71 69 ALA D N 1
ATOM 2622 C CA . ALA B 1 83 ? -24.831 -2.586 66.853 1.00 23.71 69 ALA D CA 1
ATOM 2623 C C . ALA B 1 83 ? -23.818 -2.676 67.987 1.00 23.87 69 ALA D C 1
ATOM 2624 O O . ALA B 1 83 ? -22.690 -2.198 67.827 1.00 26.99 69 ALA D O 1
ATOM 2626 N N . LEU B 1 84 ? -24.183 -3.277 69.120 1.00 24.28 70 LEU D N 1
ATOM 2627 C CA . LEU B 1 84 ? -23.197 -3.517 70.166 1.00 25.32 70 LEU D CA 1
ATOM 2628 C C . LEU B 1 84 ? -22.208 -4.607 69.780 1.00 23.24 70 LEU D C 1
ATOM 2629 O O . LEU B 1 84 ? -21.125 -4.675 70.370 1.00 20.09 70 LEU D O 1
ATOM 2634 N N . ARG B 1 85 ? -22.546 -5.444 68.795 1.00 20.05 71 ARG D N 1
ATOM 2635 C CA . ARG B 1 85 ? -21.667 -6.519 68.337 1.00 21.38 71 ARG D CA 1
ATOM 2636 C C . ARG B 1 85 ? -20.631 -5.976 67.350 1.00 21.62 71 ARG D C 1
ATOM 2637 O O . ARG B 1 85 ? -20.594 -6.342 66.175 1.00 23.32 71 ARG D O 1
ATOM 2645 N N . VAL B 1 86 ? -19.766 -5.095 67.860 1.00 16.81 72 VAL D N 1
ATOM 2646 C CA . VAL B 1 86 ? -18.807 -4.403 67.006 1.00 17.70 72 VAL D CA 1
ATOM 2647 C C . VAL B 1 86 ? -17.730 -5.330 66.458 1.00 19.30 72 VAL D C 1
ATOM 2648 O O . VAL B 1 86 ? -17.100 -5.004 65.444 1.00 20.21 72 VAL D O 1
ATOM 2652 N N . ALA B 1 87 ? -17.495 -6.479 67.096 1.00 18.00 73 ALA D N 1
ATOM 2653 C CA . ALA B 1 87 ? -16.471 -7.396 66.603 1.00 18.80 73 ALA D CA 1
ATOM 2654 C C . ALA B 1 87 ? -16.859 -8.028 65.270 1.00 17.93 73 ALA D C 1
ATOM 2655 O O . ALA B 1 87 ? -15.979 -8.420 64.495 1.00 13.64 73 ALA D O 1
ATOM 2657 N N . ASP B 1 88 ? -18.160 -8.142 64.992 1.00 15.99 74 ASP D N 1
ATOM 2658 C CA . ASP B 1 88 ? -18.629 -8.846 63.800 1.00 23.77 74 ASP D CA 1
ATOM 2659 C C . ASP B 1 88 ? -18.143 -8.211 62.503 1.00 22.02 74 ASP D C 1
ATOM 2660 O O . ASP B 1 88 ? -18.166 -8.872 61.459 1.00 22.99 74 ASP D O 1
ATOM 2665 N N . GLN B 1 89 ? -17.706 -6.949 62.538 1.00 19.43 75 GLN D N 1
ATOM 2666 C CA . GLN B 1 89 ? -17.425 -6.237 61.296 1.00 23.83 75 GLN D CA 1
ATOM 2667 C C . GLN B 1 89 ? -16.168 -6.761 60.614 1.00 23.92 75 GLN D C 1
ATOM 2668 O O . GLN B 1 89 ? -16.142 -6.916 59.386 1.00 24.05 75 GLN D O 1
ATOM 2674 N N . MET B 1 90 ? -15.119 -7.036 61.383 1.00 19.03 76 MET D N 1
ATOM 2675 C CA . MET B 1 90 ? -13.836 -7.391 60.795 1.00 18.95 76 MET D CA 1
ATOM 2676 C C . MET B 1 90 ? -13.008 -8.150 61.821 1.00 22.59 76 MET D C 1
ATOM 2677 O O . MET B 1 90 ? -13.386 -8.281 62.988 1.00 21.49 76 MET D O 1
ATOM 2682 N N . VAL B 1 91 ? -11.860 -8.645 61.363 1.00 20.87 77 VAL D N 1
ATOM 2683 C CA . VAL B 1 91 ? -10.880 -9.283 62.230 1.00 22.63 77 VAL D CA 1
ATOM 2684 C C . VAL B 1 91 ? -9.505 -8.743 61.863 1.00 26.65 77 VAL D C 1
ATOM 2685 O O . VAL B 1 91 ? -9.238 -8.406 60.705 1.00 25.78 77 VAL D O 1
ATOM 2689 N N . SER B 1 92 ? -8.639 -8.635 62.866 1.00 22.28 78 SER D N 1
ATOM 2690 C CA . SER B 1 92 ? -7.301 -8.082 62.697 1.00 27.94 78 SER D CA 1
ATOM 2691 C C . SER B 1 92 ? -6.301 -9.230 62.774 1.00 29.73 78 SER D C 1
ATOM 2692 O O . SER B 1 92 ? -6.145 -9.858 63.827 1.00 30.11 78 SER D O 1
ATOM 2695 N N . ILE B 1 93 ? -5.639 -9.510 61.657 1.00 29.48 79 ILE D N 1
ATOM 2696 C CA . ILE B 1 93 ? -4.620 -10.548 61.578 1.00 32.13 79 ILE D CA 1
ATOM 2697 C C . ILE B 1 93 ? -3.299 -9.841 61.302 1.00 32.84 79 ILE D C 1
ATOM 2698 O O . ILE B 1 93 ? -3.031 -9.415 60.173 1.00 32.87 79 ILE D O 1
ATOM 2703 N N . GLY B 1 94 ? -2.471 -9.710 62.334 1.00 34.69 80 GLY D N 1
ATOM 2704 C CA . GLY B 1 94 ? -1.259 -8.923 62.191 1.00 37.05 80 GLY D CA 1
ATOM 2705 C C . GLY B 1 94 ? -1.610 -7.486 61.869 1.00 35.29 80 GLY D C 1
ATOM 2706 O O . GLY B 1 94 ? -2.430 -6.854 62.545 1.00 36.32 80 GLY D O 1
ATOM 2707 N N . ALA B 1 95 ? -1.005 -6.961 60.805 1.00 40.08 81 ALA D N 1
ATOM 2708 C CA . ALA B 1 95 ? -1.259 -5.602 60.350 1.00 38.43 81 ALA D CA 1
ATOM 2709 C C . ALA B 1 95 ? -2.315 -5.541 59.253 1.00 39.41 81 ALA D C 1
ATOM 2710 O O . ALA B 1 95 ? -2.361 -4.561 58.500 1.00 36.93 81 ALA D O 1
ATOM 2712 N N . THR B 1 96 ? -3.165 -6.561 59.149 1.00 36.63 82 THR D N 1
ATOM 2713 C CA . THR B 1 96 ? -4.165 -6.645 58.091 1.00 33.56 82 THR D CA 1
ATOM 2714 C C . THR B 1 96 ? -5.556 -6.575 58.704 1.00 33.60 82 THR D C 1
ATOM 2715 O O . THR B 1 96 ? -5.898 -7.385 59.574 1.00 31.52 82 THR D O 1
ATOM 2719 N N . PHE B 1 97 ? -6.349 -5.606 58.250 1.00 32.15 83 PHE D N 1
ATOM 2720 C CA . PHE B 1 97 ? -7.730 -5.420 58.692 1.00 29.52 83 PHE D CA 1
ATOM 2721 C C . PHE B 1 97 ? -8.630 -6.064 57.640 1.00 28.10 83 PHE D C 1
ATOM 2722 O O . PHE B 1 97 ? -8.940 -5.450 56.617 1.00 31.06 83 PHE D O 1
ATOM 2730 N N . LEU B 1 98 ? -9.050 -7.302 57.894 1.00 31.13 84 LEU D N 1
ATOM 2731 C CA . LEU B 1 98 ? -9.816 -8.081 56.926 1.00 24.53 84 LEU D CA 1
ATOM 2732 C C . LEU B 1 98 ? -11.306 -7.897 57.195 1.00 23.30 84 LEU D C 1
ATOM 2733 O O . LEU B 1 98 ? -11.819 -8.341 58.226 1.00 25.63 84 LEU D O 1
ATOM 2738 N N . GLU B 1 99 ? -12.002 -7.262 56.257 1.00 24.41 85 GLU D N 1
ATOM 2739 C CA . GLU B 1 99 ? -13.440 -7.069 56.380 1.00 25.14 85 GLU D CA 1
ATOM 2740 C C . GLU B 1 99 ? -14.177 -8.394 56.202 1.00 23.80 85 GLU D C 1
ATOM 2741 O O . GLU B 1 99 ? -13.760 -9.264 55.435 1.00 24.51 85 GLU D O 1
ATOM 2747 N N . MET B 1 100 ? -15.285 -8.543 56.930 1.00 22.57 86 MET D N 1
ATOM 2748 C CA . MET B 1 100 ? -16.070 -9.766 56.861 1.00 23.77 86 MET D CA 1
ATOM 2749 C C . MET B 1 100 ? -17.039 -9.711 55.682 1.00 30.93 86 MET D C 1
ATOM 2750 O O . MET B 1 100 ? -17.430 -8.626 55.246 1.00 32.04 86 MET D O 1
ATOM 2755 N N . PRO B 1 101 ? -17.442 -10.866 55.148 1.00 29.24 87 PRO D N 1
ATOM 2756 C CA . PRO B 1 101 ? -18.508 -10.868 54.141 1.00 27.44 87 PRO D CA 1
ATOM 2757 C C . PRO B 1 101 ? -19.835 -10.506 54.784 1.00 34.88 87 PRO D C 1
ATOM 2758 O O . PRO B 1 101 ? -20.139 -10.923 55.904 1.00 42.18 87 PRO D O 1
ATOM 2762 N N . LEU B 1 102 ? -20.633 -9.725 54.063 1.00 34.59 88 LEU D N 1
ATOM 2763 C CA . LEU B 1 102 ? -21.887 -9.219 54.596 1.00 45.69 88 LEU D CA 1
ATOM 2764 C C . LEU B 1 102 ? -23.085 -10.036 54.126 1.00 53.51 88 LEU D C 1
ATOM 2765 O O . LEU B 1 102 ? -24.222 -9.560 54.202 1.00 58.14 88 LEU D O 1
ATOM 2770 N N . THR B 1 103 ? -22.849 -11.260 53.639 1.00 54.76 89 THR D N 1
ATOM 2771 C CA . THR B 1 103 ? -23.948 -12.123 53.217 1.00 56.74 89 THR D CA 1
ATOM 2772 C C . THR B 1 103 ? -24.917 -12.378 54.362 1.00 63.58 89 THR D C 1
ATOM 2773 O O . THR B 1 103 ? -26.132 -12.464 54.151 1.00 67.82 89 THR D O 1
ATOM 2777 N N . GLY B 1 104 ? -24.401 -12.499 55.579 1.00 68.03 90 GLY D N 1
ATOM 2778 C CA . GLY B 1 104 ? -25.254 -12.656 56.737 1.00 82.49 90 GLY D CA 1
ATOM 2779 C C . GLY B 1 104 ? -25.711 -11.332 57.311 1.00 94.05 90 GLY D C 1
ATOM 2780 O O . GLY B 1 104 ? -26.770 -11.261 57.941 1.00 105.19 90 GLY D O 1
ATOM 2781 N N . MET B 1 105 ? -24.926 -10.266 57.110 1.00 85.38 91 MET D N 1
ATOM 2782 C CA . MET B 1 105 ? -25.243 -8.952 57.672 1.00 72.90 91 MET D CA 1
ATOM 2783 C C . MET B 1 105 ? -25.153 -7.892 56.578 1.00 63.27 91 MET D C 1
ATOM 2784 O O . MET B 1 105 ? -24.182 -7.142 56.524 1.00 58.36 91 MET D O 1
ATOM 2789 N N . GLU B 1 106 ? -26.201 -7.756 55.769 1.00 55.87 92 GLU D N 1
ATOM 2790 C CA . GLU B 1 106 ? -26.242 -6.648 54.824 1.00 47.75 92 GLU D CA 1
ATOM 2791 C C . GLU B 1 106 ? -27.122 -5.508 55.308 1.00 39.27 92 GLU D C 1
ATOM 2792 O O . GLU B 1 106 ? -27.004 -4.390 54.795 1.00 42.01 92 GLU D O 1
ATOM 2798 N N . HIS B 1 107 ? -27.978 -5.763 56.294 1.00 35.02 93 HIS D N 1
ATOM 2799 C CA . HIS B 1 107 ? -28.740 -4.711 56.951 1.00 40.31 93 HIS D CA 1
ATOM 2800 C C . HIS B 1 107 ? -27.921 -3.965 57.994 1.00 34.01 93 HIS D C 1
ATOM 2801 O O . HIS B 1 107 ? -28.449 -3.049 58.632 1.00 31.60 93 HIS D O 1
ATOM 2808 N N . ARG B 1 108 ? -26.656 -4.337 58.183 1.00 30.74 94 ARG D N 1
ATOM 2809 C CA . ARG B 1 108 ? -25.750 -3.634 59.080 1.00 28.56 94 ARG D CA 1
ATOM 2810 C C . ARG B 1 108 ? -24.708 -2.822 58.325 1.00 29.30 94 ARG D C 1
ATOM 2811 O O . ARG B 1 108 ? -23.731 -2.366 58.930 1.00 26.76 94 ARG D O 1
ATOM 2819 N N . ALA B 1 109 ? -24.905 -2.612 57.020 1.00 29.71 95 ALA D N 1
ATOM 2820 C CA . ALA B 1 109 ? -23.892 -1.940 56.214 1.00 27.23 95 ALA D CA 1
ATOM 2821 C C . ALA B 1 109 ? -23.671 -0.503 56.670 1.00 26.72 95 ALA D C 1
ATOM 2822 O O . ALA B 1 109 ? -22.528 -0.035 56.721 1.00 22.74 95 ALA D O 1
ATOM 2824 N N . THR B 1 110 ? -24.750 0.219 56.996 1.00 24.37 96 THR D N 1
ATOM 2825 C CA . THR B 1 110 ? -24.598 1.611 57.414 1.00 24.35 96 THR D CA 1
ATOM 2826 C C . THR B 1 110 ? -23.990 1.703 58.807 1.00 25.74 96 THR D C 1
ATOM 2827 O O . THR B 1 110 ? -23.207 2.620 59.090 1.00 24.10 96 THR D O 1
ATOM 2831 N N . GLU B 1 111 ? -24.351 0.777 59.698 1.00 26.57 97 GLU D N 1
ATOM 2832 C CA . GLU B 1 111 ? -23.645 0.680 60.972 1.00 22.62 97 GLU D CA 1
ATOM 2833 C C . GLU B 1 111 ? -22.155 0.473 60.733 1.00 22.45 97 GLU D C 1
ATOM 2834 O O . GLU B 1 111 ? -21.315 1.184 61.300 1.00 21.60 97 GLU D O 1
ATOM 2840 N N . PHE B 1 112 ? -21.813 -0.469 59.852 1.00 21.41 98 PHE D N 1
ATOM 2841 C CA . PHE B 1 112 ? -20.410 -0.771 59.586 1.00 23.01 98 PHE D CA 1
ATOM 2842 C C . PHE B 1 112 ? -19.682 0.432 58.998 1.00 26.34 98 PHE D C 1
ATOM 2843 O O . PHE B 1 112 ? -18.498 0.652 59.282 1.00 25.08 98 PHE D O 1
ATOM 2851 N N . MET B 1 113 ? -20.364 1.229 58.180 1.00 25.09 99 MET D N 1
ATOM 2852 C CA . MET B 1 113 ? -19.676 2.367 57.585 1.00 29.63 99 MET D CA 1
ATOM 2853 C C . MET B 1 113 ? -19.464 3.477 58.610 1.00 25.81 99 MET D C 1
ATOM 2854 O O . MET B 1 113 ? -18.457 4.192 58.561 1.00 28.01 99 MET D O 1
ATOM 2859 N N . GLU B 1 114 ? -20.396 3.630 59.556 1.00 24.46 100 GLU D N 1
ATOM 2860 C CA . GLU B 1 114 ? -20.198 4.609 60.621 1.00 24.92 100 GLU D CA 1
ATOM 2861 C C . GLU B 1 114 ? -19.040 4.210 61.535 1.00 23.23 100 GLU D C 1
ATOM 2862 O O . GLU B 1 114 ? -18.217 5.055 61.905 1.00 20.96 100 GLU D O 1
ATOM 2868 N N . SER B 1 115 ? -18.947 2.925 61.895 1.00 22.80 101 SER D N 1
ATOM 2869 C CA . SER B 1 115 ? -17.818 2.465 62.703 1.00 24.48 101 SER D CA 1
ATOM 2870 C C . SER B 1 115 ? -16.495 2.648 61.969 1.00 23.49 101 SER D C 1
ATOM 2871 O O . SER B 1 115 ? -15.446 2.802 62.604 1.00 21.10 101 SER D O 1
ATOM 2874 N N . MET B 1 116 ? -16.524 2.636 60.636 1.00 22.71 102 MET D N 1
ATOM 2875 C CA . MET B 1 116 ? -15.292 2.795 59.874 1.00 26.19 102 MET D CA 1
ATOM 2876 C C . MET B 1 116 ? -14.761 4.218 59.953 1.00 25.91 102 MET D C 1
ATOM 2877 O O . MET B 1 116 ? -13.544 4.423 59.888 1.00 30.92 102 MET D O 1
ATOM 2882 N N . ARG B 1 117 ? -15.647 5.206 60.099 1.00 23.23 103 ARG D N 1
ATOM 2883 C CA . ARG B 1 117 ? -15.195 6.583 60.270 1.00 25.09 103 ARG D CA 1
ATOM 2884 C C . ARG B 1 117 ? -14.443 6.752 61.584 1.00 27.94 103 ARG D C 1
ATOM 2885 O O . ARG B 1 117 ? -13.422 7.446 61.640 1.00 28.41 103 ARG D O 1
ATOM 2893 N N . TYR B 1 118 ? -14.932 6.118 62.653 1.00 29.25 104 TYR D N 1
ATOM 2894 C CA . TYR B 1 118 ? -14.211 6.139 63.921 1.00 25.77 104 TYR D CA 1
ATOM 2895 C C . TYR B 1 118 ? -12.829 5.514 63.777 1.00 29.83 104 TYR D C 1
ATOM 2896 O O . TYR B 1 118 ? -11.848 6.026 64.329 1.00 31.22 104 TYR D O 1
ATOM 2905 N N . VAL B 1 119 ? -12.729 4.414 63.024 1.00 24.77 105 VAL D N 1
ATOM 2906 C CA . VAL B 1 119 ? -11.439 3.755 62.828 1.00 26.90 105 VAL D CA 1
ATOM 2907 C C . VAL B 1 119 ? -10.473 4.682 62.101 1.00 30.41 105 VAL D C 1
ATOM 2908 O O . VAL B 1 119 ? -9.307 4.823 62.490 1.00 33.04 105 VAL D O 1
ATOM 2912 N N . ARG B 1 120 ? -10.944 5.329 61.035 1.00 30.09 106 ARG D N 1
ATOM 2913 C CA . ARG B 1 120 ? -10.091 6.256 60.299 1.00 34.65 106 ARG D CA 1
ATOM 2914 C C . ARG B 1 120 ? -9.745 7.478 61.140 1.00 34.70 106 ARG D C 1
ATOM 2915 O O . ARG B 1 120 ? -8.616 7.979 61.082 1.00 35.89 106 ARG D O 1
ATOM 2923 N N . GLY B 1 121 ? -10.700 7.968 61.933 1.00 30.53 107 GLY D N 1
ATOM 2924 C CA . GLY B 1 121 ? -10.448 9.128 62.768 1.00 34.19 107 GLY D CA 1
ATOM 2925 C C . GLY B 1 121 ? -9.472 8.873 63.895 1.00 37.60 107 GLY D C 1
ATOM 2926 O O . GLY B 1 121 ? -8.878 9.825 64.413 1.00 42.23 107 GLY D O 1
ATOM 2927 N N . ALA B 1 122 ? -9.294 7.615 64.287 1.00 34.75 108 ALA D N 1
ATOM 2928 C CA . ALA B 1 122 ? -8.346 7.248 65.328 1.00 35.71 108 ALA D CA 1
ATOM 2929 C C . ALA B 1 122 ? -6.939 7.020 64.793 1.00 38.34 108 ALA D C 1
ATOM 2930 O O . ALA B 1 122 ? -6.026 6.761 65.583 1.00 37.97 108 ALA D O 1
ATOM 2932 N N . GLY B 1 123 ? -6.742 7.113 63.482 1.00 38.40 109 GLY D N 1
ATOM 2933 C CA . GLY B 1 123 ? -5.454 6.852 62.880 1.00 40.06 109 GLY D CA 1
ATOM 2934 C C . GLY B 1 123 ? -5.322 5.508 62.202 1.00 40.97 109 GLY D C 1
ATOM 2935 O O . GLY B 1 123 ? -4.197 5.090 61.909 1.00 38.56 109 GLY D O 1
ATOM 2936 N N . GLY B 1 124 ? -6.428 4.814 61.948 1.00 39.61 110 GLY D N 1
ATOM 2937 C CA . GLY B 1 124 ? -6.360 3.522 61.314 1.00 41.81 110 GLY D CA 1
ATOM 2938 C C . GLY B 1 124 ? -6.248 3.646 59.812 1.00 46.28 110 GLY D C 1
ATOM 2939 O O . GLY B 1 124 ? -6.294 4.740 59.238 1.00 44.91 110 GLY D O 1
ATOM 2940 N N . PRO B 1 125 ? -6.134 2.500 59.143 1.00 44.26 111 PRO D N 1
ATOM 2941 C CA . PRO B 1 125 ? -6.108 2.518 57.678 1.00 47.32 111 PRO D CA 1
ATOM 2942 C C . PRO B 1 125 ? -7.415 3.091 57.144 1.00 50.37 111 PRO D C 1
ATOM 2943 O O . PRO B 1 125 ? -8.474 2.947 57.755 1.00 49.47 111 PRO D O 1
ATOM 2947 N N . SER B 1 126 ? -7.316 3.775 55.999 1.00 50.29 112 SER D N 1
ATOM 2948 C CA . SER B 1 126 ? -8.462 4.447 55.383 1.00 54.33 112 SER D CA 1
ATOM 2949 C C . SER B 1 126 ? -9.408 3.457 54.696 1.00 52.72 112 SER D C 1
ATOM 2950 O O . SER B 1 126 ? -10.634 3.686 54.672 1.00 48.47 112 SER D O 1
ATOM 2952 N N . THR B 1 127 ? -8.870 2.336 54.186 1.00 55.69 113 THR D N 1
ATOM 2953 C CA . THR B 1 127 ? -9.684 1.216 53.718 1.00 46.45 113 THR D CA 1
ATOM 2954 C C . THR B 1 127 ? -9.290 -0.077 54.408 1.00 43.32 113 THR D C 1
ATOM 2955 O O . THR B 1 127 ? -8.169 -0.236 54.896 1.00 46.25 113 THR D O 1
ATOM 2959 N N . LEU B 1 128 ? -10.238 -1.008 54.414 1.00 39.25 114 LEU D N 1
ATOM 2960 C CA . LEU B 1 128 ? -9.999 -2.377 54.833 1.00 33.90 114 LEU D CA 1
ATOM 2961 C C . LEU B 1 128 ? -9.708 -3.257 53.626 1.00 37.22 114 LEU D C 1
ATOM 2962 O O . LEU B 1 128 ? -10.092 -2.954 52.494 1.00 37.21 114 LEU D O 1
ATOM 2967 N N . ALA B 1 129 ? -9.012 -4.360 53.884 1.00 33.41 115 ALA D N 1
ATOM 2968 C CA . ALA B 1 129 ? -8.846 -5.388 52.869 1.00 31.05 115 ALA D CA 1
ATOM 2969 C C . ALA B 1 129 ? -10.175 -6.105 52.659 1.00 27.16 115 ALA D C 1
ATOM 2970 O O . ALA B 1 129 ? -10.815 -6.540 53.620 1.00 26.98 115 ALA D O 1
ATOM 2972 N N . SER B 1 130 ? -10.604 -6.208 51.402 1.00 27.97 116 SER D N 1
ATOM 2973 C CA . SER B 1 130 ? -11.896 -6.794 51.070 1.00 26.87 116 SER D CA 1
ATOM 2974 C C . SER B 1 130 ? -11.753 -8.169 50.422 1.00 25.38 116 SER D C 1
ATOM 2975 O O . SER B 1 130 ? -12.631 -8.595 49.671 1.00 26.08 116 SER D O 1
ATOM 2978 N N . TYR B 1 131 ? -10.653 -8.870 50.713 1.00 24.45 117 TYR D N 1
ATOM 2979 C CA . TYR B 1 131 ? -10.414 -10.185 50.124 1.00 26.26 117 TYR D CA 1
ATOM 2980 C C . TYR B 1 131 ? -11.576 -11.132 50.386 1.00 25.65 117 TYR D C 1
ATOM 2981 O O . TYR B 1 131 ? -12.032 -11.839 49.481 1.00 30.35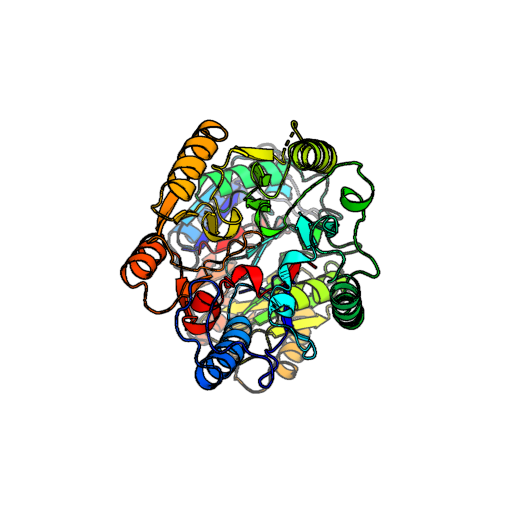 117 TYR D O 1
ATOM 2990 N N . LEU B 1 132 ? -12.069 -11.161 51.627 1.00 22.77 118 LEU D N 1
ATOM 2991 C CA . LEU B 1 132 ? -13.189 -12.039 51.952 1.00 25.00 118 LEU D CA 1
ATOM 2992 C C . LEU B 1 132 ? -14.461 -11.606 51.230 1.00 26.93 118 LEU D C 1
ATOM 2993 O O . LEU B 1 132 ? -15.181 -12.443 50.675 1.00 24.19 118 LEU D O 1
ATOM 2998 N N . GLN B 1 133 ? -14.748 -10.301 51.217 1.00 25.98 119 GLN D N 1
ATOM 2999 C CA . GLN B 1 133 ? -15.930 -9.817 50.510 1.00 23.67 119 GLN D CA 1
ATOM 3000 C C . GLN B 1 133 ? -15.808 -10.008 49.006 1.00 25.70 119 GLN D C 1
ATOM 3001 O O . GLN B 1 133 ? -16.824 -10.178 48.323 1.00 28.44 119 GLN D O 1
ATOM 3007 N N . ASP B 1 134 ? -14.590 -9.974 48.473 1.00 21.36 120 ASP D N 1
ATOM 3008 C CA . ASP B 1 134 ? -14.370 -10.104 47.041 1.00 24.01 120 ASP D CA 1
ATOM 3009 C C . ASP B 1 134 ? -14.210 -11.552 46.586 1.00 25.52 120 ASP D C 1
ATOM 3010 O O . ASP B 1 134 ? -14.038 -11.789 45.386 1.00 23.59 120 ASP D O 1
ATOM 3015 N N . THR B 1 135 ? -14.261 -12.521 47.499 1.00 22.98 121 THR D N 1
ATOM 3016 C CA . THR B 1 135 ? -14.142 -13.935 47.152 1.00 20.75 121 THR D CA 1
ATOM 3017 C C . THR B 1 135 ? -15.530 -14.567 47.108 1.00 22.93 121 THR D C 1
ATOM 3018 O O . THR B 1 135 ? -16.254 -14.554 48.110 1.00 18.20 121 THR D O 1
ATOM 3022 N N . GLU B 1 136 ? -15.888 -15.130 45.956 1.00 21.87 122 GLU D N 1
ATOM 3023 C CA . GLU B 1 136 ? -17.228 -15.670 45.769 1.00 20.97 122 GLU D CA 1
ATOM 3024 C C . GLU B 1 136 ? -17.470 -16.853 46.700 1.00 20.02 122 GLU D C 1
ATOM 3025 O O . GLU B 1 136 ? -16.579 -17.672 46.936 1.00 18.24 122 GLU D O 1
ATOM 3031 N N . ASN B 1 137 ? -18.687 -16.921 47.244 1.00 18.08 123 ASN D N 1
ATOM 3032 C CA . ASN B 1 137 ? -19.160 -18.020 48.080 1.00 19.63 123 ASN D CA 1
ATOM 3033 C C . ASN B 1 137 ? -18.430 -18.110 49.413 1.00 21.12 123 ASN D C 1
ATOM 3034 O O . ASN B 1 137 ? -18.490 -19.145 50.081 1.00 20.73 123 ASN D O 1
ATOM 3039 N N . CYS B 1 138 ? -17.759 -17.038 49.822 1.00 20.38 124 CYS D N 1
ATOM 3040 C CA . CYS B 1 138 ? -17.035 -16.988 51.087 1.00 21.73 124 CYS D CA 1
ATOM 3041 C C . CYS B 1 138 ? -17.988 -16.598 52.212 1.00 22.05 124 CYS D C 1
ATOM 3042 O O . CYS B 1 138 ? -18.633 -15.547 52.151 1.00 24.15 124 CYS D O 1
ATOM 3045 N N . ARG B 1 139 ? -18.078 -17.443 53.234 1.00 18.44 125 ARG D N 1
ATOM 3046 C CA . ARG B 1 139 ? -18.832 -17.143 54.445 1.00 20.64 125 ARG D CA 1
ATOM 3047 C C . ARG B 1 139 ? -17.875 -17.202 55.626 1.00 22.02 125 ARG D C 1
ATOM 3048 O O . ARG B 1 139 ? -17.186 -18.211 55.814 1.00 17.96 125 ARG D O 1
ATOM 3056 N N . CYS B 1 140 ? -17.832 -16.131 56.417 1.00 21.32 126 CYS D N 1
ATOM 3057 C CA . CYS B 1 140 ? -16.865 -16.044 57.501 1.00 20.65 126 CYS D CA 1
ATOM 3058 C C . CYS B 1 140 ? -17.399 -15.159 58.619 1.00 22.34 126 CYS D C 1
ATOM 3059 O O . CYS B 1 140 ? -17.975 -14.098 58.365 1.00 24.01 126 CYS D O 1
ATOM 3062 N N . ASN B 1 141 ? -17.191 -15.601 59.856 1.00 18.76 127 ASN D N 1
ATOM 3063 C CA . ASN B 1 141 ? -17.565 -14.862 61.055 1.00 18.06 127 ASN D CA 1
ATOM 3064 C C . ASN B 1 141 ? -16.294 -14.507 61.817 1.00 18.79 127 ASN D C 1
ATOM 3065 O O . ASN B 1 141 ? -15.446 -15.374 62.047 1.00 14.63 127 ASN D O 1
ATOM 3070 N N . SER B 1 142 ? -16.162 -13.234 62.202 1.00 15.25 128 SER D N 1
ATOM 3071 C CA . SER B 1 142 ? -14.918 -12.784 62.820 1.00 18.22 128 SER D CA 1
ATOM 3072 C C . SER B 1 142 ? -14.609 -13.556 64.097 1.00 14.66 128 SER D C 1
ATOM 3073 O O . SER B 1 142 ? -13.437 -13.776 64.417 1.00 12.75 128 SER D O 1
ATOM 3076 N N . GLY B 1 143 ? -15.642 -13.983 64.829 1.00 11.76 129 GLY D N 1
ATOM 3077 C CA . GLY B 1 143 ? -15.434 -14.779 66.025 1.00 19.13 129 GLY D CA 1
ATOM 3078 C C . GLY B 1 143 ? -14.872 -16.161 65.763 1.00 15.65 129 GLY D C 1
ATOM 3079 O O . GLY B 1 143 ? -14.358 -16.793 66.692 1.00 14.70 129 GLY D O 1
ATOM 3080 N N . ASP B 1 144 ? -14.952 -16.646 64.524 1.00 12.41 130 ASP D N 1
ATOM 3081 C CA . ASP B 1 144 ? -14.394 -17.950 64.188 1.00 17.93 130 ASP D CA 1
ATOM 3082 C C . ASP B 1 144 ? -12.909 -17.888 63.849 1.00 19.15 130 ASP D C 1
ATOM 3083 O O . ASP B 1 144 ? -12.333 -18.912 63.466 1.00 19.92 130 ASP D O 1
ATOM 3088 N N . VAL B 1 145 ? -12.280 -16.726 63.991 1.00 16.70 131 VAL D N 1
ATOM 3089 C CA . VAL B 1 145 ? -10.855 -16.549 63.734 1.00 17.79 131 VAL D CA 1
ATOM 3090 C C . VAL B 1 145 ? -10.193 -16.193 65.059 1.00 20.42 131 VAL D C 1
ATOM 3091 O O . VAL B 1 145 ? -10.488 -15.142 65.641 1.00 17.29 131 VAL D O 1
ATOM 3095 N N . VAL B 1 146 ? -9.311 -17.066 65.541 1.00 20.19 132 VAL D N 1
ATOM 3096 C CA . VAL B 1 146 ? -8.635 -16.879 66.823 1.00 23.86 132 VAL D CA 1
ATOM 3097 C C . VAL B 1 146 ? -7.141 -16.773 66.559 1.00 25.74 132 VAL D C 1
ATOM 3098 O O . VAL B 1 146 ? -6.545 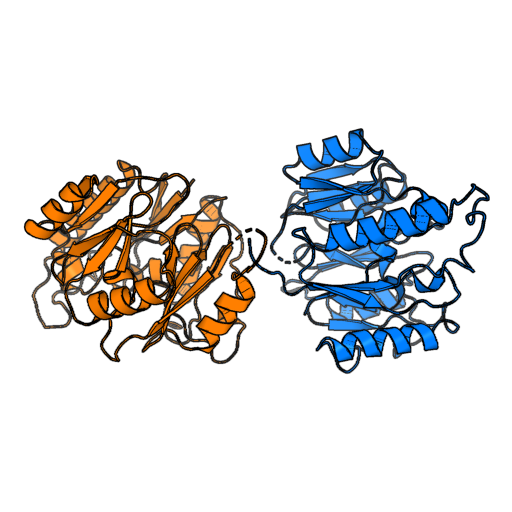-17.673 65.956 1.00 19.71 132 VAL D O 1
ATOM 3102 N N . CYS B 1 147 ? -6.537 -15.683 67.019 1.00 24.25 133 CYS D N 1
ATOM 3103 C CA . CYS B 1 147 ? -5.126 -15.445 66.761 1.00 28.80 133 CYS D CA 1
ATOM 3104 C C . CYS B 1 147 ? -4.255 -16.154 67.790 1.00 31.96 133 CYS D C 1
ATOM 3105 O O . CYS B 1 147 ? -4.569 -16.183 68.983 1.00 35.71 133 CYS D O 1
ATOM 3108 N N . LEU B 1 148 ? -3.162 -16.728 67.313 1.00 32.19 134 LEU D N 1
ATOM 3109 C CA . LEU B 1 148 ? -2.172 -17.422 68.119 1.00 33.72 134 LEU D CA 1
ATOM 3110 C C . LEU B 1 148 ? -0.809 -16.821 67.817 1.00 42.48 134 LEU D C 1
ATOM 3111 O O . LEU B 1 148 ? -0.650 -16.106 66.822 1.00 41.96 134 LEU D O 1
ATOM 3116 N N . PRO B 1 149 ? 0.194 -17.069 68.672 1.00 47.66 135 PRO D N 1
ATOM 3117 C CA . PRO B 1 149 ? 1.515 -16.451 68.444 1.00 48.79 135 PRO D CA 1
ATOM 3118 C C . PRO B 1 149 ? 2.095 -16.694 67.057 1.00 48.46 135 PRO D C 1
ATOM 3119 O O . PRO B 1 149 ? 2.654 -15.764 66.461 1.00 53.47 135 PRO D O 1
ATOM 3123 N N . ASN B 1 150 ? 1.980 -17.905 66.521 1.00 42.32 136 ASN D N 1
ATOM 3124 C CA . ASN B 1 150 ? 2.519 -18.223 65.201 1.00 45.60 136 ASN D CA 1
ATOM 3125 C C . ASN B 1 150 ? 1.474 -18.939 64.354 1.00 42.50 136 ASN D C 1
ATOM 3126 O O . ASN B 1 150 ? 1.736 -19.966 63.723 1.00 41.20 136 ASN D O 1
ATOM 3131 N N . GLY B 1 151 ? 0.268 -18.397 64.330 1.00 38.51 137 GLY D N 1
ATOM 3132 C CA . GLY B 1 151 ? -0.784 -18.959 63.510 1.00 34.43 137 GLY D CA 1
ATOM 3133 C C . GLY B 1 151 ? -2.142 -18.437 63.922 1.00 34.46 137 GLY D C 1
ATOM 3134 O O . GLY B 1 151 ? -2.275 -17.608 64.825 1.00 33.44 137 GLY D O 1
ATOM 3135 N N . ILE B 1 152 ? -3.157 -18.935 63.218 1.00 30.62 138 ILE D N 1
ATOM 3136 C CA . ILE B 1 152 ? -4.549 -18.654 63.541 1.00 28.45 138 ILE D CA 1
ATOM 3137 C C . ILE B 1 152 ? -5.315 -19.967 63.541 1.00 28.24 138 ILE D C 1
ATOM 3138 O O . ILE B 1 152 ? -5.018 -20.887 62.772 1.00 24.47 138 ILE D O 1
ATOM 3143 N N . ALA B 1 153 ? -6.290 -20.061 64.436 1.00 27.81 139 ALA D N 1
ATOM 3144 C CA . ALA B 1 153 ? -7.211 -21.185 64.490 1.00 23.53 139 ALA D CA 1
ATOM 3145 C C . ALA B 1 153 ? -8.540 -20.708 63.934 1.00 23.70 139 ALA D C 1
ATOM 3146 O O . ALA B 1 153 ? -9.113 -19.737 64.440 1.00 21.56 139 ALA D O 1
ATOM 3148 N N . VAL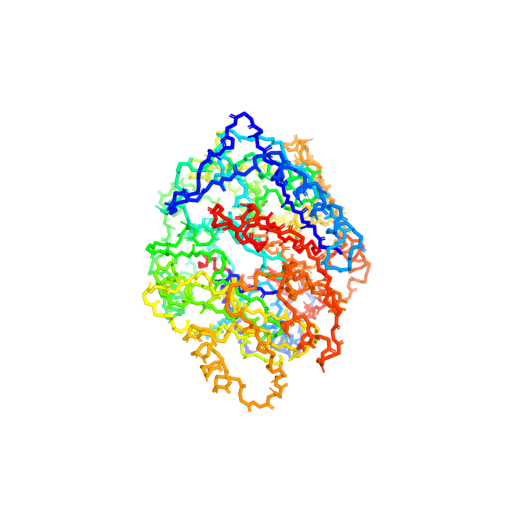 B 1 154 ? -9.014 -21.363 62.880 1.00 21.79 140 VAL D N 1
ATOM 3149 C CA . VAL B 1 154 ? -10.249 -20.974 62.212 1.00 24.07 140 VAL D CA 1
ATOM 3150 C C . VAL B 1 154 ? -11.277 -22.069 62.440 1.00 22.91 140 VAL D C 1
ATOM 3151 O O . VAL B 1 154 ? -11.038 -23.237 62.107 1.00 22.44 140 VAL D O 1
ATOM 3155 N N . GLY B 1 155 ? -12.421 -21.694 63.011 1.00 18.13 141 GLY D N 1
ATOM 3156 C CA . GLY B 1 155 ? -13.527 -22.625 63.133 1.00 20.89 141 GLY D CA 1
ATOM 3157 C C . GLY B 1 155 ? -14.186 -22.841 61.782 1.00 25.55 141 GLY D C 1
ATOM 3158 O O . GLY B 1 155 ? -14.443 -21.885 61.042 1.00 19.43 141 GLY D O 1
ATOM 3159 N N . HIS B 1 156 ? -14.439 -24.104 61.449 1.00 21.35 142 HIS D N 1
ATOM 3160 C CA . HIS B 1 156 ? -15.180 -24.471 60.248 1.00 22.72 142 HIS D CA 1
ATOM 3161 C C . HIS B 1 156 ? -16.496 -25.098 60.680 1.00 22.86 142 HIS D C 1
ATOM 3162 O O . HIS B 1 156 ? -16.502 -26.156 61.318 1.00 24.43 142 HIS D O 1
ATOM 3169 N N . GLY B 1 157 ? -17.603 -24.453 60.329 1.00 23.18 143 GLY D N 1
ATOM 3170 C CA . GLY B 1 157 ? -18.899 -24.907 60.765 1.00 27.94 143 GLY D CA 1
ATOM 3171 C C . GLY B 1 157 ? -20.036 -24.079 60.208 1.00 29.31 143 GLY D C 1
ATOM 3172 O O . GLY B 1 157 ? -20.090 -23.770 59.014 1.00 33.35 143 GLY D O 1
ATOM 3173 N N . PRO B 1 158 ? -20.976 -23.702 61.077 1.00 28.88 144 PRO D N 1
ATOM 3174 C CA . PRO B 1 158 ? -22.214 -23.066 60.612 1.00 30.54 144 PRO D CA 1
ATOM 3175 C C . PRO B 1 158 ? -22.074 -21.602 60.230 1.00 29.50 144 PRO D C 1
ATOM 3176 O O . PRO B 1 158 ? -23.076 -20.988 59.847 1.00 40.64 144 PRO D O 1
ATOM 3180 N N . ARG B 1 159 ? -20.878 -21.020 60.316 1.00 27.34 145 ARG D N 1
ATOM 3181 C CA . ARG B 1 159 ? -20.701 -19.616 59.969 1.00 25.05 145 ARG D CA 1
ATOM 3182 C C . ARG B 1 159 ? -19.563 -19.405 58.980 1.00 26.06 145 ARG D C 1
ATOM 3183 O O . ARG B 1 159 ? -19.621 -18.492 58.150 1.00 27.92 145 ARG D O 1
ATOM 3191 N N . THR B 1 160 ? -18.516 -20.220 59.078 1.00 21.94 146 THR D N 1
ATOM 3192 C CA . THR B 1 160 ? -17.275 -20.006 58.338 1.00 20.08 146 THR D CA 1
ATOM 3193 C C . THR B 1 160 ? -16.979 -21.256 57.522 1.00 22.78 146 THR D C 1
ATOM 3194 O O . THR B 1 160 ? -16.656 -22.309 58.085 1.00 22.01 146 THR D O 1
ATOM 3198 N N . ASN B 1 161 ? -17.081 -21.136 56.199 1.00 18.79 147 ASN D N 1
ATOM 3199 C CA . ASN B 1 161 ? -17.005 -22.276 55.303 1.00 24.30 147 ASN D CA 1
ATOM 3200 C C . ASN B 1 161 ? -15.581 -22.457 54.777 1.00 24.99 147 ASN D C 1
ATOM 3201 O O . ASN B 1 161 ? -14.651 -21.728 55.138 1.00 17.33 147 ASN D O 1
ATOM 3206 N N . ALA B 1 162 ? -15.418 -23.446 53.896 1.00 21.33 148 ALA D N 1
ATOM 3207 C CA . ALA B 1 162 ? -14.087 -23.826 53.439 1.00 21.84 148 ALA D CA 1
ATOM 3208 C C . ALA B 1 162 ? -13.478 -22.793 52.499 1.00 19.67 148 ALA D C 1
ATOM 3209 O O . ALA B 1 162 ? -12.248 -22.684 52.421 1.00 21.04 148 ALA D O 1
ATOM 3211 N N . VAL B 1 163 ? -14.302 -22.058 51.749 1.00 25.42 149 VAL D N 1
ATOM 3212 C CA . VAL B 1 163 ? -13.759 -20.983 50.924 1.00 18.95 149 VAL D CA 1
ATOM 3213 C C . VAL B 1 163 ? -13.039 -19.968 51.804 1.00 20.62 149 VAL D C 1
ATOM 3214 O O . VAL B 1 163 ? -11.917 -19.541 51.503 1.00 20.67 149 VAL D O 1
ATOM 3218 N N . ALA B 1 164 ? -13.658 -19.600 52.927 1.00 20.26 150 ALA D N 1
ATOM 3219 C CA . ALA B 1 164 ? -13.004 -18.716 53.885 1.00 20.85 150 ALA D CA 1
ATOM 3220 C C . ALA B 1 164 ? -11.684 -19.308 54.368 1.00 24.05 150 ALA D C 1
ATOM 3221 O O . ALA B 1 164 ? -10.662 -18.614 54.419 1.00 20.92 150 ALA D O 1
ATOM 3223 N N . HIS B 1 165 ? -11.683 -20.599 54.715 1.00 22.58 151 HIS D N 1
ATOM 3224 C CA . HIS B 1 165 ? -10.457 -21.238 55.186 1.00 21.18 151 HIS D CA 1
ATOM 3225 C C . HIS B 1 165 ? -9.388 -21.245 54.101 1.00 21.95 151 HIS D C 1
ATOM 3226 O O . HIS B 1 165 ? -8.217 -20.953 54.366 1.00 24.81 151 HIS D O 1
ATOM 3233 N N . THR B 1 166 ? -9.776 -21.592 52.872 1.00 24.53 152 THR D N 1
ATOM 3234 C CA . THR B 1 166 ? -8.841 -21.547 51.752 1.00 26.22 152 THR D CA 1
ATOM 3235 C C . THR B 1 166 ? -8.273 -20.145 51.573 1.00 24.57 152 THR D C 1
ATOM 3236 O O . THR B 1 166 ? -7.053 -19.961 51.497 1.00 25.18 152 THR D O 1
ATOM 3240 N N . THR B 1 167 ? -9.151 -19.140 51.519 1.00 23.29 153 THR D N 1
ATOM 3241 C CA . THR B 1 167 ? -8.707 -17.761 51.322 1.00 24.64 153 THR D CA 1
ATOM 3242 C C . THR B 1 167 ? -7.758 -17.323 52.432 1.00 22.13 153 THR D C 1
ATOM 3243 O O . THR B 1 167 ? -6.690 -16.760 52.164 1.00 21.72 153 THR D O 1
ATOM 3247 N N . LEU B 1 168 ? -8.126 -17.588 53.688 1.00 24.02 154 LEU D N 1
ATOM 3248 C CA . LEU B 1 168 ? -7.262 -17.236 54.812 1.00 22.69 154 LEU D CA 1
ATOM 3249 C C . LEU B 1 168 ? -5.918 -17.946 54.723 1.00 21.84 154 LEU D C 1
ATOM 3250 O O . LEU B 1 168 ? -4.886 -17.384 55.105 1.00 20.25 154 LEU D O 1
ATOM 3255 N N . LYS B 1 169 ? -5.912 -19.188 54.227 1.00 21.30 155 LYS D N 1
ATOM 3256 C CA . LYS B 1 169 ? -4.656 -19.913 54.061 1.00 25.05 155 LYS D CA 1
ATOM 3257 C C . LYS B 1 169 ? -3.808 -19.294 52.954 1.00 26.15 155 LYS D C 1
ATOM 3258 O O . LYS B 1 169 ? -2.604 -19.073 53.133 1.00 26.42 155 LYS D O 1
ATOM 3264 N N . GLN B 1 170 ? -4.418 -19.007 51.797 1.00 27.74 156 GLN D N 1
ATOM 3265 C CA . GLN B 1 170 ? -3.670 -18.348 50.729 1.00 28.13 156 GLN D CA 1
ATOM 3266 C C . GLN B 1 170 ? -3.155 -16.987 51.168 1.00 27.38 156 GLN D C 1
ATOM 3267 O O . GLN B 1 170 ? -2.117 -16.530 50.678 1.00 35.01 156 GLN D O 1
ATOM 3273 N N . LEU B 1 171 ? -3.855 -16.328 52.090 1.00 27.06 157 LEU D N 1
ATOM 3274 C CA . LEU B 1 171 ? -3.461 -14.980 52.477 1.00 29.67 157 LEU D CA 1
ATOM 3275 C C . LEU B 1 171 ? -2.342 -14.982 53.512 1.00 32.75 157 LEU D C 1
ATOM 3276 O O . LEU B 1 171 ? -1.416 -14.173 53.417 1.00 33.72 157 LEU D O 1
ATOM 3281 N N . PHE B 1 172 ? -2.383 -15.887 54.492 1.00 30.61 158 PHE D N 1
ATOM 3282 C CA . PHE B 1 172 ? -1.520 -15.755 55.657 1.00 29.45 158 PHE D CA 1
ATOM 3283 C C . PHE B 1 172 ? -0.588 -16.929 55.917 1.00 34.59 158 PHE D C 1
ATOM 3284 O O . PHE B 1 172 ? 0.437 -16.733 56.579 1.00 39.66 158 PHE D O 1
ATOM 3292 N N . GLU B 1 173 ? -0.896 -18.128 55.432 1.00 31.19 159 GLU D N 1
ATOM 3293 C CA . GLU B 1 173 ? -0.050 -19.274 55.736 1.00 40.37 159 GLU D CA 1
ATOM 3294 C C . GLU B 1 173 ? 1.296 -19.151 55.031 1.00 44.65 159 GLU D C 1
ATOM 3295 O O . GLU B 1 173 ? 1.356 -18.872 53.829 1.00 44.17 159 GLU D O 1
ATOM 3301 N N . VAL B 1 174 ? 2.377 -19.353 55.785 1.00 45.27 160 VAL D N 1
ATOM 3302 C CA . VAL B 1 174 ? 3.731 -19.366 55.239 1.00 53.56 160 VAL D CA 1
ATOM 3303 C C . VAL B 1 174 ? 4.506 -20.492 55.924 1.00 61.50 160 VAL D C 1
ATOM 3304 O O . VAL B 1 174 ? 4.784 -20.420 57.127 1.00 57.07 160 VAL D O 1
ATOM 3308 N N . LYS B 1 175 ? 4.823 -21.544 55.169 1.00 68.48 161 LYS D N 1
ATOM 3309 C CA . LYS B 1 175 ? 5.709 -22.618 55.625 1.00 78.06 161 LYS D CA 1
ATOM 3310 C C . LYS B 1 175 ? 7.123 -22.304 55.135 1.00 89.56 161 LYS D C 1
ATOM 3311 O O . LYS B 1 175 ? 7.623 -22.849 54.150 1.00 91.96 161 LYS D O 1
ATOM 3317 N N . ASP B 1 176 ? 7.748 -21.350 55.821 1.00 97.23 162 ASP D N 1
ATOM 3318 C CA . ASP B 1 176 ? 9.123 -20.970 55.522 1.00 114.16 162 ASP D CA 1
ATOM 3319 C C . ASP B 1 176 ? 9.957 -20.986 56.800 1.00 125.77 162 ASP D C 1
ATOM 3320 O O . ASP B 1 176 ? 9.512 -21.500 57.833 1.00 117.92 162 ASP D O 1
ATOM 3325 N N . ASP B 1 177 ? 11.180 -20.467 56.726 1.00 131.00 163 ASP D N 1
ATOM 3326 C CA . ASP B 1 177 ? 12.042 -20.315 57.894 1.00 138.52 163 ASP D CA 1
ATOM 3327 C C . ASP B 1 177 ? 11.559 -19.165 58.769 1.00 136.76 163 ASP D C 1
ATOM 3328 O O . ASP B 1 177 ? 10.355 -18.968 58.942 1.00 132.72 163 ASP D O 1
ATOM 3333 N N . SER B 1 180 ? 7.102 -19.675 61.268 1.00 62.89 166 SER D N 1
ATOM 3334 C CA . SER B 1 180 ? 6.091 -20.583 60.736 1.00 57.30 166 SER D CA 1
ATOM 3335 C C . SER B 1 180 ? 4.694 -20.099 61.106 1.00 54.31 166 SER D C 1
ATOM 3336 O O . SER B 1 180 ? 4.276 -20.221 62.259 1.00 54.57 166 SER D O 1
ATOM 3339 N N . PHE B 1 181 ? 3.969 -19.554 60.133 1.00 49.23 167 PHE D N 1
ATOM 3340 C CA . PHE B 1 181 ? 2.588 -19.138 60.339 1.00 41.12 167 PHE D CA 1
ATOM 3341 C C . PHE B 1 181 ? 1.655 -20.163 59.710 1.00 40.47 167 PHE D C 1
ATOM 3342 O O . PHE B 1 181 ? 1.674 -20.362 58.490 1.00 41.04 167 PHE D O 1
ATOM 3350 N N . ASP B 1 182 ? 0.840 -20.800 60.541 1.00 35.69 168 ASP D N 1
ATOM 3351 C CA . ASP B 1 182 ? -0.104 -21.815 60.109 1.00 35.25 168 ASP D CA 1
ATOM 3352 C C . ASP B 1 182 ? -1.523 -21.284 60.235 1.00 30.89 168 ASP D C 1
ATOM 3353 O O . ASP B 1 182 ? -1.793 -20.328 60.963 1.00 32.01 168 ASP D O 1
ATOM 3358 N N . VAL B 1 183 ? -2.433 -21.909 59.498 1.00 28.93 169 VAL D N 1
ATOM 3359 C CA . VAL B 1 183 ? -3.854 -21.572 59.543 1.00 27.11 169 VAL D CA 1
ATOM 3360 C C . VAL B 1 183 ? -4.582 -22.880 59.839 1.00 29.41 169 VAL D C 1
ATOM 3361 O O . VAL B 1 183 ? -4.871 -23.669 58.935 1.00 25.26 169 VAL D O 1
ATOM 3365 N N . PHE B 1 184 ? -4.867 -23.124 61.115 1.00 29.70 170 PHE D N 1
ATOM 3366 C CA . PHE B 1 184 ? -5.488 -24.372 61.529 1.00 32.07 170 PHE D CA 1
ATOM 3367 C C . PHE B 1 184 ? -6.994 -24.323 61.311 1.00 30.68 170 PHE D C 1
ATOM 3368 O O . PHE B 1 184 ? -7.656 -23.334 61.640 1.00 24.86 170 PHE D O 1
ATOM 3376 N N . THR B 1 185 ? -7.536 -25.406 60.765 1.00 22.35 171 THR D N 1
ATOM 3377 C CA . THR B 1 185 ? -8.976 -25.594 60.670 1.00 19.33 171 THR D CA 1
ATOM 3378 C C . THR B 1 185 ? -9.448 -26.424 61.857 1.00 25.66 171 THR D C 1
ATOM 3379 O O . THR B 1 185 ? -8.930 -27.521 62.098 1.00 26.38 171 THR D O 1
ATOM 3383 N N . LEU B 1 186 ? -10.411 -25.890 62.607 1.00 21.87 172 LEU D N 1
ATOM 3384 C CA . LEU B 1 186 ? -11.015 -26.584 63.742 1.00 21.85 172 LEU D CA 1
ATOM 3385 C C . LEU B 1 186 ? -12.481 -26.823 63.419 1.00 23.89 172 LEU D C 1
ATOM 3386 O O . LEU B 1 186 ? -13.283 -25.884 63.421 1.00 21.91 172 LEU D O 1
ATOM 3391 N N . GLU B 1 187 ? -12.822 -28.079 63.148 1.00 20.99 173 GLU D N 1
ATOM 3392 C CA . GLU B 1 187 ? -14.153 -28.418 62.669 1.00 22.34 173 GLU D CA 1
ATOM 3393 C C . GLU B 1 187 ? -15.157 -28.370 63.810 1.00 21.97 173 GLU D C 1
ATOM 3394 O O . GLU B 1 187 ? -14.959 -29.005 64.852 1.00 26.10 173 GLU D O 1
ATOM 3400 N N . GLN B 1 188 ? -16.236 -27.621 63.605 1.00 16.99 174 GLN D N 1
ATOM 3401 C CA . GLN B 1 188 ? -17.229 -27.350 64.630 1.00 21.29 174 GLN D CA 1
ATOM 3402 C C . GLN B 1 188 ? -18.493 -28.154 64.371 1.00 20.16 174 GLN D C 1
ATOM 3403 O O . GLN B 1 188 ? -18.812 -28.494 63.228 1.00 19.60 174 GLN D O 1
ATOM 3409 N N . GLU B 1 189 ? -19.207 -28.456 65.449 1.00 21.78 175 GLU D N 1
ATOM 3410 C CA . GLU B 1 189 ? -20.523 -29.058 65.331 1.00 26.38 175 GLU D CA 1
ATOM 3411 C C . GLU B 1 189 ? -21.544 -27.989 64.955 1.00 27.76 175 GLU D C 1
ATOM 3412 O O . GLU B 1 189 ? -21.292 -26.785 65.072 1.00 27.44 175 GLU D O 1
ATOM 3418 N N . GLY B 1 190 ? -22.710 -28.448 64.498 1.00 31.71 176 GLY D N 1
ATOM 3419 C CA . GLY B 1 190 ? -23.693 -27.531 63.940 1.00 26.34 176 GLY D CA 1
ATOM 3420 C C . GLY B 1 190 ? -24.123 -26.445 64.907 1.00 27.32 176 GLY D C 1
ATOM 3421 O O . GLY B 1 190 ? -24.329 -25.296 64.510 1.00 27.07 176 GLY D O 1
ATOM 3422 N N . ASP B 1 191 ? -24.267 -26.788 66.188 1.00 23.73 177 ASP D N 1
ATOM 3423 C CA . ASP B 1 191 ? -24.746 -25.834 67.179 1.00 26.15 177 ASP D CA 1
ATOM 3424 C C . ASP B 1 191 ? -23.615 -25.111 67.906 1.00 25.23 177 ASP D C 1
ATOM 3425 O O . ASP B 1 191 ? -23.827 -24.607 69.015 1.00 24.31 177 ASP D O 1
ATOM 3430 N N . ALA B 1 192 ? -22.428 -25.036 67.307 1.00 20.16 178 ALA D N 1
ATOM 3431 C CA . ALA B 1 192 ? -21.314 -24.396 67.993 1.00 21.51 178 ALA D CA 1
ATOM 3432 C C . ALA B 1 192 ? -21.440 -22.875 67.924 1.00 20.06 178 ALA D C 1
ATOM 3433 O O . ALA B 1 192 ? -21.797 -22.326 66.880 1.00 20.67 178 ALA D O 1
ATOM 3435 N N . PRO B 1 193 ? -21.141 -22.174 69.012 1.00 18.56 179 PRO D N 1
ATOM 3436 C CA . PRO B 1 193 ? -21.012 -20.715 68.944 1.00 17.17 179 PRO D CA 1
ATOM 3437 C C . PRO B 1 193 ? -19.763 -20.340 68.168 1.00 18.95 179 PRO D C 1
ATOM 3438 O O . PRO B 1 193 ? -18.979 -21.225 67.790 1.00 19.48 179 PRO D O 1
ATOM 3442 N N . PRO B 1 194 ? -19.547 -19.054 67.887 1.00 17.47 180 PRO D N 1
ATOM 3443 C CA . PRO B 1 194 ? -18.279 -18.646 67.270 1.00 17.16 180 PRO D CA 1
ATOM 3444 C C . PRO B 1 194 ? -17.100 -19.139 68.096 1.00 15.79 180 PRO D C 1
ATOM 3445 O O . PRO B 1 194 ? -17.129 -19.098 69.328 1.00 13.77 180 PRO D O 1
ATOM 3449 N N . LEU B 1 195 ? -16.060 -19.617 67.401 1.00 15.37 181 LEU D N 1
ATOM 3450 C CA . LEU B 1 195 ? -14.942 -20.282 68.072 1.00 17.29 181 LEU D CA 1
ATOM 3451 C C . LEU B 1 195 ? -14.377 -19.446 69.215 1.00 17.40 181 LEU D C 1
ATOM 3452 O O . LEU B 1 195 ? -14.097 -19.971 70.299 1.00 12.30 181 LEU D O 1
ATOM 3457 N N . GLY B 1 196 ? -14.217 -18.139 68.996 1.00 16.64 182 GLY D N 1
ATOM 3458 C CA . GLY B 1 196 ? -13.574 -17.284 69.982 1.00 17.15 182 GLY D CA 1
ATOM 3459 C C . GLY B 1 196 ? -14.354 -17.103 71.267 1.00 15.33 182 GLY D C 1
ATOM 3460 O O . GLY B 1 196 ? -13.779 -16.667 72.269 1.00 20.25 182 GLY D O 1
ATOM 3461 N N . ASP B 1 197 ? -15.652 -17.409 71.261 1.00 8.92 183 ASP D N 1
ATOM 3462 C CA . ASP B 1 197 ? -16.443 -17.294 72.481 1.00 14.23 183 ASP D CA 1
ATOM 3463 C C . ASP B 1 197 ? -16.051 -18.346 73.520 1.00 20.59 183 ASP D C 1
ATOM 3464 O O . ASP B 1 197 ? -16.256 -18.134 74.721 1.00 20.18 183 ASP D O 1
ATOM 3469 N N . TYR B 1 198 ? -15.491 -19.479 73.086 1.00 12.66 184 TYR D N 1
ATOM 3470 C CA . TYR B 1 198 ? -15.178 -20.581 73.989 1.00 15.71 184 TYR D CA 1
ATOM 3471 C C . TYR B 1 198 ? -13.752 -21.091 73.825 1.00 15.66 184 TYR D C 1
ATOM 3472 O O . TYR B 1 198 ? -13.406 -22.128 74.404 1.00 19.74 184 TYR D O 1
ATOM 3481 N N . PHE B 1 199 ? -12.917 -20.389 73.066 1.00 16.91 185 PHE D N 1
ATOM 3482 C CA . PHE B 1 199 ? -11.579 -20.860 72.736 1.00 15.89 185 PHE D CA 1
ATOM 3483 C C . PHE B 1 199 ? -10.731 -19.638 72.428 1.00 19.55 185 PHE D C 1
ATOM 3484 O O . PHE B 1 199 ? -11.111 -18.816 71.589 1.00 17.38 185 PHE D O 1
ATOM 3492 N N . GLY B 1 200 ? -9.602 -19.510 73.114 1.00 24.91 186 GLY D N 1
ATOM 3493 C CA . GLY B 1 200 ? -8.771 -18.337 72.923 1.00 22.04 186 GLY D CA 1
ATOM 3494 C C . GLY B 1 200 ? -7.380 -18.570 73.463 1.00 29.02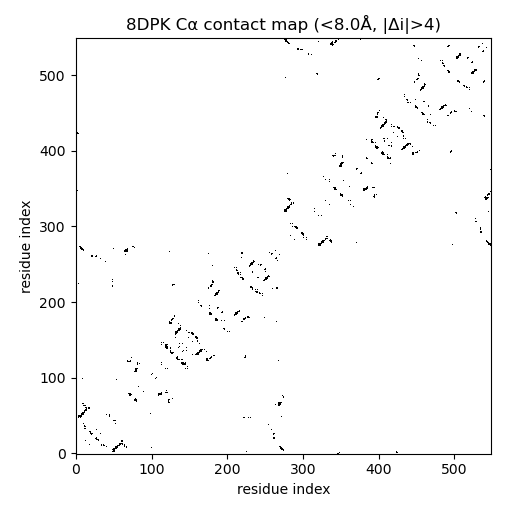 186 GLY D C 1
ATOM 3495 O O . GLY B 1 200 ? -7.087 -19.602 74.073 1.00 26.94 186 GLY D O 1
ATOM 3496 N N . PHE B 1 201 ? -6.524 -17.577 73.233 1.00 30.65 187 PHE D N 1
ATOM 3497 C CA . PHE B 1 201 ? -5.126 -17.612 73.631 1.00 30.89 187 PHE D CA 1
ATOM 3498 C C . PHE B 1 201 ? -4.887 -16.607 74.749 1.00 30.91 187 PHE D C 1
ATOM 3499 O O . PHE B 1 201 ? -5.524 -15.552 74.801 1.00 28.17 187 PHE D O 1
ATOM 3507 N N . ALA B 1 202 ? -3.960 -16.947 75.645 1.00 31.24 188 ALA D N 1
ATOM 3508 C CA . ALA B 1 202 ? -3.649 -16.098 76.785 1.00 30.46 188 ALA D CA 1
ATOM 3509 C C . ALA B 1 202 ? -2.181 -16.262 77.150 1.00 34.53 188 ALA D C 1
ATOM 3510 O O . ALA B 1 202 ? -1.591 -17.327 76.947 1.00 31.28 188 ALA D O 1
ATOM 3512 N N . GLY B 1 203 ? -1.602 -15.197 77.699 1.00 36.45 189 GLY D N 1
ATOM 3513 C CA . GLY B 1 203 ? -0.214 -15.252 78.135 1.00 34.28 189 GLY D CA 1
ATOM 3514 C C . GLY B 1 203 ? 0.726 -15.463 76.964 1.00 35.73 189 GLY D C 1
ATOM 3515 O O . GLY B 1 203 ? 0.681 -14.746 75.960 1.00 37.59 189 GLY D O 1
ATOM 3516 N N . SER B 1 204 ? 1.599 -16.460 77.090 1.00 35.96 190 SER D N 1
ATOM 3517 C CA . SER B 1 204 ? 2.482 -16.849 76.000 1.00 40.65 190 SER D CA 1
ATOM 3518 C C . SER B 1 204 ? 2.179 -18.229 75.439 1.00 37.84 190 SER D C 1
ATOM 3519 O O . SER B 1 204 ? 2.399 -18.456 74.246 1.00 43.06 190 SER D O 1
ATOM 3522 N N . ASN B 1 205 ? 1.676 -19.155 76.265 1.00 32.75 191 ASN D N 1
ATOM 3523 C CA . ASN B 1 205 ? 1.346 -20.486 75.770 1.00 32.23 191 ASN D CA 1
ATOM 3524 C C . ASN B 1 205 ? 0.063 -21.049 76.379 1.00 32.71 191 ASN D C 1
ATOM 3525 O O . ASN B 1 205 ? -0.168 -22.260 76.292 1.00 38.06 191 ASN D O 1
ATOM 3530 N N . VAL B 1 206 ? -0.778 -20.224 76.989 1.00 31.88 192 VAL D N 1
ATOM 3531 C CA . VAL B 1 206 ? -1.973 -20.721 77.663 1.00 30.45 192 VAL D CA 1
ATOM 3532 C C . VAL B 1 206 ? -3.135 -20.741 76.683 1.00 32.30 192 VAL D C 1
ATOM 3533 O O . VAL B 1 206 ? -3.394 -19.754 75.983 1.00 30.28 192 VAL D O 1
ATOM 3537 N N . LEU B 1 207 ? -3.836 -21.870 76.636 1.00 32.34 193 LEU D N 1
ATOM 3538 C CA . LEU B 1 207 ? -5.029 -22.051 75.818 1.00 28.96 193 LEU D CA 1
ATOM 3539 C C . LEU B 1 207 ? -6.226 -22.175 76.753 1.00 26.75 193 LEU D C 1
ATOM 3540 O O . LEU B 1 207 ? -6.353 -23.171 77.473 1.00 29.88 193 LEU D O 1
ATOM 3545 N N . LEU B 1 208 ? -7.098 -21.170 76.748 1.00 25.91 194 LEU D N 1
ATOM 3546 C CA . LEU B 1 208 ? -8.322 -21.226 77.534 1.00 22.30 194 LEU D CA 1
ATOM 3547 C C . LEU B 1 208 ? -9.447 -21.809 76.692 1.00 22.70 194 LEU D C 1
ATOM 3548 O O . LEU B 1 208 ? -9.622 -21.442 75.525 1.00 20.54 194 LEU D O 1
ATOM 3553 N N . THR B 1 209 ? -10.208 -22.726 77.287 1.00 21.98 195 THR D N 1
ATOM 3554 C CA . THR B 1 209 ? -11.272 -23.387 76.551 1.00 19.01 195 THR D CA 1
ATOM 3555 C C . THR B 1 209 ? -12.413 -23.718 77.501 1.00 19.09 195 THR D C 1
ATOM 3556 O O . THR B 1 209 ? -12.203 -23.958 78.695 1.00 21.44 195 THR D O 1
ATOM 3560 N N . TRP B 1 210 ? -13.627 -23.697 76.962 1.00 17.22 196 TRP D N 1
ATOM 3561 C CA . TRP B 1 210 ? -14.800 -24.121 77.707 1.00 19.98 196 TRP D CA 1
ATOM 3562 C C . TRP B 1 210 ? -14.831 -25.640 77.814 1.00 22.80 196 TRP D C 1
ATOM 3563 O O . TRP B 1 210 ? -14.397 -26.359 76.908 1.00 23.65 196 TRP D O 1
ATOM 3574 N N . LYS B 1 211 ? -15.405 -26.126 78.915 1.00 22.55 197 LYS D N 1
ATOM 3575 C CA . LYS B 1 211 ? -15.420 -27.550 79.225 1.00 24.32 197 LYS D CA 1
ATOM 3576 C C . LYS B 1 211 ? -16.606 -28.272 78.602 1.00 20.67 197 LYS D C 1
ATOM 3577 O O . LYS B 1 211 ? -17.078 -29.272 79.157 1.00 26.51 197 LYS D O 1
ATOM 3583 N N . ASP B 1 212 ? -17.112 -27.790 77.471 1.00 22.87 198 ASP D N 1
ATOM 3584 C CA . ASP B 1 212 ? -18.229 -28.430 76.799 1.00 22.77 198 ASP D CA 1
ATOM 3585 C C . ASP B 1 212 ? -17.738 -29.184 75.564 1.00 19.86 198 ASP D C 1
ATOM 3586 O O . ASP B 1 212 ? -16.531 -29.278 75.300 1.00 15.70 198 ASP D O 1
ATOM 3591 N N . GLU B 1 213 ? -18.691 -29.725 74.804 1.00 25.88 199 GLU D N 1
ATOM 3592 C CA . GLU B 1 213 ? -18.350 -30.492 73.610 1.00 21.40 199 GLU D CA 1
ATOM 3593 C C . GLU B 1 213 ? -17.487 -29.675 72.656 1.00 21.64 199 GLU D C 1
ATOM 3594 O O . GLU B 1 213 ? -16.545 -30.204 72.050 1.00 19.18 199 GLU D O 1
ATOM 3600 N N . HIS B 1 214 ? -17.770 -28.375 72.539 1.00 18.70 200 HIS D N 1
ATOM 3601 C CA . HIS B 1 214 ? -17.141 -27.555 71.508 1.00 15.42 200 HIS D CA 1
ATOM 3602 C C . HIS B 1 214 ? -15.695 -27.224 71.856 1.00 16.23 200 HIS D C 1
ATOM 3603 O O . HIS B 1 214 ? -14.801 -27.357 71.013 1.00 11.53 200 HIS D O 1
ATOM 3610 N N . GLY B 1 215 ? -15.446 -26.774 73.089 1.00 16.21 201 GLY D N 1
ATOM 3611 C CA . GLY B 1 215 ? -14.075 -26.514 73.501 1.00 14.44 201 GLY D CA 1
ATOM 3612 C C . GLY B 1 215 ? -13.224 -27.771 73.558 1.00 16.45 201 GLY D C 1
ATOM 3613 O O . GLY B 1 215 ? -12.072 -27.774 73.113 1.00 16.61 201 GLY D O 1
ATOM 3614 N N . LEU B 1 216 ? -13.776 -28.861 74.093 1.00 14.42 202 LEU D N 1
ATOM 3615 C CA . LEU B 1 216 ? -12.999 -30.091 74.195 1.00 17.10 202 LEU D CA 1
ATOM 3616 C C . LEU B 1 216 ? -12.667 -30.659 72.816 1.00 17.65 202 LEU D C 1
ATOM 3617 O O . LEU B 1 216 ? -11.551 -31.144 72.590 1.00 15.75 202 LEU D O 1
ATOM 3622 N N . LEU B 1 217 ? -13.610 -30.587 71.873 1.00 16.25 203 LEU D N 1
ATOM 3623 C CA . LEU B 1 217 ? -13.310 -31.019 70.510 1.00 19.73 203 LEU D CA 1
ATOM 3624 C C . LEU B 1 217 ? -12.266 -30.117 69.857 1.00 16.95 203 LEU D C 1
ATOM 3625 O O . LEU B 1 217 ? -11.361 -30.606 69.172 1.00 18.73 203 LEU D O 1
ATOM 3630 N N . ALA B 1 218 ? -12.374 -28.800 70.056 1.00 16.94 204 ALA D N 1
ATOM 3631 C CA . ALA B 1 218 ? -11.387 -27.885 69.487 1.00 16.28 204 ALA D CA 1
ATOM 3632 C C . ALA B 1 218 ? -9.991 -28.173 70.023 1.00 18.02 204 ALA D C 1
ATOM 3633 O O . ALA B 1 218 ? -9.014 -28.184 69.263 1.00 15.35 204 ALA D O 1
ATOM 3635 N N . VAL B 1 219 ? -9.879 -28.411 71.333 1.00 18.99 205 VAL D N 1
ATOM 3636 C CA . VAL B 1 219 ? -8.583 -28.700 71.939 1.00 21.19 205 VAL D CA 1
ATOM 3637 C C . VAL B 1 219 ? -8.024 -30.019 71.417 1.00 17.80 205 VAL D C 1
ATOM 3638 O O . VAL B 1 219 ? -6.831 -30.119 71.102 1.00 17.29 205 VAL D O 1
ATOM 3642 N N . ASP B 1 220 ? -8.872 -31.046 71.309 1.00 15.78 206 ASP D N 1
ATOM 3643 C CA . ASP B 1 220 ? -8.428 -32.325 70.753 1.00 20.14 206 ASP D CA 1
ATOM 3644 C C . ASP B 1 220 ? -7.845 -32.152 69.356 1.00 18.78 206 ASP D C 1
ATOM 3645 O O . ASP B 1 220 ? -6.786 -32.710 69.043 1.00 17.25 206 ASP D O 1
ATOM 3650 N N . GLN B 1 221 ? -8.516 -31.374 68.505 1.00 17.46 207 GLN D N 1
ATOM 3651 C CA . GLN B 1 221 ? -8.012 -31.169 67.152 1.00 20.55 207 GLN D CA 1
ATOM 3652 C C . GLN B 1 221 ? -6.747 -30.320 67.154 1.00 22.11 207 GLN D C 1
ATOM 3653 O O . GLN B 1 221 ? -5.780 -30.640 66.452 1.00 20.97 207 GLN D O 1
ATOM 3659 N N . TYR B 1 222 ? -6.733 -29.235 67.936 1.00 20.27 208 TYR D N 1
ATOM 3660 C CA . TYR B 1 222 ? -5.575 -28.346 67.947 1.00 17.79 208 TYR D CA 1
ATOM 3661 C C . TYR B 1 222 ? -4.312 -29.090 68.360 1.00 21.06 208 TYR D C 1
ATOM 3662 O O . TYR B 1 222 ? -3.263 -28.956 67.719 1.00 20.43 208 TYR D O 1
ATOM 3671 N N . GLN B 1 223 ? -4.395 -29.876 69.438 1.00 18.38 209 GLN D N 1
ATOM 3672 C CA . GLN B 1 223 ? -3.213 -30.553 69.963 1.00 24.06 209 GLN D CA 1
ATOM 3673 C C . GLN B 1 223 ? -2.666 -31.588 68.987 1.00 24.50 209 GLN D C 1
ATOM 3674 O O . GLN B 1 223 ? -1.468 -31.893 69.021 1.00 23.65 209 GLN D O 1
ATOM 3680 N N . GLN B 1 224 ? -3.514 -32.137 68.114 1.00 21.05 210 GLN D N 1
ATOM 3681 C CA . GLN B 1 224 ? -3.002 -33.007 67.062 1.00 22.21 210 GLN D CA 1
ATOM 3682 C C . GLN B 1 224 ? -2.287 -32.201 65.985 1.00 25.69 210 GLN D C 1
ATOM 3683 O O . GLN B 1 224 ? -1.195 -32.577 65.542 1.00 25.79 210 GLN D O 1
ATOM 3689 N N . LYS B 1 225 ? -2.882 -31.082 65.558 1.00 23.99 211 LYS D N 1
ATOM 3690 C CA . LYS B 1 225 ? -2.320 -30.302 64.461 1.00 27.71 211 LYS D CA 1
ATOM 3691 C C . LYS B 1 225 ? -1.069 -29.534 64.865 1.00 27.17 211 LYS D C 1
ATOM 3692 O O . LYS B 1 225 ? -0.273 -29.171 63.992 1.00 26.89 211 LYS D O 1
ATOM 3698 N N . GLN B 1 226 ? -0.882 -29.269 66.155 1.00 29.64 212 GLN D N 1
ATOM 3699 C CA . GLN B 1 226 ? 0.317 -28.609 66.673 1.00 37.12 212 GLN D CA 1
ATOM 3700 C C . GLN B 1 226 ? 0.817 -29.442 67.843 1.00 39.52 212 GLN D C 1
ATOM 3701 O O . GLN B 1 226 ? 0.562 -29.121 69.012 1.00 41.54 212 GLN D O 1
ATOM 3707 N N . PRO B 1 227 ? 1.525 -30.540 67.565 1.00 39.25 213 PRO D N 1
ATOM 3708 C CA . PRO B 1 227 ? 1.855 -31.518 68.608 1.00 41.61 213 PRO D CA 1
ATOM 3709 C C . PRO B 1 227 ? 3.240 -31.401 69.236 1.00 51.15 213 PRO D C 1
ATOM 3710 O O . PRO B 1 227 ? 3.567 -32.238 70.085 1.00 56.04 213 PRO D O 1
ATOM 3714 N N . HIS B 1 228 ? 4.056 -30.414 68.864 1.00 55.08 214 HIS D N 1
ATOM 3715 C CA . HIS B 1 228 ? 5.452 -30.410 69.279 1.00 60.38 214 HIS D CA 1
ATOM 3716 C C . HIS B 1 228 ? 5.818 -29.301 70.257 1.00 60.47 214 HIS D C 1
ATOM 3717 O O . HIS B 1 228 ? 6.886 -29.379 70.875 1.00 58.50 214 HIS D O 1
ATOM 3724 N N . THR B 1 229 ? 4.975 -28.284 70.427 1.00 59.51 215 THR D N 1
ATOM 3725 C CA . THR B 1 229 ? 5.209 -27.236 71.413 1.00 56.72 215 THR D CA 1
ATOM 3726 C C . THR B 1 229 ? 4.114 -27.313 72.466 1.00 52.72 215 THR D C 1
ATOM 3727 O O . THR B 1 229 ? 2.926 -27.219 72.137 1.00 51.02 215 THR D O 1
ATOM 3731 N N . GLU B 1 230 ? 4.514 -27.490 73.723 1.00 51.58 216 GLU D N 1
ATOM 3732 C CA . GLU B 1 230 ? 3.553 -27.691 74.800 1.00 53.96 216 GLU D CA 1
ATOM 3733 C C . GLU B 1 230 ? 2.678 -26.457 74.987 1.00 48.04 216 GLU D C 1
ATOM 3734 O O . GLU B 1 230 ? 3.180 -25.341 75.155 1.00 48.43 216 GLU D O 1
ATOM 3740 N N . MET B 1 231 ? 1.365 -26.663 74.951 1.00 45.61 217 MET D N 1
ATOM 3741 C CA . MET B 1 231 ? 0.389 -25.620 75.235 1.00 42.61 217 MET D CA 1
ATOM 3742 C C . MET B 1 231 ? -0.339 -25.968 76.525 1.00 42.96 217 MET D C 1
ATOM 3743 O O . MET B 1 231 ? -0.878 -27.072 76.661 1.00 42.49 217 MET D O 1
ATOM 3748 N N . ASN B 1 232 ? -0.343 -25.030 77.468 1.00 34.25 218 ASN D N 1
ATOM 3749 C CA . ASN B 1 232 ? -0.997 -25.219 78.760 1.00 35.65 218 ASN D CA 1
ATOM 3750 C C . ASN B 1 232 ? -2.484 -24.945 78.583 1.00 33.88 218 ASN D C 1
ATOM 3751 O O . ASN B 1 232 ? -2.910 -23.792 78.494 1.00 33.79 218 ASN D O 1
ATOM 3756 N N . VAL B 1 233 ? -3.281 -26.006 78.530 1.00 24.33 219 VAL D N 1
ATOM 3757 C CA . VAL B 1 233 ? -4.720 -25.866 78.339 1.00 25.87 219 VAL D CA 1
ATOM 3758 C C . VAL B 1 233 ? -5.378 -25.589 79.682 1.00 22.15 219 VAL D C 1
ATOM 3759 O O . VAL B 1 233 ? -5.194 -26.344 80.644 1.00 27.79 219 VAL D O 1
ATOM 3763 N N . VAL B 1 234 ? -6.150 -24.507 79.752 1.00 20.53 220 VAL D N 1
ATOM 3764 C CA . VAL B 1 234 ? -6.893 -24.127 80.950 1.00 19.19 220 VAL D CA 1
ATOM 3765 C C . VAL B 1 234 ? -8.379 -24.249 80.652 1.00 20.60 220 VAL D C 1
ATOM 3766 O O . VAL B 1 234 ? -8.872 -23.671 79.676 1.00 27.72 220 VAL D O 1
ATOM 3770 N N . TYR B 1 235 ? -9.094 -24.985 81.495 1.00 17.71 221 TYR D N 1
ATOM 3771 C CA . TYR B 1 235 ? -10.508 -25.255 81.282 1.00 19.77 221 TYR D CA 1
ATOM 3772 C C . TYR B 1 235 ? -11.371 -24.307 82.103 1.00 26.08 221 TYR D C 1
ATOM 3773 O O . TYR B 1 235 ? -11.114 -24.081 83.289 1.00 31.10 221 TYR D O 1
ATOM 3782 N N . LEU B 1 236 ? -12.400 -23.756 81.462 1.00 17.49 222 LEU D N 1
ATOM 3783 C CA . LEU B 1 236 ? -13.343 -22.850 82.094 1.00 19.12 222 LEU D CA 1
ATOM 3784 C C . LEU B 1 236 ? -14.728 -23.482 82.130 1.00 19.58 222 LEU D C 1
ATOM 3785 O O . LEU B 1 236 ? -15.057 -24.353 81.320 1.00 21.48 222 LEU D O 1
ATOM 3790 N N . GLU B 1 237 ? -15.545 -23.022 83.069 1.00 19.30 223 GLU D N 1
ATOM 3791 C CA . GLU B 1 237 ? -16.930 -23.465 83.121 1.00 21.04 223 GLU D CA 1
ATOM 3792 C C . GLU B 1 237 ? -17.662 -23.000 81.865 1.00 23.68 223 GLU D C 1
ATOM 3793 O O . GLU B 1 237 ? -17.580 -21.815 81.512 1.00 21.79 223 GLU D O 1
ATOM 3799 N N . PRO B 1 238 ? -18.365 -23.888 81.162 1.00 23.00 224 PRO D N 1
ATOM 3800 C CA . PRO B 1 238 ? -19.142 -23.456 79.991 1.00 21.21 224 PRO D CA 1
ATOM 3801 C C . PRO B 1 238 ? -20.117 -22.347 80.359 1.00 23.10 224 PRO D C 1
ATOM 3802 O O . PRO B 1 238 ? -20.850 -22.440 81.347 1.00 24.10 224 PRO D O 1
ATOM 3806 N N . GLY B 1 239 ? -20.115 -21.288 79.553 1.00 22.36 225 GLY D N 1
ATOM 3807 C CA . GLY B 1 239 ? -20.865 -20.086 79.838 1.00 20.26 225 GLY D CA 1
ATOM 3808 C C . GLY B 1 239 ? -20.036 -18.959 80.418 1.00 26.92 225 GLY D C 1
ATOM 3809 O O . GLY B 1 239 ? -20.540 -17.831 80.523 1.00 24.62 225 GLY D O 1
ATOM 3810 N N . CYS B 1 240 ? -18.785 -19.227 80.795 1.00 26.14 226 CYS D N 1
ATOM 3811 C CA . CYS B 1 240 ? -17.924 -18.219 81.412 1.00 23.00 226 CYS D CA 1
ATOM 3812 C C . CYS B 1 240 ? -17.338 -17.352 80.314 1.00 19.72 226 CYS D C 1
ATOM 3813 O O . CYS B 1 240 ? -16.308 -17.671 79.716 1.00 18.75 226 CYS D O 1
ATOM 3816 N N . HIS B 1 241 ? -18.006 -16.236 80.050 1.00 20.61 227 HIS D N 1
ATOM 3817 C CA . HIS B 1 241 ? -17.508 -15.301 79.056 1.00 19.87 227 HIS D CA 1
ATOM 3818 C C . HIS B 1 241 ? -16.166 -14.740 79.499 1.00 20.22 227 HIS D C 1
ATOM 3819 O O . HIS B 1 241 ? -15.923 -14.531 80.691 1.00 14.40 227 HIS D O 1
ATOM 3826 N N . PHE B 1 242 ? -15.275 -14.542 78.532 1.00 16.77 228 PHE D N 1
ATOM 3827 C CA . PHE B 1 242 ? -13.930 -14.077 78.821 1.00 18.98 228 PHE D CA 1
ATOM 3828 C C . PHE B 1 242 ? -13.438 -13.255 77.645 1.00 20.96 228 PHE D C 1
ATOM 3829 O O . PHE B 1 242 ? -13.960 -13.353 76.532 1.00 19.61 228 PHE D O 1
ATOM 3837 N N . LEU B 1 243 ? -12.417 -12.444 77.907 1.00 25.16 229 LEU D N 1
ATOM 3838 C CA . LEU B 1 243 ? -11.776 -11.638 76.876 1.00 24.35 229 LEU D CA 1
ATOM 3839 C C . LEU B 1 243 ? -10.270 -11.787 77.010 1.00 23.51 229 LEU D C 1
ATOM 3840 O O . LEU B 1 243 ? -9.691 -11.392 78.028 1.00 19.59 229 LEU D O 1
ATOM 3845 N N . SER B 1 244 ? -9.645 -12.351 75.980 1.00 19.02 230 SER D N 1
ATOM 3846 C CA . SER B 1 244 ? -8.211 -12.580 75.944 1.00 23.98 230 SER D CA 1
ATOM 3847 C C . SER B 1 244 ? -7.822 -12.851 74.500 1.00 37.07 230 SER D C 1
ATOM 3848 O O . SER B 1 244 ? -8.558 -13.532 73.778 1.00 33.89 230 SER D O 1
ATOM 3851 N N . PHE B 1 245 ? -6.677 -12.314 74.081 1.00 37.49 231 PHE D N 1
ATOM 3852 C CA . PHE B 1 245 ? -6.233 -12.504 72.707 1.00 44.93 231 PHE D CA 1
ATOM 3853 C C . PHE B 1 245 ? -4.750 -12.183 72.597 1.00 47.98 231 PHE D C 1
ATOM 3854 O O . PHE B 1 245 ? -4.173 -11.505 73.452 1.00 45.37 231 PHE D O 1
ATOM 3862 N N . TYR B 1 246 ? -4.147 -12.682 71.518 1.00 48.59 232 TYR D N 1
ATOM 3863 C CA . TYR B 1 246 ? -2.744 -12.428 71.204 1.00 53.64 232 TYR D CA 1
ATOM 3864 C C . TYR B 1 246 ? -2.637 -11.070 70.523 1.00 57.53 232 TYR D C 1
ATOM 3865 O O . TYR B 1 246 ? -2.992 -10.927 69.348 1.00 57.88 232 TYR D O 1
ATOM 3874 N N . GLY B 1 247 ? -2.157 -10.071 71.260 1.00 64.24 233 GLY D N 1
ATOM 3875 C CA . GLY B 1 247 ? -2.062 -8.721 70.742 1.00 67.58 233 GLY D CA 1
ATOM 3876 C C . GLY B 1 247 ? -0.692 -8.371 70.203 1.00 79.80 233 GLY D C 1
ATOM 3877 O O . GLY B 1 247 ? -0.166 -9.066 69.328 1.00 78.56 233 GLY D O 1
ATOM 3878 N N . VAL B 1 248 ? -0.098 -7.298 70.720 1.00 88.49 234 VAL D N 1
ATOM 3879 C CA . VAL B 1 248 ? 1.169 -6.790 70.212 1.00 96.03 234 VAL D CA 1
ATOM 3880 C C . VAL B 1 248 ? 2.242 -6.682 71.287 1.00 91.53 234 VAL D C 1
ATOM 3881 O O . VAL B 1 248 ? 3.366 -6.272 70.976 1.00 96.67 234 VAL D O 1
ATOM 3883 N N . ASP B 1 249 ? 1.936 -7.022 72.549 1.00 81.13 235 ASP D N 1
ATOM 3884 C CA . ASP B 1 249 ? 2.911 -6.799 73.611 1.00 74.60 235 ASP D CA 1
ATOM 3885 C C . ASP B 1 249 ? 2.942 -7.856 74.717 1.00 68.95 235 ASP D C 1
ATOM 3886 O O . ASP B 1 249 ? 3.572 -7.607 75.754 1.00 71.09 235 ASP D O 1
ATOM 3891 N N . HIS B 1 250 ? 2.295 -9.013 74.549 1.00 59.16 236 HIS D N 1
ATOM 3892 C CA . HIS B 1 250 ? 2.361 -10.083 75.550 1.00 58.51 236 HIS D CA 1
ATOM 3893 C C . HIS B 1 250 ? 1.846 -9.690 76.935 1.00 50.95 236 HIS D C 1
ATOM 3894 O O . HIS B 1 250 ? 2.638 -9.371 77.827 1.00 52.28 236 HIS D O 1
ATOM 3901 N N . THR B 1 251 ? 0.535 -9.609 77.106 1.00 49.44 237 THR D N 1
ATOM 3902 C CA . THR B 1 251 ? -0.021 -9.452 78.443 1.00 42.46 237 THR D CA 1
ATOM 3903 C C . THR B 1 251 ? -0.403 -10.802 79.054 1.00 38.98 237 THR D C 1
ATOM 3904 O O . THR B 1 251 ? -0.551 -11.812 78.360 1.00 37.42 237 THR D O 1
ATOM 3908 N N . ILE B 1 252 ? -0.560 -10.806 80.378 1.00 31.76 238 ILE D N 1
ATOM 3909 C CA . ILE B 1 252 ? -1.115 -11.945 81.102 1.00 33.67 238 ILE D CA 1
ATOM 3910 C C . ILE B 1 252 ? -2.504 -11.640 81.648 1.00 31.40 238 ILE D C 1
ATOM 3911 O O . ILE B 1 252 ? -3.072 -12.458 82.381 1.00 23.41 238 ILE D O 1
ATOM 3916 N N . ASP B 1 253 ? -3.066 -10.482 81.306 1.00 28.02 239 ASP D N 1
ATOM 3917 C CA . ASP B 1 253 ? -4.394 -10.100 81.767 1.00 30.38 239 ASP D CA 1
ATOM 3918 C C . ASP B 1 253 ? -5.471 -10.870 81.010 1.00 26.85 239 ASP D C 1
ATOM 3919 O O . ASP B 1 253 ? -5.372 -11.075 79.798 1.00 27.72 239 ASP D O 1
ATOM 3924 N N . VAL B 1 254 ? -6.516 -11.281 81.731 1.00 23.25 240 VAL D N 1
ATOM 3925 C CA . VAL B 1 254 ? -7.644 -11.999 81.142 1.00 22.58 240 VAL D CA 1
ATOM 3926 C C . VAL B 1 254 ? -8.921 -11.537 81.834 1.00 21.21 240 VAL D C 1
ATOM 3927 O O . VAL B 1 254 ? -9.085 -11.747 83.041 1.00 16.56 240 VAL D O 1
ATOM 3931 N N . LEU B 1 255 ? -9.826 -10.918 81.079 1.00 16.63 241 LEU D N 1
ATOM 3932 C CA . LEU B 1 255 ? -11.115 -10.509 81.623 1.00 18.05 241 LEU D CA 1
ATOM 3933 C C . LEU B 1 255 ? -12.013 -11.730 81.779 1.00 20.61 241 LEU D C 1
ATOM 3934 O O . LEU B 1 255 ? -12.120 -12.548 80.860 1.00 17.78 241 LEU D O 1
ATOM 3939 N N . VAL B 1 256 ? -12.649 -11.861 82.945 1.00 17.07 242 VAL D N 1
ATOM 3940 C CA . VAL B 1 256 ? -13.476 -13.020 83.269 1.00 21.61 242 VAL D CA 1
ATOM 3941 C C . VAL B 1 256 ? -14.818 -12.542 83.803 1.00 20.80 242 VAL D C 1
ATOM 3942 O O . VAL B 1 256 ? -14.865 -11.687 84.693 1.00 21.62 242 VAL D O 1
ATOM 3946 N N . GLN B 1 257 ? -15.902 -13.114 83.282 1.00 17.54 243 GLN D N 1
ATOM 3947 C CA . GLN B 1 257 ? -17.238 -12.787 83.768 1.00 21.91 243 GLN D CA 1
ATOM 3948 C C . GLN B 1 257 ? -17.357 -13.066 85.262 1.00 27.58 243 GLN D C 1
ATOM 3949 O O . GLN B 1 257 ? -16.989 -14.145 85.738 1.00 23.40 243 GLN D O 1
ATOM 3955 N N . LYS B 1 258 ? -17.885 -12.089 85.996 1.00 25.73 244 LYS D N 1
ATOM 3956 C CA . LYS B 1 258 ? -18.037 -12.215 87.440 1.00 25.63 244 LYS D CA 1
ATOM 3957 C C . LYS B 1 258 ? -19.083 -13.272 87.778 1.00 31.53 244 LYS D C 1
ATOM 3958 O O . LYS B 1 258 ? -20.168 -13.304 87.189 1.00 39.01 244 LYS D O 1
ATOM 3964 N N . GLY B 1 259 ? -18.752 -14.137 88.736 1.00 31.81 245 GLY D N 1
ATOM 3965 C CA . GLY B 1 259 ? -19.610 -15.232 89.140 1.00 33.79 245 GLY D CA 1
ATOM 3966 C C . GLY B 1 259 ? -19.064 -16.600 88.800 1.00 39.50 245 GLY D C 1
ATOM 3967 O O . GLY B 1 259 ? -19.527 -17.595 89.376 1.00 56.89 245 GLY D O 1
ATOM 3968 N N . TYR B 1 260 ? -18.086 -16.679 87.893 1.00 30.19 246 TYR D N 1
ATOM 3969 C CA . TYR B 1 260 ? -17.471 -17.946 87.502 1.00 30.56 246 TYR D CA 1
ATOM 3970 C C . TYR B 1 260 ? -16.204 -18.147 88.332 1.00 30.09 246 TYR D C 1
ATOM 3971 O O . TYR B 1 260 ? -15.075 -17.947 87.883 1.00 25.35 246 TYR D O 1
ATOM 3980 N N . GLU B 1 261 ? -16.442 -18.613 89.565 1.00 26.43 247 GLU D N 1
ATOM 3981 C CA . GLU B 1 261 ? -15.425 -18.740 90.604 1.00 31.04 247 GLU D CA 1
ATOM 3982 C C . GLU B 1 261 ? -14.316 -19.683 90.189 1.00 26.22 247 GLU D C 1
ATOM 3983 O O . GLU B 1 261 ? -13.135 -19.315 90.182 1.00 23.36 247 GLU D O 1
ATOM 3989 N N . ARG B 1 262 ? -14.686 -20.934 89.901 1.00 27.25 248 ARG D N 1
ATOM 3990 C CA . ARG B 1 262 ? -13.705 -21.956 89.566 1.00 23.95 248 ARG D CA 1
ATOM 3991 C C . ARG B 1 262 ? -12.932 -21.582 88.309 1.00 22.53 248 ARG D C 1
ATOM 3992 O O . ARG B 1 262 ? -11.714 -21.785 88.235 1.00 22.91 248 ARG D O 1
ATOM 4000 N N . SER B 1 263 ? -13.619 -20.989 87.329 1.00 26.16 249 SER D N 1
ATOM 4001 C CA . SER B 1 263 ? -12.949 -20.527 86.118 1.00 24.26 249 SER D CA 1
ATOM 4002 C C . SER B 1 263 ? -11.852 -19.529 86.454 1.00 23.71 249 SER D C 1
ATOM 4003 O O . SER B 1 263 ? -10.740 -19.606 85.921 1.00 23.59 249 SER D O 1
ATOM 4006 N N . MET B 1 264 ? -12.150 -18.576 87.340 1.00 23.18 250 MET D N 1
ATOM 4007 C CA . MET B 1 264 ? -11.147 -17.581 87.696 1.00 23.85 250 MET D CA 1
ATOM 4008 C C . MET B 1 264 ? -9.976 -18.215 88.430 1.00 24.04 250 MET D C 1
ATOM 4009 O O . MET B 1 264 ? -8.827 -17.799 88.248 1.00 23.76 250 MET D O 1
ATOM 4014 N N . ASP B 1 265 ? -10.244 -19.222 89.263 1.00 23.10 251 ASP D N 1
ATOM 4015 C CA . ASP B 1 265 ? -9.157 -19.911 89.949 1.00 23.56 251 ASP D CA 1
ATOM 4016 C C . ASP B 1 265 ? -8.263 -20.658 88.964 1.00 24.98 251 ASP D C 1
ATOM 4017 O O . ASP B 1 265 ? -7.034 -20.655 89.113 1.00 21.27 251 ASP D O 1
ATOM 4022 N N . SER B 1 266 ? -8.857 -21.298 87.949 1.00 20.28 252 SER D N 1
ATOM 4023 C CA . SER B 1 266 ? -8.055 -22.018 86.962 1.00 20.29 252 SER D CA 1
ATOM 4024 C C . SER B 1 266 ? -7.152 -21.070 86.189 1.00 22.32 252 SER D C 1
ATOM 4025 O O . SER B 1 266 ? -5.996 -21.401 85.897 1.00 21.14 252 SER D O 1
ATOM 4028 N N . ILE B 1 267 ? -7.669 -19.890 85.836 1.00 21.30 253 ILE D N 1
ATOM 4029 C CA . ILE B 1 267 ? -6.861 -18.904 85.127 1.00 23.74 253 ILE D CA 1
ATOM 4030 C C . ILE B 1 267 ? -5.695 -18.448 85.999 1.00 21.97 253 ILE D C 1
ATOM 4031 O O . ILE B 1 267 ? -4.556 -18.325 85.530 1.00 21.22 253 ILE D O 1
ATOM 4036 N N . ALA B 1 268 ? -5.953 -18.207 87.284 1.00 25.74 254 ALA D N 1
ATOM 4037 C CA . ALA B 1 268 ? -4.869 -17.843 88.190 1.00 24.82 254 ALA D CA 1
ATOM 4038 C C . ALA B 1 268 ? -3.929 -19.017 88.448 1.00 26.76 254 ALA D C 1
ATOM 4039 O O . ALA B 1 268 ? -2.749 -18.807 88.755 1.00 26.02 254 ALA D O 1
ATOM 4041 N N . ALA B 1 269 ? -4.423 -20.253 88.327 1.00 24.57 255 ALA D N 1
ATOM 4042 C CA . ALA B 1 269 ? -3.560 -21.413 88.521 1.00 26.75 255 ALA D CA 1
ATOM 4043 C C . ALA B 1 269 ? -2.542 -21.574 87.400 1.00 30.94 255 ALA D C 1
ATOM 4044 O O . ALA B 1 269 ? -1.533 -22.261 87.593 1.00 26.26 255 ALA D O 1
ATOM 4046 N N . ALA B 1 270 ? -2.780 -20.965 86.239 1.00 23.73 256 ALA D N 1
ATOM 4047 C CA . ALA B 1 270 ? -1.837 -21.006 85.130 1.00 23.59 256 ALA D CA 1
ATOM 4048 C C . ALA B 1 270 ? -0.867 -19.834 85.138 1.00 23.38 256 ALA D C 1
ATOM 4049 O O . ALA B 1 270 ? -0.106 -19.668 84.180 1.00 28.27 256 ALA D O 1
ATOM 4051 N N . GLY B 1 271 ? -0.876 -19.019 86.189 1.00 28.78 257 GLY D N 1
ATOM 4052 C CA . GLY B 1 271 ? -0.017 -17.855 86.231 1.00 27.55 257 GLY D CA 1
ATOM 4053 C C . GLY B 1 271 ? -0.568 -16.637 85.530 1.00 28.67 257 GLY D C 1
ATOM 4054 O O . GLY B 1 271 ? 0.208 -15.761 85.132 1.00 31.00 257 GLY D O 1
ATOM 4055 N N . LEU B 1 272 ? -1.882 -16.546 85.370 1.00 23.57 258 LEU D N 1
ATOM 4056 C CA . LEU B 1 272 ? -2.512 -15.427 84.689 1.00 26.93 258 LEU D CA 1
ATOM 4057 C C . LEU B 1 272 ? -3.253 -14.552 85.693 1.00 26.94 258 LEU D C 1
ATOM 4058 O O . LEU B 1 272 ? -3.373 -14.881 86.877 1.00 25.54 258 LEU D O 1
ATOM 4063 N N . ASN B 1 273 ? -3.754 -13.416 85.199 1.00 23.39 259 ASN D N 1
ATOM 4064 C CA . ASN B 1 273 ? -4.386 -12.390 86.027 1.00 24.94 259 ASN D CA 1
ATOM 4065 C C . ASN B 1 273 ? -5.853 -12.252 85.640 1.00 22.57 259 ASN D C 1
ATOM 4066 O O . ASN B 1 273 ? -6.207 -11.409 84.799 1.00 22.32 259 ASN D O 1
ATOM 4071 N N . PRO B 1 274 ? -6.743 -13.047 86.236 1.00 21.24 260 PRO D N 1
ATOM 4072 C CA . PRO B 1 274 ? -8.177 -12.910 85.941 1.00 22.75 260 PRO D CA 1
ATOM 4073 C C . PRO B 1 274 ? -8.730 -11.619 86.530 1.00 21.50 260 PRO D C 1
ATOM 4074 O O . PRO B 1 274 ? -8.663 -11.393 87.740 1.00 23.13 260 PRO D O 1
ATOM 4078 N N . ILE B 1 275 ? -9.280 -10.774 85.665 1.00 17.80 261 ILE D N 1
ATOM 4079 C CA . ILE B 1 275 ? -9.893 -9.504 86.037 1.00 19.96 261 ILE D CA 1
ATOM 4080 C C . ILE B 1 275 ? -11.407 -9.676 85.944 1.00 22.27 261 ILE D C 1
ATOM 4081 O O . ILE B 1 275 ? -11.950 -9.767 84.832 1.00 19.03 261 ILE D O 1
ATOM 4086 N N . PRO B 1 276 ? -12.129 -9.724 87.065 1.00 20.56 262 PRO D N 1
ATOM 4087 C CA . PRO B 1 276 ? -13.572 -9.989 86.999 1.00 20.96 262 PRO D CA 1
ATOM 4088 C C . PRO B 1 276 ? -14.335 -8.825 86.382 1.00 23.80 262 PRO D C 1
ATOM 4089 O O . PRO B 1 276 ? -13.996 -7.656 86.578 1.00 21.23 262 PRO D O 1
ATOM 4093 N N . VAL B 1 277 ? -15.377 -9.164 85.622 1.00 23.26 263 VAL D N 1
ATOM 4094 C CA . VAL B 1 277 ? -16.178 -8.188 84.888 1.00 19.62 263 VAL D CA 1
ATOM 4095 C C . VAL B 1 277 ? -17.642 -8.576 85.028 1.00 20.66 263 VAL D C 1
ATOM 4096 O O . VAL B 1 277 ? -18.024 -9.699 84.683 1.00 24.68 263 VAL D O 1
ATOM 4100 N N . GLN B 1 278 ? -18.464 -7.656 85.525 1.00 21.05 264 GLN D N 1
ATOM 4101 C CA . GLN B 1 278 ? -19.901 -7.896 85.572 1.00 22.19 264 GLN D CA 1
ATOM 4102 C C . GLN B 1 278 ? -20.458 -7.887 84.152 1.00 23.38 264 GLN D C 1
ATOM 4103 O O . GLN B 1 278 ? -20.263 -6.919 83.410 1.00 20.58 264 GLN D O 1
ATOM 4109 N N . TRP B 1 279 ? -21.135 -8.980 83.767 1.00 22.66 265 TRP D N 1
ATOM 4110 C CA . TRP B 1 279 ? -21.614 -9.145 82.399 1.00 20.24 265 TRP D CA 1
ATOM 4111 C C . TRP B 1 279 ? -22.996 -9.791 82.340 1.00 21.72 265 TRP D C 1
ATOM 4112 O O . TRP B 1 279 ? -23.384 -10.301 81.282 1.00 21.26 265 TRP D O 1
ATOM 4123 N N . SER B 1 280 ? -23.750 -9.767 83.441 1.00 21.47 266 SER D N 1
ATOM 4124 C CA . SER B 1 280 ? -25.017 -10.491 83.503 1.00 24.01 266 SER D CA 1
ATOM 4125 C C . SER B 1 280 ? -25.990 -10.024 82.427 1.00 24.68 266 SER D C 1
ATOM 4126 O O . SER B 1 280 ? -26.638 -10.843 81.766 1.00 23.32 266 SER D O 1
ATOM 4129 N N . GLU B 1 281 ? -26.119 -8.708 82.238 1.00 21.62 267 GLU D N 1
ATOM 4130 C CA . GLU B 1 281 ? -27.168 -8.209 81.352 1.00 24.86 267 GLU D CA 1
ATOM 4131 C C . GLU B 1 281 ? -26.823 -8.444 79.883 1.00 24.03 267 GLU D C 1
ATOM 4132 O O . GLU B 1 281 ? -27.692 -8.838 79.093 1.00 22.02 267 GLU D O 1
ATOM 4138 N N . MET B 1 282 ? -25.569 -8.209 79.492 1.00 21.33 268 MET D N 1
ATOM 4139 C CA . MET B 1 282 ? -25.165 -8.531 78.126 1.00 20.13 268 MET D CA 1
ATOM 4140 C C . MET B 1 282 ? -25.247 -10.033 77.872 1.00 27.11 268 MET D C 1
ATOM 4141 O O . MET B 1 282 ? -25.596 -10.470 76.767 1.00 22.11 268 MET D O 1
ATOM 4146 N N . ASP B 1 283 ? -24.925 -10.839 78.886 1.00 22.07 269 ASP D N 1
ATOM 4147 C CA . ASP B 1 283 ? -25.057 -12.286 78.750 1.00 20.85 269 ASP D CA 1
ATOM 4148 C C . ASP B 1 283 ? -26.504 -12.678 78.485 1.00 21.34 269 ASP D C 1
ATOM 4149 O O . ASP B 1 283 ? -26.775 -13.539 77.642 1.00 23.83 269 ASP D O 1
ATOM 4154 N N . LYS B 1 284 ? -27.450 -12.054 79.194 1.00 22.62 270 LYS D N 1
ATOM 4155 C CA . LYS B 1 284 ? -28.860 -12.358 78.967 1.00 26.95 270 LYS D CA 1
ATOM 4156 C C . LYS B 1 284 ? -29.271 -12.025 77.538 1.00 31.03 270 LYS D C 1
ATOM 4157 O O . LYS B 1 284 ? -30.094 -12.725 76.937 1.00 28.69 270 LYS D O 1
ATOM 4163 N N . LEU B 1 285 ? -28.706 -10.955 76.978 1.00 32.19 271 LEU D N 1
ATOM 4164 C CA . LEU B 1 285 ? -29.004 -10.588 75.602 1.00 31.07 271 LEU D CA 1
ATOM 4165 C C . LEU B 1 285 ? -28.373 -11.541 74.600 1.00 28.73 271 LEU D C 1
ATOM 4166 O O . LEU B 1 285 ? -28.770 -11.537 73.430 1.00 36.57 271 LEU D O 1
ATOM 4171 N N . GLY B 1 286 ? -27.406 -12.349 75.025 1.00 25.25 272 GLY D N 1
ATOM 4172 C CA . GLY B 1 286 ? -26.697 -13.217 74.110 1.00 25.22 272 GLY D CA 1
ATOM 4173 C C . GLY B 1 286 ? -25.487 -12.592 73.457 1.00 25.58 272 GLY D C 1
ATOM 4174 O O . GLY B 1 286 ? -25.123 -12.987 72.342 1.00 25.46 272 GLY D O 1
ATOM 4175 N N . ILE B 1 287 ? -24.850 -11.624 74.109 1.00 22.23 273 ILE D N 1
ATOM 4176 C CA . ILE B 1 287 ? -23.690 -10.932 73.560 1.00 22.11 273 ILE D CA 1
ATOM 4177 C C . ILE B 1 287 ? -22.489 -11.238 74.442 1.00 24.06 273 ILE D C 1
ATOM 4178 O O . ILE B 1 287 ? -22.475 -10.888 75.629 1.00 22.57 273 ILE D O 1
ATOM 4183 N N . SER B 1 288 ? -21.479 -11.880 73.859 1.00 21.63 274 SER D N 1
ATOM 4184 C CA . SER B 1 288 ? -20.249 -12.157 74.581 1.00 19.68 274 SER D CA 1
ATOM 4185 C C . SER B 1 288 ? -19.451 -10.872 74.789 1.00 21.14 274 SER D C 1
ATOM 4186 O O . SER B 1 288 ? -19.715 -9.834 74.175 1.00 22.27 274 SER D O 1
ATOM 4189 N N . MET B 1 289 ? -18.464 -10.951 75.684 1.00 19.41 275 MET D N 1
ATOM 4190 C CA . MET B 1 289 ? -17.499 -9.865 75.811 1.00 21.81 275 MET D CA 1
ATOM 4191 C C . MET B 1 289 ? -16.681 -9.726 74.537 1.00 21.30 275 MET D C 1
ATOM 4192 O O . MET B 1 289 ? -16.368 -8.608 74.109 1.00 17.74 275 MET D O 1
ATOM 4197 N N . ARG B 1 290 ? -16.330 -10.857 73.916 1.00 16.46 276 ARG D N 1
ATOM 4198 C CA . ARG B 1 290 ? -15.608 -10.819 72.648 1.00 19.41 276 ARG D CA 1
ATOM 4199 C C . ARG B 1 290 ? -16.422 -10.113 71.571 1.00 16.71 276 ARG D C 1
ATOM 4200 O O . ARG B 1 290 ? -15.875 -9.343 70.775 1.00 14.98 276 ARG D O 1
ATOM 4208 N N . ALA B 1 291 ? -17.735 -10.366 71.533 1.00 16.13 277 ALA D N 1
ATOM 4209 C CA . ALA B 1 291 ? -18.585 -9.763 70.513 1.00 20.19 277 ALA D CA 1
ATOM 4210 C C . ALA B 1 291 ? -18.631 -8.243 70.631 1.00 18.81 277 ALA D C 1
ATOM 4211 O O . ALA B 1 291 ? -18.797 -7.551 69.621 1.00 20.65 277 ALA D O 1
ATOM 4213 N N . ALA B 1 292 ? -18.480 -7.706 71.841 1.00 17.21 278 ALA D N 1
ATOM 4214 C CA . ALA B 1 292 ? -18.695 -6.286 72.102 1.00 18.13 278 ALA D CA 1
ATOM 4215 C C . ALA B 1 292 ? -17.418 -5.456 72.038 1.00 16.42 278 ALA D C 1
ATOM 4216 O O . ALA B 1 292 ? -17.454 -4.262 72.368 1.00 19.47 278 ALA D O 1
ATOM 4218 N N . VAL B 1 293 ? -16.298 -6.046 71.619 1.00 19.01 279 VAL D N 1
ATOM 4219 C CA . VAL B 1 293 ? -15.018 -5.350 71.529 1.00 20.23 279 VAL D CA 1
ATOM 4220 C C . VAL B 1 293 ? -14.422 -5.604 70.155 1.00 20.84 279 VAL D C 1
ATOM 4221 O O . VAL B 1 293 ? -14.319 -6.758 69.725 1.00 19.28 279 VAL D O 1
ATOM 4225 N N . LEU B 1 294 ? -14.012 -4.531 69.475 1.00 16.88 280 LEU D N 1
ATOM 4226 C CA . LEU B 1 294 ? -13.327 -4.618 68.189 1.00 21.69 280 LEU D CA 1
ATOM 4227 C C . LEU B 1 294 ? -11.848 -4.325 68.408 1.00 20.76 280 LEU D C 1
ATOM 4228 O O . LEU B 1 294 ? -11.439 -3.154 68.433 1.00 22.13 280 LEU D O 1
ATOM 4233 N N . PRO B 1 295 ? -11.008 -5.347 68.601 1.00 26.10 281 PRO D N 1
ATOM 4234 C CA . PRO B 1 295 ? -9.580 -5.095 68.832 1.00 29.41 281 PRO D CA 1
ATOM 4235 C C . PRO B 1 295 ? -8.794 -4.958 67.538 1.00 28.93 281 PRO D C 1
ATOM 4236 O O . PRO B 1 295 ? -8.662 -5.926 66.785 1.00 32.22 281 PRO D O 1
ATOM 4240 N N . LEU B 1 296 ? -8.257 -3.773 67.272 1.00 26.41 282 LEU D N 1
ATOM 4241 C CA . LEU B 1 296 ? -7.508 -3.513 66.051 1.00 32.36 282 LEU D CA 1
ATOM 4242 C C . LEU B 1 296 ? -6.034 -3.336 66.388 1.00 34.51 282 LEU D C 1
ATOM 4243 O O . LEU B 1 296 ? -5.686 -2.548 67.273 1.00 36.59 282 LEU D O 1
ATOM 4248 N N . LYS B 1 297 ? -5.175 -4.068 65.680 1.00 38.50 283 LYS D N 1
ATOM 4249 C CA . LYS B 1 297 ? -3.735 -4.059 65.936 1.00 40.66 283 LYS D CA 1
ATOM 4250 C C . LYS B 1 297 ? -3.092 -3.001 65.045 1.00 47.76 283 LYS D C 1
ATOM 4251 O O . LYS B 1 297 ? -2.777 -3.243 63.878 1.00 47.85 283 LYS D O 1
ATOM 4257 N N . PHE B 1 298 ? -2.902 -1.806 65.604 1.00 47.88 284 PHE D N 1
ATOM 4258 C CA . PHE B 1 298 ? -2.221 -0.733 64.889 1.00 45.62 284 PHE D CA 1
ATOM 4259 C C . PHE B 1 298 ? -0.735 -1.055 64.786 1.00 56.04 284 PHE D C 1
ATOM 4260 O O . PHE B 1 298 ? -0.036 -1.126 65.803 1.00 56.34 284 PHE D O 1
ATOM 4268 N N . PHE B 1 299 ? -0.252 -1.255 63.564 1.00 60.15 285 PHE D N 1
ATOM 4269 C CA . PHE B 1 299 ? 1.153 -1.582 63.346 1.00 61.79 285 PHE D CA 1
ATOM 4270 C C . PHE B 1 299 ? 1.897 -0.413 62.708 1.00 63.46 285 PHE D C 1
ATOM 4271 O O . PHE B 1 299 ? 1.452 0.733 62.779 1.00 64.61 285 PHE D O 1
#

CATH classification: 3.75.10.10

Secondary structure (DSSP, 8-state):
-----EEEEEE---GGG--SB-TTS-B--HHHHHHHHHHHHHHHHTSSS-SEEEEE---S-GGGG-GGGGEEEETTEEEEPP-SS-GGGHHHHHHHHHHHHHTT--SS-B-TTTTSTT----GGGEEEETTEEEEEESSSS-HHHHHHHHHHH-B---BEEEEEE--TTPPPHHHHEEEETTTEEEEESSHHHHHHHHHHHHH--SS--EEEEEPTT--EE--------EEEEETT-HHHHHHHHTTT-EEEEE--HHHHHHT--TGGG-EEEE-/-EEEEEE---GGG--SB-TTS-B--HHHHHHHHHHHHHHHHTSSS-SEEEEE---S-GGGG-GGGGEEEETTEEEEPP-SS-STTHHHHHHHHHHHHHTT--SS-B-TTTTSTT----GGGEEEETTEEEEEESSS--HHHHHHHHHHH-B----BEEEEEE--TTPPPHHHHEEEETTTEEEEESSHHHHHHHHHHHHHS-SS--EEEEE-TT--EE----SS---EEEEETT-HHHHHHHHHTT-EEEEE--HHHHHHT--TTTT-EEEE--

GO terms:
  GO:0005739 mitochondrion (C, HTP)
  GO:0020023 kinetoplast (C, HTP)
  GO:0005737 cytoplasm (C, IDA)
  GO:0003723 RNA binding (F, IDA)
  GO:0016070 RNA metabolic process (P, IDA)
  GO:0009451 RNA modification (P, IMP)
  GO:0031019 mitochondrial mRNA editing complex (C, IPI)
  GO:0090615 mitochondrial mRNA processing (P, IPI)

InterPro domains:
  IPR058722 RNA-editing substrate-binding complex 5 protein [PF26170] (11-286)
  IPR058722 RNA-editing substrate-binding complex 5 protein [cd23678] (11-284)